Protein AF-0000000073463430 (afdb_homodimer)

Foldseek 3Di:
DPDDPVNCVCVVDDFAADDAQWKKKKKKAWDPVVVQCVVQVADPPDRPLLQVLLVQLVVQLCVVPQLFWFKKFDADRMMMTIGARLDCVVPRGFVVVNVVSQVSSQVSSQVCVCVSVVPGDRDDRIHMHMGMDIGNDDVVVLVVLLVVQVVLQVVLLLRVLLVCCCPVVVDDSVRSCVVCPPDDSVVSCCSCCVVPVDRPVPPQLCSNGNKMKGWFAPPCVVPPVPPPPVPVDDPPPDDDPDPPPPPPPPPPCPDPVVVVVVVVVVVVVVVVVSVVVSVVSVVSSVRIDMAMASEDSSDCQLQAAPDDPDPPPPPVPPDDPDPDDCPPPPPPPPDDCPPPPPPCPDDPPPPDDPSRPPSRYDRGPRNNCSNPD/DPQDPVNCVVVVDDFAADDAQWKKKKKKAWDPVVVQCVVQVADPPDRPLLQVLLVQLVVQLCVVPQLFWFKKFDADRMMMTIGARLDCVVPRGQVVVNVVSQVSSQVSSQVCVCVSVVPRDRDDRIHMHMGMDIGNDDVVVLVVLLVVQVVLQVVLLLRVLLVCCCPVVVDDSVVSCVVCPPDDSVRSCCCCCVVPVDRPVPPQLCSNGNKMKGWFAPPCVVVPVPPPPVDPDDDPDDPPPDPPPPPPPPPPPPDPVVVVVVVVVVVVVVVVVSVVVSVVSVVSSVRIDMAMASEDSSDCQLQAAPDDPDPPPPPVPPDDDDDPDPPPPPPPPPDDCPPPPPPCPDDPPPPDDPSRPPSRYDRGPRNNCSNPD

Sequence (746 aa):
MAGTKFAYVRNFELPDSVIPSTYLVVRIDGKGFHKFSAAHTFAKPNDALALELMNEAARYVMYSLKGHIALAFGESDEYSFLLRRSTTLYNRRNSKITTHIVSLFTSAYVFSWSKFFPRNPLLHPPSFDGRMVVYPNEKVVRDYFSWRQADTHINNLYNTVFWALVLQAGLTEQEATKRLEGTVSADKHEILHSQFGINYDRLEAMFRKGTTLVWTCADSSQEIPSHSTAATGSQMEAEKAVTSDTVEETQVLTNLKDEKLRIKNESRRVAAKQAKKQEKKDKKSMLSVLRTLHCDIISNDFWNPPPPSPAATTTSTAASSSSQQSRSIVVDSSGADNTRAAAPYGNGTTTLQPWSDPARLQGAGLGISVFLEMAGTKFAYVRNFELPDSVIPSTYLVVRIDGKGFHKFSAAHTFAKPNDALALELMNEAARYVMYSLKGHIALAFGESDEYSFLLRRSTTLYNRRNSKITTHIVSLFTSAYVFSWSKFFPRNPLLHPPSFDGRMVVYPNEKVVRDYFSWRQADTHINNLYNTVFWALVLQAGLTEQEATKRLEGTVSADKHEILHSQFGINYDRLEAMFRKGTTLVWTCADSSQEIPSHSTAATGSQMEAEKAVTSDTVEETQVLTNLKDEKLRIKNESRRVAAKQAKKQEKKDKKSMLSVLRTLHCDIISNDFWNPPPPSPAATTTSTAASSSSQQSRSIVVDSSGADNTRAAAPYGNGTTTLQPWSDPARLQGAGLGISVFLE

InterPro domains:
  IPR007537 tRNAHis guanylyltransferase Thg1 [PIRSF028980] (1-304)
  IPR007537 tRNAHis guanylyltransferase Thg1 [PTHR12729] (1-305)
  IPR024956 tRNAHis guanylyltransferase catalytic domain [PF04446] (7-136)
  IPR025845 Thg1 C-terminal domain [PF14413] (140-298)
  IPR038469 tRNAHis guanylyltransferase Thg1 superfamily [G3DSA:3.30.70.3000] (1-308)

Secondary structure (DSSP, 8-state):
----TTGGGGGG----BPPSS-EEEEEEEESSHHHHHHHTT--SS--HHHHHHHHHHHHHHHHHTTTTEEEEEEETTEEEEEE-TT--GGGGBHHHHHHHHHHHHHHHHHHTHHHH-TTS---S---EEEEEEEE-SHHHHHHHHHHHHHHHHHHHHHHHHHHIIIIIT---HHHHHHHHTT--HHHHHHIIIIIH---GGGS-HHHHH-EEEEEEE--TTS--------------------------------SHHHHHHHHHHHHHHHHHHHHHHHHHHHHHHTTEEEEEE-S--SSHHHHSPPP---------------------------------------SSS----GGG-GGGT--TTGGGGGG--/----TTGGGGGGPPP-BPPSS-EEEEEEEESSHHHHHHHTT--SS--HHHHHHHHHHHHHHHHHTTTTEEEEEEETTEEEEEE-TT--GGGGBHHHHHHHHHHHHHHHHHHTHHHH-TTS---S---EEEEEEEE-SHHHHHHHHHHHHHHHHHHHHHHHHHHHHHHTT---HHHHHHHHTT--HHHHHHIIIIIH---GGGS-HHHHH-EEEEEEE--TTS---------------------------------HHHHHHHHHHHHHHHHHHHHHHHHHHHHHHTTEEEEEE-S--SSHHHHSPPP---------------------------------------SSS----GGG-GGGT--TTTTGGGG--

pLDDT: mean 77.07, std 29.85, range [17.06, 98.94]

Organism: Mycosarcoma maydis (NCBI:txid5270)

Radius of gyration: 33.78 Å; Cα contacts (8 Å, |Δi|>4): 940; chains: 2; bounding box: 110×112×97 Å

Structure (mmCIF, N/CA/C/O backbone):
data_AF-0000000073463430-model_v1
#
loop_
_entity.id
_entity.type
_entity.pdbx_description
1 polymer 'tRNA(His) guanylyltransferase'
#
loop_
_atom_site.group_PDB
_atom_site.id
_atom_site.type_symbol
_atom_site.label_atom_id
_atom_site.label_alt_id
_atom_site.label_comp_id
_atom_site.label_asym_id
_atom_site.label_entity_id
_atom_site.label_seq_id
_atom_site.pdbx_PDB_ins_code
_atom_site.Cartn_x
_atom_site.Cartn_y
_atom_site.Cartn_z
_atom_site.occupancy
_atom_site.B_iso_or_equiv
_atom_site.auth_seq_id
_atom_site.auth_comp_id
_atom_site.auth_asym_id
_atom_site.auth_atom_id
_atom_site.pdbx_PDB_model_num
ATOM 1 N N . MET A 1 1 ? -17.453 24.672 5.863 1 39.25 1 MET A N 1
ATOM 2 C CA . MET A 1 1 ? -16 24.531 5.973 1 39.25 1 MET A CA 1
ATOM 3 C C . MET A 1 1 ? -15.289 25.781 5.449 1 39.25 1 MET A C 1
ATOM 5 O O . MET A 1 1 ? -15.539 26.219 4.324 1 39.25 1 MET A O 1
ATOM 9 N N . ALA A 1 2 ? -15.086 26.75 6.273 1 49.94 2 ALA A N 1
ATOM 10 C CA . ALA A 1 2 ? -14.484 28.016 5.883 1 49.94 2 ALA A CA 1
ATOM 11 C C . ALA A 1 2 ? -13.367 27.812 4.855 1 49.94 2 ALA A C 1
ATOM 13 O O . ALA A 1 2 ? -12.391 27.109 5.129 1 49.94 2 ALA A O 1
ATOM 14 N N . GLY A 1 3 ? -13.789 27.797 3.699 1 62.09 3 GLY A N 1
ATOM 15 C CA . GLY A 1 3 ? -12.961 27.469 2.547 1 62.09 3 GLY A CA 1
ATOM 16 C C . GLY A 1 3 ? -11.781 28.406 2.373 1 62.09 3 GLY A C 1
ATOM 17 O O . GLY A 1 3 ? -11.914 29.625 2.578 1 62.09 3 GLY A O 1
ATOM 18 N N . THR A 1 4 ? -10.5 27.938 2.719 1 77.12 4 THR A N 1
ATOM 19 C CA . THR A 1 4 ? -9.289 28.703 2.459 1 77.12 4 THR A CA 1
ATOM 20 C C . THR A 1 4 ? -9.234 29.156 1.001 1 77.12 4 THR A C 1
ATOM 22 O O . THR A 1 4 ? -9.898 28.578 0.143 1 77.12 4 THR A O 1
ATOM 25 N N . LYS A 1 5 ? -8.664 30.281 0.712 1 88.94 5 LYS A N 1
ATOM 26 C CA . LYS A 1 5 ? -8.453 30.781 -0.645 1 88.94 5 LYS A CA 1
ATOM 27 C C . LYS A 1 5 ? -7.727 29.766 -1.505 1 88.94 5 LYS A C 1
ATOM 29 O O . LYS A 1 5 ? -7.711 29.859 -2.732 1 88.94 5 LYS A O 1
ATOM 34 N N . PHE A 1 6 ? -7.156 28.734 -0.88 1 92.62 6 PHE A N 1
ATOM 35 C CA . PHE A 1 6 ? -6.359 27.75 -1.587 1 92.62 6 PHE A CA 1
ATOM 36 C C . PHE A 1 6 ? -7.219 26.562 -2.021 1 92.62 6 PHE A C 1
ATOM 38 O O . PHE A 1 6 ? -6.762 25.703 -2.768 1 92.62 6 PHE A O 1
ATOM 45 N N . ALA A 1 7 ? -8.484 26.531 -1.712 1 90.38 7 ALA A N 1
ATOM 46 C CA . ALA A 1 7 ? -9.336 25.344 -1.856 1 90.38 7 ALA A CA 1
ATOM 47 C C . ALA A 1 7 ? -9.531 24.984 -3.326 1 90.38 7 ALA A C 1
ATOM 49 O O . ALA A 1 7 ? -9.922 23.859 -3.652 1 90.38 7 ALA A O 1
ATOM 50 N N . TYR A 1 8 ? -9.25 25.969 -4.25 1 93.12 8 TYR A N 1
ATOM 51 C CA . TYR A 1 8 ? -9.43 25.719 -5.676 1 93.12 8 TYR A CA 1
ATOM 52 C C . TYR A 1 8 ? -8.539 24.578 -6.152 1 93.12 8 TYR A C 1
ATOM 54 O O . TYR A 1 8 ? -8.82 23.953 -7.176 1 93.12 8 TYR A O 1
ATOM 62 N N . VAL A 1 9 ? -7.445 24.219 -5.449 1 93.94 9 VAL A N 1
ATOM 63 C CA . VAL A 1 9 ? -6.496 23.188 -5.848 1 93.94 9 VAL A CA 1
ATOM 64 C C . VAL A 1 9 ? -7.195 21.828 -5.887 1 93.94 9 VAL A C 1
ATOM 66 O O . VAL A 1 9 ? -6.723 20.906 -6.539 1 93.94 9 VAL A O 1
ATOM 69 N N . ARG A 1 10 ? -8.305 21.688 -5.188 1 93.62 10 ARG A N 1
ATOM 70 C CA . ARG A 1 10 ? -9.07 20.438 -5.176 1 93.62 10 ARG A CA 1
ATOM 71 C C . ARG A 1 10 ? -9.695 20.172 -6.543 1 93.62 10 ARG A C 1
ATOM 73 O O . ARG A 1 10 ? -10 19.031 -6.875 1 93.62 10 ARG A O 1
ATOM 80 N N . ASN A 1 11 ? -9.828 21.234 -7.305 1 94.12 11 ASN A N 1
ATOM 81 C CA . ASN A 1 11 ? -10.477 21.125 -8.609 1 94.12 11 ASN A CA 1
ATOM 82 C C . ASN A 1 11 ? -9.594 20.375 -9.609 1 94.12 11 ASN A C 1
ATOM 84 O O . ASN A 1 11 ? -10.062 19.984 -10.68 1 94.12 11 ASN A O 1
ATOM 88 N N . PHE A 1 12 ? -8.391 20.156 -9.266 1 95.69 12 PHE A N 1
ATOM 89 C CA . PHE A 1 12 ? -7.477 19.453 -10.164 1 95.69 12 PHE A CA 1
ATOM 90 C C . PHE A 1 12 ? -7.652 17.938 -10.039 1 95.69 12 PHE A C 1
ATOM 92 O O . PHE A 1 12 ? -7.148 17.188 -10.867 1 95.69 12 PHE A O 1
ATOM 99 N N . GLU A 1 13 ? -8.344 17.5 -9.016 1 94.44 13 GLU A N 1
ATOM 100 C CA . GLU A 1 13 ? -8.641 16.078 -8.875 1 94.44 13 GLU A CA 1
ATOM 101 C C . GLU A 1 13 ? -9.633 15.609 -9.945 1 94.44 13 GLU A C 1
ATOM 103 O O . GLU A 1 13 ? -10.703 16.188 -10.094 1 94.44 13 GLU A O 1
ATOM 108 N N . LEU A 1 14 ? -9.289 14.57 -10.656 1 92.25 14 LEU A N 1
ATOM 109 C CA . LEU A 1 14 ? -10.148 14.047 -11.711 1 92.25 14 LEU A CA 1
ATOM 110 C C . LEU A 1 14 ? -10.844 12.766 -11.25 1 92.25 14 LEU A C 1
ATOM 112 O O . LEU A 1 14 ? -10.25 11.953 -10.539 1 92.25 14 LEU A O 1
ATOM 116 N N . PRO A 1 15 ? -12.102 12.609 -11.672 1 92.5 15 PRO A N 1
ATOM 117 C CA . PRO A 1 15 ? -12.781 11.352 -11.375 1 92.5 15 PRO A CA 1
ATOM 118 C C . PRO A 1 15 ? -12.133 10.148 -12.062 1 92.5 15 PRO A C 1
ATOM 120 O O . PRO A 1 15 ? -11.641 10.273 -13.188 1 92.5 15 PRO A O 1
ATOM 123 N N . ASP A 1 16 ? -12.156 8.977 -11.445 1 95.31 16 ASP A N 1
ATOM 124 C CA . ASP A 1 16 ? -11.523 7.805 -12.055 1 95.31 16 ASP A CA 1
ATOM 125 C C . ASP A 1 16 ? -12.359 6.547 -11.828 1 95.31 16 ASP A C 1
ATOM 127 O O . ASP A 1 16 ? -11.812 5.453 -11.688 1 95.31 16 ASP A O 1
ATOM 131 N N . SER A 1 17 ? -13.656 6.699 -11.656 1 96.88 17 SER A N 1
ATOM 132 C CA . SER A 1 17 ? -14.547 5.559 -11.484 1 96.88 17 SER A CA 1
ATOM 133 C C . SER A 1 17 ? -14.562 4.676 -12.734 1 96.88 17 SER A C 1
ATOM 135 O O . SER A 1 17 ? -14.656 5.18 -13.852 1 96.88 17 SER A O 1
ATOM 137 N N . VAL A 1 18 ? -14.484 3.41 -12.523 1 97.25 18 VAL A N 1
ATOM 138 C CA . VAL A 1 18 ? -14.516 2.439 -13.609 1 97.25 18 VAL A CA 1
ATOM 139 C C . VAL A 1 18 ? -15.969 2.137 -13.984 1 97.25 18 VAL A C 1
ATOM 141 O O . VAL A 1 18 ? -16.859 2.18 -13.133 1 97.25 18 VAL A O 1
ATOM 144 N N . ILE A 1 19 ? -16.219 1.776 -15.195 1 96.81 19 ILE A N 1
ATOM 145 C CA . ILE A 1 19 ? -17.562 1.584 -15.742 1 96.81 19 ILE A CA 1
ATOM 146 C C . ILE A 1 19 ? -18.25 0.419 -15.023 1 96.81 19 ILE A C 1
ATOM 148 O O . ILE A 1 19 ? -17.594 -0.571 -14.68 1 96.81 19 ILE A O 1
ATOM 152 N N . PRO A 1 20 ? -19.516 0.53 -14.773 1 96 20 PRO A N 1
ATOM 153 C CA . PRO A 1 20 ? -20.281 -0.537 -14.117 1 96 20 PRO A CA 1
ATOM 154 C C . PRO A 1 20 ? -20.375 -1.8 -14.969 1 96 20 PRO A C 1
ATOM 156 O O . PRO A 1 20 ? -20.062 -1.771 -16.156 1 96 20 PRO A O 1
ATOM 159 N N . SER A 1 21 ? -20.75 -2.896 -14.336 1 96.19 21 SER A N 1
ATOM 160 C CA . SER A 1 21 ? -21.078 -4.168 -14.977 1 96.19 21 SER A CA 1
ATOM 161 C C . SER A 1 21 ? -19.859 -4.754 -15.68 1 96.19 21 SER A C 1
ATOM 163 O O . SER A 1 21 ? -19.969 -5.332 -16.766 1 96.19 21 SER A O 1
ATOM 165 N N . THR A 1 22 ? -18.719 -4.434 -15.18 1 98.12 22 THR A N 1
ATOM 166 C CA . THR A 1 22 ? -17.469 -5.055 -15.625 1 98.12 22 THR A CA 1
ATOM 167 C C . THR A 1 22 ? -16.734 -5.68 -14.445 1 98.12 22 THR A C 1
ATOM 169 O O . THR A 1 22 ? -17 -5.34 -13.289 1 98.12 22 THR A O 1
ATOM 172 N N . TYR A 1 23 ? -15.914 -6.656 -14.789 1 98.38 23 TYR A N 1
ATOM 173 C CA . TYR A 1 23 ? -15.047 -7.262 -13.789 1 98.38 23 TYR A CA 1
ATOM 174 C C . TYR A 1 23 ? -13.758 -6.469 -13.633 1 98.38 23 TYR A C 1
ATOM 176 O O . TYR A 1 23 ? -13.227 -5.938 -14.609 1 98.38 23 TYR A O 1
ATOM 184 N N . LEU A 1 24 ? -13.336 -6.332 -12.445 1 98.75 24 LEU A N 1
ATOM 185 C CA . LEU A 1 24 ? -12.07 -5.668 -12.164 1 98.75 24 LEU A CA 1
ATOM 186 C C . LEU A 1 24 ? -11.055 -6.656 -11.602 1 98.75 24 LEU A C 1
ATOM 188 O O . LEU A 1 24 ? -11.375 -7.453 -10.719 1 98.75 24 LEU A O 1
ATOM 192 N N . VAL A 1 25 ? -9.867 -6.684 -12.133 1 98.88 25 VAL A N 1
ATOM 193 C CA . VAL A 1 25 ? -8.773 -7.461 -11.555 1 98.88 25 VAL A CA 1
ATOM 194 C C . VAL A 1 25 ? -7.66 -6.523 -11.094 1 98.88 25 VAL A C 1
ATOM 196 O O . VAL A 1 25 ? -7.133 -5.742 -11.891 1 98.88 25 VAL A O 1
ATOM 199 N N . VAL A 1 26 ? -7.367 -6.516 -9.828 1 98.94 26 VAL A N 1
ATOM 200 C CA . VAL A 1 26 ? -6.203 -5.824 -9.289 1 98.94 26 VAL A CA 1
ATOM 201 C C . VAL A 1 26 ? -5.047 -6.805 -9.125 1 98.94 26 VAL A C 1
ATOM 203 O O . VAL A 1 26 ? -5.152 -7.777 -8.367 1 98.94 26 VAL A O 1
ATOM 206 N N . ARG A 1 27 ? -3.977 -6.582 -9.805 1 98.81 27 ARG A N 1
ATOM 207 C CA . ARG A 1 27 ? -2.793 -7.43 -9.695 1 98.81 27 ARG A CA 1
ATOM 208 C C . ARG A 1 27 ? -1.672 -6.715 -8.945 1 98.81 27 ARG A C 1
ATOM 210 O O . ARG A 1 27 ? -1.284 -5.605 -9.312 1 98.81 27 ARG A O 1
ATOM 217 N N . ILE A 1 28 ? -1.195 -7.277 -7.914 1 98.75 28 ILE A N 1
ATOM 218 C CA . ILE A 1 28 ? -0.075 -6.754 -7.141 1 98.75 28 ILE A CA 1
ATOM 219 C C . ILE A 1 28 ? 1.199 -7.52 -7.496 1 98.75 28 ILE A C 1
ATOM 221 O O . ILE A 1 28 ? 1.143 -8.695 -7.871 1 98.75 28 ILE A O 1
ATOM 225 N N . ASP A 1 29 ? 2.33 -6.871 -7.398 1 98.38 29 ASP A N 1
ATOM 226 C CA . ASP A 1 29 ? 3.635 -7.441 -7.727 1 98.38 29 ASP A CA 1
ATOM 227 C C . ASP A 1 29 ? 4.719 -6.895 -6.801 1 98.38 29 ASP A C 1
ATOM 229 O O . ASP A 1 29 ? 4.898 -5.68 -6.695 1 98.38 29 ASP A O 1
ATOM 233 N N . GLY A 1 30 ? 5.449 -7.766 -6.215 1 98.62 30 GLY A N 1
ATOM 234 C CA . GLY A 1 30 ? 6.52 -7.352 -5.32 1 98.62 30 GLY A CA 1
ATOM 235 C C . GLY A 1 30 ? 7.598 -6.543 -6.016 1 98.62 30 GLY A C 1
ATOM 236 O O . GLY A 1 30 ? 7.973 -6.84 -7.152 1 98.62 30 GLY A O 1
ATOM 237 N N . LYS A 1 31 ? 8.094 -5.535 -5.34 1 98.06 31 LYS A N 1
ATOM 238 C CA . LYS A 1 31 ? 9.188 -4.723 -5.871 1 98.06 31 LYS A CA 1
ATOM 239 C C . LYS A 1 31 ? 10.531 -5.16 -5.289 1 98.06 31 LYS A C 1
ATOM 241 O O . LYS A 1 31 ? 10.75 -5.078 -4.078 1 98.06 31 LYS A O 1
ATOM 246 N N . GLY A 1 32 ? 11.445 -5.543 -6.148 1 96.5 32 GLY A N 1
ATOM 247 C CA . GLY A 1 32 ? 12.773 -5.934 -5.703 1 96.5 32 GLY A CA 1
ATOM 248 C C . GLY A 1 32 ? 12.781 -7.215 -4.895 1 96.5 32 GLY A C 1
ATOM 249 O O . GLY A 1 32 ? 13.578 -7.359 -3.961 1 96.5 32 GLY A O 1
ATOM 250 N N . PHE A 1 33 ? 11.961 -8.172 -5.207 1 97.38 33 PHE A N 1
ATOM 251 C CA . PHE A 1 33 ? 11.797 -9.352 -4.367 1 97.38 33 PHE A CA 1
ATOM 252 C C . PHE A 1 33 ? 12.914 -10.359 -4.625 1 97.38 33 PHE A C 1
ATOM 254 O O . PHE A 1 33 ? 13.125 -11.273 -3.828 1 97.38 33 PHE A O 1
ATOM 261 N N . HIS A 1 34 ? 13.586 -10.258 -5.789 1 94.81 34 HIS A N 1
ATOM 262 C CA . HIS A 1 34 ? 14.781 -11.078 -5.961 1 94.81 34 HIS A CA 1
ATOM 263 C C . HIS A 1 34 ? 15.812 -10.781 -4.871 1 94.81 34 HIS A C 1
ATOM 265 O O . HIS A 1 34 ? 16.312 -11.703 -4.215 1 94.81 34 HIS A O 1
ATOM 271 N N . LYS A 1 35 ? 16.094 -9.516 -4.621 1 96.75 35 LYS A N 1
ATOM 272 C CA . LYS A 1 35 ? 17.016 -9.094 -3.574 1 96.75 35 LYS A CA 1
ATOM 273 C C . LYS A 1 35 ? 16.438 -9.375 -2.189 1 96.75 35 LYS A C 1
ATOM 275 O O . LYS A 1 35 ? 17.156 -9.781 -1.28 1 96.75 35 LYS A O 1
ATOM 280 N N . PHE A 1 36 ? 15.203 -9.133 -2.072 1 98.25 36 PHE A N 1
ATOM 281 C CA . PHE A 1 36 ? 14.523 -9.352 -0.804 1 98.25 36 PHE A CA 1
ATOM 282 C C . PHE A 1 36 ? 14.617 -10.812 -0.379 1 98.25 36 PHE A C 1
ATOM 284 O O . PHE A 1 36 ? 14.938 -11.109 0.774 1 98.25 36 PHE A O 1
ATOM 291 N N . SER A 1 37 ? 14.297 -11.75 -1.329 1 97.56 37 SER A N 1
ATOM 292 C CA . SER A 1 37 ? 14.359 -13.18 -1.065 1 97.56 37 SER A CA 1
ATOM 293 C C . SER A 1 37 ? 15.781 -13.617 -0.72 1 97.56 37 SER A C 1
ATOM 295 O O . SER A 1 37 ? 15.984 -14.438 0.176 1 97.56 37 SER A O 1
ATOM 297 N N . ALA A 1 38 ? 16.75 -13.078 -1.38 1 96.81 38 ALA A N 1
ATOM 298 C CA . ALA A 1 38 ? 18.156 -13.398 -1.112 1 96.81 38 ALA A CA 1
ATOM 299 C C . ALA A 1 38 ? 18.562 -12.914 0.274 1 96.81 38 ALA A C 1
ATOM 301 O O . ALA A 1 38 ? 19.203 -13.656 1.03 1 96.81 38 ALA A O 1
ATOM 302 N N . ALA A 1 39 ? 18.172 -11.703 0.601 1 97.81 39 ALA A N 1
ATOM 303 C CA . ALA A 1 39 ? 18.531 -11.109 1.884 1 97.81 39 ALA A CA 1
ATOM 304 C C . ALA A 1 39 ? 17.984 -11.93 3.045 1 97.81 39 ALA A C 1
ATOM 306 O O . ALA A 1 39 ? 18.609 -12.023 4.102 1 97.81 39 ALA A O 1
ATOM 307 N N . HIS A 1 40 ? 16.859 -12.516 2.812 1 98.44 40 HIS A N 1
ATOM 308 C CA . HIS A 1 40 ? 16.219 -13.258 3.889 1 98.44 40 HIS A CA 1
ATOM 309 C C . HIS A 1 40 ? 16.438 -14.758 3.73 1 98.44 40 HIS A C 1
ATOM 311 O O . HIS A 1 40 ? 15.789 -15.562 4.414 1 98.44 40 HIS A O 1
ATOM 317 N N . THR A 1 41 ? 17.219 -15.195 2.764 1 97.44 41 THR A N 1
ATOM 318 C CA . THR A 1 41 ? 17.656 -16.562 2.557 1 97.44 41 THR A CA 1
ATOM 319 C C . THR A 1 41 ? 16.469 -17.5 2.305 1 97.44 41 THR A C 1
ATOM 321 O O . THR A 1 41 ? 16.391 -18.578 2.896 1 97.44 41 THR A O 1
ATOM 324 N N . PHE A 1 42 ? 15.594 -17 1.507 1 97.75 42 PHE A N 1
ATOM 325 C CA . PHE A 1 42 ? 14.508 -17.891 1.107 1 97.75 42 PHE A CA 1
ATOM 326 C C . PHE A 1 42 ? 15.047 -19.094 0.348 1 97.75 42 PHE A C 1
ATOM 328 O O . PHE A 1 42 ? 15.977 -18.969 -0.453 1 97.75 42 PHE A O 1
ATOM 335 N N . ALA A 1 43 ? 14.367 -20.203 0.541 1 96.94 43 ALA A N 1
ATOM 336 C CA . ALA A 1 43 ? 14.742 -21.406 -0.201 1 96.94 43 ALA A CA 1
ATOM 337 C C . ALA A 1 43 ? 14.508 -21.219 -1.696 1 96.94 43 ALA A C 1
ATOM 339 O O . ALA A 1 43 ? 13.602 -20.484 -2.102 1 96.94 43 ALA A O 1
ATOM 340 N N . LYS A 1 44 ? 15.32 -21.844 -2.51 1 95.75 44 LYS A N 1
ATOM 341 C CA . LYS A 1 44 ? 15.18 -21.844 -3.963 1 95.75 44 LYS A CA 1
ATOM 342 C C . LYS A 1 44 ? 14.875 -23.234 -4.488 1 95.75 44 LYS A C 1
ATOM 344 O O . LYS A 1 44 ? 15.367 -24.234 -3.947 1 95.75 44 LYS A O 1
ATOM 349 N N . PRO A 1 45 ? 14.086 -23.406 -5.496 1 96.44 45 PRO A N 1
ATOM 350 C CA . PRO A 1 45 ? 13.422 -22.391 -6.312 1 96.44 45 PRO A CA 1
ATOM 351 C C . PRO A 1 45 ? 12.18 -21.812 -5.641 1 96.44 45 PRO A C 1
ATOM 353 O O . PRO A 1 45 ? 11.703 -20.734 -6.016 1 96.44 45 PRO A O 1
ATOM 356 N N . ASN A 1 46 ? 11.617 -22.594 -4.727 1 96.81 46 ASN A N 1
ATOM 357 C CA . ASN A 1 46 ? 10.422 -22.156 -4.012 1 96.81 46 ASN A CA 1
ATOM 358 C C . ASN A 1 46 ? 10.609 -22.25 -2.5 1 96.81 46 ASN A C 1
ATOM 360 O O . ASN A 1 46 ? 11.18 -23.219 -2.002 1 96.81 46 ASN A O 1
ATOM 364 N N . ASP A 1 47 ? 10.219 -21.266 -1.781 1 97.5 47 ASP A N 1
ATOM 365 C CA . ASP A 1 47 ? 10.125 -21.312 -0.325 1 97.5 47 ASP A CA 1
ATOM 366 C C . ASP A 1 47 ? 8.672 -21.406 0.13 1 97.5 47 ASP A C 1
ATOM 368 O O . ASP A 1 47 ? 7.914 -20.438 0.019 1 97.5 47 ASP A O 1
ATOM 372 N N . ALA A 1 48 ? 8.344 -22.562 0.623 1 97.62 48 ALA A N 1
ATOM 373 C CA . ALA A 1 48 ? 6.953 -22.859 0.95 1 97.62 48 ALA A CA 1
ATOM 374 C C . ALA A 1 48 ? 6.422 -21.891 2.008 1 97.62 48 ALA A C 1
ATOM 376 O O . ALA A 1 48 ? 5.27 -21.469 1.937 1 97.62 48 ALA A O 1
ATOM 377 N N . LEU A 1 49 ? 7.188 -21.578 3.002 1 97.75 49 LEU A N 1
ATOM 378 C CA . LEU A 1 49 ? 6.762 -20.656 4.051 1 97.75 49 LEU A CA 1
ATOM 379 C C . LEU A 1 49 ? 6.57 -19.25 3.498 1 97.75 49 LEU A C 1
ATOM 381 O O . LEU A 1 49 ? 5.617 -18.562 3.865 1 97.75 49 LEU A O 1
ATOM 385 N N . ALA A 1 50 ? 7.477 -18.844 2.625 1 98.38 50 ALA A N 1
ATOM 386 C CA . ALA A 1 50 ? 7.355 -17.531 1.997 1 98.38 50 ALA A CA 1
ATOM 387 C C . ALA A 1 50 ? 6.082 -17.422 1.162 1 98.38 50 ALA A C 1
ATOM 389 O O . ALA A 1 50 ? 5.398 -16.406 1.179 1 98.38 50 ALA A O 1
ATOM 390 N N . LEU A 1 51 ? 5.82 -18.469 0.455 1 98.5 51 LEU A N 1
ATOM 391 C CA . LEU A 1 51 ? 4.609 -18.5 -0.359 1 98.5 51 LEU A CA 1
ATOM 392 C C . LEU A 1 51 ? 3.361 -18.469 0.519 1 98.5 51 LEU A C 1
ATOM 394 O O . LEU A 1 51 ? 2.375 -17.812 0.188 1 98.5 51 LEU A O 1
ATOM 398 N N . GLU A 1 52 ? 3.41 -19.203 1.603 1 98.31 52 GLU A N 1
ATOM 399 C CA . GLU A 1 52 ? 2.268 -19.219 2.51 1 98.31 52 GLU A CA 1
ATOM 400 C C . GLU A 1 52 ? 2.076 -17.844 3.168 1 98.31 52 GLU A C 1
ATOM 402 O O . GLU A 1 52 ? 0.951 -17.453 3.479 1 98.31 52 GLU A O 1
ATOM 407 N N . LEU A 1 53 ? 3.152 -17.141 3.418 1 98.69 53 LEU A N 1
ATOM 408 C CA . LEU A 1 53 ? 3.047 -15.773 3.908 1 98.69 53 LEU A CA 1
ATOM 409 C C . LEU A 1 53 ? 2.311 -14.898 2.904 1 98.69 53 LEU A C 1
ATOM 411 O O . LEU A 1 53 ? 1.462 -14.086 3.287 1 98.69 53 LEU A O 1
ATOM 415 N N . MET A 1 54 ? 2.656 -15.039 1.619 1 98.81 54 MET A N 1
ATOM 416 C CA . MET A 1 54 ? 1.911 -14.352 0.57 1 98.81 54 MET A CA 1
ATOM 417 C C . MET A 1 54 ? 0.426 -14.688 0.646 1 98.81 54 MET A C 1
ATOM 419 O O . MET A 1 54 ? -0.424 -13.805 0.542 1 98.81 54 MET A O 1
ATOM 423 N N . ASN A 1 55 ? 0.175 -15.969 0.825 1 98.81 55 ASN A N 1
ATOM 424 C CA . ASN A 1 55 ? -1.208 -16.422 0.908 1 98.81 55 ASN A CA 1
ATOM 425 C C . ASN A 1 55 ? -1.926 -15.828 2.115 1 98.81 55 ASN A C 1
ATOM 427 O O . ASN A 1 55 ? -3.109 -15.492 2.035 1 98.81 55 ASN A O 1
ATOM 431 N N . GLU A 1 56 ? -1.233 -15.75 3.225 1 98.75 56 GLU A N 1
ATOM 432 C CA . GLU A 1 56 ? -1.797 -15.148 4.426 1 98.75 56 GLU A CA 1
ATOM 433 C C . GLU A 1 56 ? -2.205 -13.695 4.176 1 98.75 56 GLU A C 1
ATOM 435 O O . GLU A 1 56 ? -3.287 -13.273 4.582 1 98.75 56 GLU A O 1
ATOM 440 N N . ALA A 1 57 ? -1.366 -12.961 3.568 1 98.94 57 ALA A N 1
ATOM 441 C CA . ALA A 1 57 ? -1.669 -11.578 3.227 1 98.94 57 ALA A CA 1
ATOM 442 C C . ALA A 1 57 ? -2.883 -11.492 2.305 1 98.94 57 ALA A C 1
ATOM 444 O O . ALA A 1 57 ? -3.752 -10.633 2.49 1 98.94 57 ALA A O 1
ATOM 445 N N . ALA A 1 58 ? -2.938 -12.375 1.329 1 98.94 58 ALA A N 1
ATOM 446 C CA . ALA A 1 58 ? -4.051 -12.383 0.385 1 98.94 58 ALA A CA 1
ATOM 447 C C . ALA A 1 58 ? -5.359 -12.758 1.083 1 98.94 58 ALA A C 1
ATOM 449 O O . ALA A 1 58 ? -6.41 -12.188 0.787 1 98.94 58 ALA A O 1
ATOM 450 N N . ARG A 1 59 ? -5.301 -13.742 1.969 1 98.88 59 ARG A N 1
ATOM 451 C CA . ARG A 1 59 ? -6.492 -14.094 2.73 1 98.88 59 ARG A CA 1
ATOM 452 C C . ARG A 1 59 ? -7.004 -12.906 3.535 1 98.88 59 ARG A C 1
ATOM 454 O O . ARG A 1 59 ? -8.211 -12.688 3.633 1 98.88 59 ARG A O 1
ATOM 461 N N . TYR A 1 60 ? -6.098 -12.141 4.086 1 98.88 60 TYR A N 1
ATOM 462 C CA . TYR A 1 60 ? -6.496 -10.945 4.82 1 98.88 60 TYR A CA 1
ATOM 463 C C . TYR A 1 60 ? -7.25 -9.977 3.918 1 98.88 60 TYR A C 1
ATOM 465 O O . TYR A 1 60 ? -8.266 -9.398 4.32 1 98.88 60 TYR A O 1
ATOM 473 N N . VAL A 1 61 ? -6.766 -9.75 2.678 1 98.94 61 VAL A N 1
ATOM 474 C CA . VAL A 1 61 ? -7.43 -8.875 1.714 1 98.94 61 VAL A CA 1
ATOM 475 C C . VAL A 1 61 ? -8.828 -9.414 1.405 1 98.94 61 VAL A C 1
ATOM 477 O O . VAL A 1 61 ? -9.797 -8.656 1.399 1 98.94 61 VAL A O 1
ATOM 480 N N . MET A 1 62 ? -8.914 -10.742 1.182 1 98.81 62 MET A N 1
ATOM 481 C CA . MET A 1 62 ? -10.188 -11.383 0.876 1 98.81 62 MET A CA 1
ATOM 482 C C . MET A 1 62 ? -11.195 -11.156 2.002 1 98.81 62 MET A C 1
ATOM 484 O O . MET A 1 62 ? -12.344 -10.797 1.75 1 98.81 62 MET A O 1
ATOM 488 N N . TYR A 1 63 ? -10.758 -11.305 3.213 1 98.56 63 TYR A N 1
ATOM 489 C CA . TYR A 1 63 ? -11.633 -11.117 4.363 1 98.56 63 TYR A CA 1
ATOM 490 C C . TYR A 1 63 ? -12.008 -9.648 4.527 1 98.56 63 TYR A C 1
ATOM 492 O O . TYR A 1 63 ? -13.156 -9.328 4.828 1 98.56 63 TYR A O 1
ATOM 500 N N . SER A 1 64 ? -11.062 -8.758 4.363 1 98.5 64 SER A N 1
ATOM 501 C CA . SER A 1 64 ? -11.281 -7.328 4.562 1 98.5 64 SER A CA 1
ATOM 502 C C . SER A 1 64 ? -12.289 -6.777 3.561 1 98.5 64 SER A C 1
ATOM 504 O O . SER A 1 64 ? -13 -5.816 3.855 1 98.5 64 SER A O 1
ATOM 506 N N . LEU A 1 65 ? -12.312 -7.352 2.404 1 98.38 65 LEU A N 1
ATOM 507 C CA . LEU A 1 65 ? -13.195 -6.871 1.349 1 98.38 65 LEU A CA 1
ATOM 508 C C . LEU A 1 65 ? -14.195 -7.945 0.941 1 98.38 65 LEU A C 1
ATOM 510 O O . LEU A 1 65 ? -14.523 -8.078 -0.24 1 98.38 65 LEU A O 1
ATOM 514 N N . LYS A 1 66 ? -14.531 -8.719 1.953 1 96.56 66 LYS A N 1
ATOM 515 C CA . LYS A 1 66 ? -15.539 -9.75 1.738 1 96.56 66 LYS A CA 1
ATOM 516 C C . LYS A 1 66 ? -16.781 -9.172 1.072 1 96.56 66 LYS A C 1
ATOM 518 O O . LYS A 1 66 ? -17.25 -8.086 1.437 1 96.56 66 LYS A O 1
ATOM 523 N N . GLY A 1 67 ? -17.375 -9.859 0.092 1 95.06 67 GLY A N 1
ATOM 524 C CA . GLY A 1 67 ? -18.531 -9.391 -0.658 1 95.06 67 GLY A CA 1
ATOM 525 C C . GLY A 1 67 ? -18.156 -8.695 -1.952 1 95.06 67 GLY A C 1
ATOM 526 O O . GLY A 1 67 ? -18.969 -8.602 -2.869 1 95.06 67 GLY A O 1
ATOM 527 N N . HIS A 1 68 ? -16.969 -8.172 -2.012 1 97.94 68 HIS A N 1
ATOM 528 C CA . HIS A 1 68 ? -16.531 -7.438 -3.195 1 97.94 68 HIS A CA 1
ATOM 529 C C . HIS A 1 68 ? -15.562 -8.266 -4.039 1 97.94 68 HIS A C 1
ATOM 531 O O . HIS A 1 68 ? -15.586 -8.195 -5.27 1 97.94 68 HIS A O 1
ATOM 537 N N . ILE A 1 69 ? -14.672 -9.055 -3.432 1 98.56 69 ILE A N 1
ATOM 538 C CA . ILE A 1 69 ? -13.688 -9.875 -4.133 1 98.56 69 ILE A CA 1
ATOM 539 C C . ILE A 1 69 ? -14.172 -11.32 -4.195 1 98.56 69 ILE A C 1
ATOM 541 O O . ILE A 1 69 ? -14.492 -11.914 -3.166 1 98.56 69 ILE A O 1
ATOM 545 N N . ALA A 1 70 ? -14.156 -11.891 -5.336 1 97.5 70 ALA A N 1
ATOM 546 C CA . ALA A 1 70 ? -14.727 -13.227 -5.543 1 97.5 70 ALA A CA 1
ATOM 547 C C . ALA A 1 70 ? -13.641 -14.289 -5.543 1 97.5 70 ALA A C 1
ATOM 549 O O . ALA A 1 70 ? -13.875 -15.43 -5.121 1 97.5 70 ALA A O 1
ATOM 550 N N . LEU A 1 71 ? -12.539 -13.977 -6.055 1 98.38 71 LEU A N 1
ATOM 551 C CA . LEU A 1 71 ? -11.453 -14.922 -6.293 1 98.38 71 LEU A CA 1
ATOM 552 C C . LEU A 1 71 ? -10.109 -14.211 -6.27 1 98.38 71 LEU A C 1
ATOM 554 O O . LEU A 1 71 ? -10.008 -13.031 -6.633 1 98.38 71 LEU A O 1
ATOM 558 N N . ALA A 1 72 ? -9.117 -14.844 -5.801 1 98.94 72 ALA A N 1
ATOM 559 C CA . ALA A 1 72 ? -7.746 -14.359 -5.902 1 98.94 72 ALA A CA 1
ATOM 560 C C . ALA A 1 72 ? -6.797 -15.469 -6.336 1 98.94 72 ALA A C 1
ATOM 562 O O . ALA A 1 72 ? -7.066 -16.656 -6.098 1 98.94 72 ALA A O 1
ATOM 563 N N . PHE A 1 73 ? -5.746 -15.141 -7.031 1 98.94 73 PHE A N 1
ATOM 564 C CA . PHE A 1 73 ? -4.766 -16.109 -7.512 1 98.94 73 PHE A CA 1
ATOM 565 C C . PHE A 1 73 ? -3.346 -15.617 -7.246 1 98.94 73 PHE A C 1
ATOM 567 O O . PHE A 1 73 ? -2.996 -14.484 -7.602 1 98.94 73 PHE A O 1
ATOM 574 N N . GLY A 1 74 ? -2.562 -16.438 -6.578 1 98.81 74 GLY A N 1
ATOM 575 C CA . GLY A 1 74 ? -1.194 -16.094 -6.23 1 98.81 74 GLY A CA 1
ATOM 576 C C . GLY A 1 74 ? -0.163 -16.922 -6.977 1 98.81 74 GLY A C 1
ATOM 577 O O . GLY A 1 74 ? -0.335 -18.125 -7.156 1 98.81 74 GLY A O 1
ATOM 578 N N . GLU A 1 75 ? 0.889 -16.25 -7.449 1 96.75 75 GLU A N 1
ATOM 579 C CA . GLU A 1 75 ? 2.072 -16.859 -8.055 1 96.75 75 GLU A CA 1
ATOM 580 C C . GLU A 1 75 ? 3.328 -16.047 -7.73 1 96.75 75 GLU A C 1
ATOM 582 O O . GLU A 1 75 ? 3.365 -14.836 -7.953 1 96.75 75 GLU A O 1
ATOM 587 N N . SER A 1 76 ? 4.34 -16.719 -7.219 1 95.81 76 SER A N 1
ATOM 588 C CA . SER A 1 76 ? 5.586 -16.047 -6.867 1 95.81 76 SER A CA 1
ATOM 589 C C . SER A 1 76 ? 5.328 -14.859 -5.938 1 95.81 76 SER A C 1
ATOM 591 O O . SER A 1 76 ? 4.734 -15.023 -4.867 1 95.81 76 SER A O 1
ATOM 593 N N . ASP A 1 77 ? 5.762 -13.672 -6.348 1 97.62 77 ASP A N 1
ATOM 594 C CA . ASP A 1 77 ? 5.539 -12.477 -5.551 1 97.62 77 ASP A CA 1
ATOM 595 C C . ASP A 1 77 ? 4.379 -11.656 -6.102 1 97.62 77 ASP A C 1
ATOM 597 O O . ASP A 1 77 ? 4.297 -10.445 -5.867 1 97.62 77 ASP A O 1
ATOM 601 N N . GLU A 1 78 ? 3.438 -12.297 -6.836 1 98.5 78 GLU A N 1
ATOM 602 C CA . GLU A 1 78 ? 2.285 -11.633 -7.441 1 98.5 78 GLU A CA 1
ATOM 603 C C . GLU A 1 78 ? 0.976 -12.211 -6.914 1 98.5 78 GLU A C 1
ATOM 605 O O . GLU A 1 78 ? 0.908 -13.398 -6.57 1 98.5 78 GLU A O 1
ATOM 610 N N . TYR A 1 79 ? 0.005 -11.398 -6.82 1 98.88 79 TYR A N 1
ATOM 611 C CA . TYR A 1 79 ? -1.36 -11.828 -6.535 1 98.88 79 TYR A CA 1
ATOM 612 C C . TYR A 1 79 ? -2.365 -11.016 -7.348 1 98.88 79 TYR A C 1
ATOM 614 O O . TYR A 1 79 ? -2.217 -9.805 -7.5 1 98.88 79 TYR A O 1
ATOM 622 N N . SER A 1 80 ? -3.336 -11.703 -7.902 1 98.94 80 SER A N 1
ATOM 623 C CA . SER A 1 80 ? -4.449 -11.094 -8.617 1 98.94 80 SER A CA 1
ATOM 624 C C . SER A 1 80 ? -5.754 -11.227 -7.836 1 98.94 80 SER A C 1
ATOM 626 O O . SER A 1 80 ? -6.105 -12.328 -7.398 1 98.94 80 SER A O 1
ATOM 628 N N . PHE A 1 81 ? -6.484 -10.141 -7.641 1 98.94 81 PHE A N 1
ATOM 629 C CA . PHE A 1 81 ? -7.77 -10.125 -6.953 1 98.94 81 PHE A CA 1
ATOM 630 C C . PHE A 1 81 ? -8.898 -9.781 -7.922 1 98.94 81 PHE A C 1
ATOM 632 O O . PHE A 1 81 ? -8.883 -8.719 -8.547 1 98.94 81 PHE A O 1
ATOM 639 N N . LEU A 1 82 ? -9.852 -10.625 -8.039 1 98.88 82 LEU A N 1
ATOM 640 C CA . LEU A 1 82 ? -11 -10.43 -8.922 1 98.88 82 LEU A CA 1
ATOM 641 C C . LEU A 1 82 ? -12.172 -9.812 -8.164 1 98.88 82 LEU A C 1
ATOM 643 O O . LEU A 1 82 ? -12.75 -10.453 -7.285 1 98.88 82 LEU A O 1
ATOM 647 N N . LEU A 1 83 ? -12.477 -8.617 -8.523 1 98.75 83 LEU A N 1
ATOM 648 C CA . LEU A 1 83 ? -13.672 -8 -7.965 1 98.75 83 LEU A CA 1
ATOM 649 C C . LEU A 1 83 ? -14.898 -8.344 -8.797 1 98.75 83 LEU A C 1
ATOM 651 O O . LEU A 1 83 ? -14.828 -8.391 -10.031 1 98.75 83 LEU A O 1
ATOM 655 N N . ARG A 1 84 ? -15.945 -8.5 -8.109 1 97.56 84 ARG A N 1
ATOM 656 C CA . ARG A 1 84 ? -17.219 -8.875 -8.734 1 97.56 84 ARG A CA 1
ATOM 657 C C . ARG A 1 84 ? -17.688 -7.801 -9.711 1 97.56 84 ARG A C 1
ATOM 659 O O . ARG A 1 84 ? -17.453 -6.609 -9.484 1 97.56 84 ARG A O 1
ATOM 666 N N . ARG A 1 85 ? -18.391 -8.258 -10.648 1 96.88 85 ARG A N 1
ATOM 667 C CA . ARG A 1 85 ? -18.953 -7.371 -11.664 1 96.88 85 ARG A CA 1
ATOM 668 C C . ARG A 1 85 ? -19.891 -6.348 -11.039 1 96.88 85 ARG A C 1
ATOM 670 O O . ARG A 1 85 ? -19.953 -5.203 -11.492 1 96.88 85 ARG A O 1
ATOM 677 N N . SER A 1 86 ? -20.594 -6.641 -10.031 1 95.94 86 SER A N 1
ATOM 678 C CA . SER A 1 86 ? -21.609 -5.816 -9.406 1 95.94 86 SER A CA 1
ATOM 679 C C . SER A 1 86 ? -21.031 -4.953 -8.289 1 95.94 86 SER A C 1
ATOM 681 O O . SER A 1 86 ? -21.75 -4.199 -7.637 1 95.94 86 SER A O 1
ATOM 683 N N . THR A 1 87 ? -19.734 -5.082 -8.016 1 97.12 87 THR A N 1
ATOM 684 C CA . THR A 1 87 ? -19.156 -4.387 -6.871 1 97.12 87 THR A CA 1
ATOM 685 C C . THR A 1 87 ? -19.391 -2.883 -6.977 1 97.12 87 THR A C 1
ATOM 687 O O . THR A 1 87 ? -19.312 -2.311 -8.062 1 97.12 87 THR A O 1
ATOM 690 N N . THR A 1 88 ? -19.719 -2.227 -5.875 1 97.25 88 THR A N 1
ATOM 691 C CA . THR A 1 88 ? -19.844 -0.779 -5.762 1 97.25 88 THR A CA 1
ATOM 692 C C . THR A 1 88 ? -18.828 -0.213 -4.777 1 97.25 88 THR A C 1
ATOM 694 O O . THR A 1 88 ? -19.016 0.885 -4.246 1 97.25 88 THR A O 1
ATOM 697 N N . LEU A 1 89 ? -17.844 -1.027 -4.543 1 97.62 89 LEU A N 1
ATOM 698 C CA . LEU A 1 89 ? -16.797 -0.633 -3.598 1 97.62 89 LEU A CA 1
ATOM 699 C C . LEU A 1 89 ? -16.219 0.73 -3.961 1 97.62 89 LEU A C 1
ATOM 701 O O . LEU A 1 89 ? -15.781 0.938 -5.09 1 97.62 89 LEU A O 1
ATOM 705 N N . TYR A 1 90 ? -16.297 1.713 -2.988 1 97.94 90 TYR A N 1
ATOM 706 C CA . TYR A 1 90 ? -15.742 3.059 -3.123 1 97.94 90 TYR A CA 1
ATOM 707 C C . TYR A 1 90 ? -16.234 3.723 -4.402 1 97.94 90 TYR A C 1
ATOM 709 O O . TYR A 1 90 ? -15.484 4.434 -5.07 1 97.94 90 TYR A O 1
ATOM 717 N N . ASN A 1 91 ? -17.469 3.42 -4.75 1 97.62 91 ASN A N 1
ATOM 718 C CA . ASN A 1 91 ? -18.078 3.957 -5.965 1 97.62 91 ASN A CA 1
ATOM 719 C C . ASN A 1 91 ? -17.25 3.613 -7.199 1 97.62 91 ASN A C 1
ATOM 721 O O . ASN A 1 91 ? -17.125 4.43 -8.117 1 97.62 91 ASN A O 1
ATOM 725 N N . ARG A 1 92 ? -16.438 2.498 -7.164 1 98.12 92 ARG A N 1
ATOM 726 C CA . ARG A 1 92 ? -15.664 1.9 -8.242 1 98.12 92 ARG A CA 1
ATOM 727 C C . ARG A 1 92 ? -14.523 2.818 -8.672 1 98.12 92 ARG A C 1
ATOM 729 O O . ARG A 1 92 ? -14.148 2.842 -9.844 1 98.12 92 ARG A O 1
ATOM 736 N N . ARG A 1 93 ? -14.039 3.635 -7.773 1 98.12 93 ARG A N 1
ATOM 737 C CA . ARG A 1 93 ? -12.875 4.465 -8.062 1 98.12 93 ARG A CA 1
ATOM 738 C C . ARG A 1 93 ? -11.609 3.617 -8.18 1 98.12 93 ARG A C 1
ATOM 740 O O . ARG A 1 93 ? -11.211 2.953 -7.227 1 98.12 93 ARG A O 1
ATOM 747 N N . ASN A 1 94 ? -10.953 3.68 -9.352 1 98.25 94 ASN A N 1
ATOM 748 C CA . ASN A 1 94 ? -9.789 2.855 -9.664 1 98.25 94 ASN A CA 1
ATOM 749 C C . ASN A 1 94 ? -8.664 3.084 -8.664 1 98.25 94 ASN A C 1
ATOM 751 O O . ASN A 1 94 ? -8.164 2.135 -8.055 1 98.25 94 ASN A O 1
ATOM 755 N N . SER A 1 95 ? -8.258 4.297 -8.414 1 97.94 95 SER A N 1
ATOM 756 C CA . SER A 1 95 ? -7.133 4.625 -7.547 1 97.94 95 SER A CA 1
ATOM 757 C C . SER A 1 95 ? -7.371 4.148 -6.117 1 97.94 95 SER A C 1
ATOM 759 O O . SER A 1 95 ? -6.496 3.535 -5.508 1 97.94 95 SER A O 1
ATOM 761 N N . LYS A 1 96 ? -8.555 4.418 -5.598 1 98.5 96 LYS A N 1
ATOM 762 C CA . LYS A 1 96 ? -8.852 4.074 -4.211 1 98.5 96 LYS A CA 1
ATOM 763 C C . LYS A 1 96 ? -8.875 2.562 -4.008 1 98.5 96 LYS A C 1
ATOM 765 O O . LYS A 1 96 ? -8.281 2.051 -3.055 1 98.5 96 LYS A O 1
ATOM 770 N N . ILE A 1 97 ? -9.516 1.824 -4.938 1 98.81 97 ILE A N 1
ATOM 771 C CA . ILE A 1 97 ? -9.602 0.371 -4.836 1 98.81 97 ILE A CA 1
ATOM 772 C C . ILE A 1 97 ? -8.195 -0.234 -4.926 1 98.81 97 ILE A C 1
ATOM 774 O O . ILE A 1 97 ? -7.797 -1.021 -4.066 1 98.81 97 ILE A O 1
ATOM 778 N N . THR A 1 98 ? -7.473 0.136 -5.914 1 98.88 98 THR A N 1
ATOM 779 C CA . THR A 1 98 ? -6.172 -0.463 -6.18 1 98.88 98 THR A CA 1
ATOM 780 C C . THR A 1 98 ? -5.199 -0.172 -5.039 1 98.88 98 THR A C 1
ATOM 782 O O . THR A 1 98 ? -4.539 -1.081 -4.531 1 98.88 98 THR A O 1
ATOM 785 N N . THR A 1 99 ? -5.145 1.063 -4.598 1 98.88 99 THR A N 1
ATOM 786 C CA . THR A 1 99 ? -4.203 1.439 -3.549 1 98.88 99 THR A CA 1
ATOM 787 C C . THR A 1 99 ? -4.59 0.795 -2.219 1 98.88 99 THR A C 1
ATOM 789 O O . THR A 1 99 ? -3.719 0.367 -1.457 1 98.88 99 THR A O 1
ATOM 792 N N . HIS A 1 100 ? -5.859 0.748 -1.948 1 98.88 100 HIS A N 1
ATOM 793 C CA . HIS A 1 100 ? -6.281 0.141 -0.69 1 98.88 100 HIS A CA 1
ATOM 794 C C . HIS A 1 100 ? -5.953 -1.348 -0.66 1 98.88 100 HIS A C 1
ATOM 796 O O . HIS A 1 100 ? -5.457 -1.857 0.349 1 98.88 100 HIS A O 1
ATOM 802 N N . ILE A 1 101 ? -6.195 -2.066 -1.747 1 98.94 101 ILE A N 1
ATOM 803 C CA . ILE A 1 101 ? -5.879 -3.488 -1.818 1 98.94 101 ILE A CA 1
ATOM 804 C C . ILE A 1 101 ? -4.375 -3.691 -1.638 1 98.94 101 ILE A C 1
ATOM 806 O O . ILE A 1 101 ? -3.947 -4.559 -0.872 1 98.94 101 ILE A O 1
ATOM 810 N N . VAL A 1 102 ? -3.574 -2.896 -2.299 1 98.94 102 VAL A N 1
ATOM 811 C CA . VAL A 1 102 ? -2.123 -2.984 -2.17 1 98.94 102 VAL A CA 1
ATOM 812 C C . VAL A 1 102 ? -1.717 -2.725 -0.722 1 98.94 102 VAL A C 1
ATOM 814 O O . VAL A 1 102 ? -0.863 -3.426 -0.175 1 98.94 102 VAL A O 1
ATOM 817 N N . SER A 1 103 ? -2.34 -1.733 -0.12 1 98.94 103 SER A N 1
ATOM 818 C CA . SER A 1 103 ? -2.029 -1.376 1.26 1 98.94 103 SER A CA 1
ATOM 819 C C . SER A 1 103 ? -2.422 -2.492 2.223 1 98.94 103 SER A C 1
ATOM 821 O O . SER A 1 103 ? -1.651 -2.848 3.117 1 98.94 103 SER A O 1
ATOM 823 N N . LEU A 1 104 ? -3.607 -3.041 2.039 1 98.94 104 LEU A N 1
ATOM 824 C CA . LEU A 1 104 ? -4.059 -4.156 2.865 1 98.94 104 LEU A CA 1
ATOM 825 C C . LEU A 1 104 ? -3.088 -5.328 2.771 1 98.94 104 LEU A C 1
ATOM 827 O O . LEU A 1 104 ? -2.693 -5.898 3.791 1 98.94 104 LEU A O 1
ATOM 831 N N . PHE A 1 105 ? -2.736 -5.68 1.536 1 98.94 105 PHE A N 1
ATOM 832 C CA . PHE A 1 105 ? -1.828 -6.797 1.291 1 98.94 105 PHE A CA 1
ATOM 833 C C . PHE A 1 105 ? -0.477 -6.551 1.951 1 98.94 105 PHE A C 1
ATOM 835 O O . PHE A 1 105 ? 0.021 -7.398 2.695 1 98.94 105 PHE A O 1
ATOM 842 N N . THR A 1 106 ? 0.124 -5.375 1.732 1 98.94 106 THR A N 1
ATOM 843 C CA . THR A 1 106 ? 1.426 -5.004 2.277 1 98.94 106 THR A CA 1
ATOM 844 C C . THR A 1 106 ? 1.401 -5.031 3.803 1 98.94 106 THR A C 1
ATOM 846 O O . THR A 1 106 ? 2.309 -5.582 4.434 1 98.94 106 THR A O 1
ATOM 849 N N . SER A 1 107 ? 0.372 -4.422 4.355 1 98.94 107 SER A N 1
ATOM 850 C CA . SER A 1 107 ? 0.225 -4.352 5.805 1 98.94 107 SER A CA 1
ATOM 851 C C . SER A 1 107 ? 0.172 -5.742 6.426 1 98.94 107 SER A C 1
ATOM 853 O O . SER A 1 107 ? 0.872 -6.02 7.402 1 98.94 107 SER A O 1
ATOM 855 N N . ALA A 1 108 ? -0.593 -6.605 5.848 1 98.94 108 ALA A N 1
ATOM 856 C CA . ALA A 1 108 ? -0.753 -7.965 6.355 1 98.94 108 ALA A CA 1
ATOM 857 C C . ALA A 1 108 ? 0.539 -8.766 6.199 1 98.94 108 ALA A C 1
ATOM 859 O O . ALA A 1 108 ? 0.884 -9.57 7.066 1 98.94 108 ALA A O 1
ATOM 860 N N . TYR A 1 109 ? 1.251 -8.57 5.066 1 98.94 109 TYR A N 1
ATOM 861 C CA . TYR A 1 109 ? 2.512 -9.266 4.824 1 98.94 109 TYR A CA 1
ATOM 862 C C . TYR A 1 109 ? 3.518 -8.969 5.93 1 98.94 109 TYR A C 1
ATOM 864 O O . TYR A 1 109 ? 4.098 -9.891 6.512 1 98.94 109 TYR A O 1
ATOM 872 N N . VAL A 1 110 ? 3.658 -7.672 6.258 1 98.94 110 VAL A N 1
ATOM 873 C CA . VAL A 1 110 ? 4.621 -7.27 7.277 1 98.94 110 VAL A CA 1
ATOM 874 C C . VAL A 1 110 ? 4.129 -7.715 8.656 1 98.94 110 VAL A C 1
ATOM 876 O O . VAL A 1 110 ? 4.898 -8.25 9.453 1 98.94 110 VAL A O 1
ATOM 879 N N . PHE A 1 111 ? 2.867 -7.52 8.898 1 98.88 111 PHE A N 1
ATOM 880 C CA . PHE A 1 111 ? 2.258 -7.844 10.18 1 98.88 111 PHE A CA 1
ATOM 881 C C . PHE A 1 111 ? 2.43 -9.32 10.5 1 98.88 111 PHE A C 1
ATOM 883 O O . PHE A 1 111 ? 2.643 -9.695 11.656 1 98.88 111 PHE A O 1
ATOM 890 N N . SER A 1 112 ? 2.418 -10.195 9.445 1 98.69 112 SER A N 1
ATOM 891 C CA . SER A 1 112 ? 2.371 -11.641 9.656 1 98.69 112 SER A CA 1
ATOM 892 C C . SER A 1 112 ? 3.762 -12.258 9.555 1 98.69 112 SER A C 1
ATOM 894 O O . SER A 1 112 ? 3.92 -13.469 9.711 1 98.69 112 SER A O 1
ATOM 896 N N . TRP A 1 113 ? 4.781 -11.516 9.328 1 98.69 113 TRP A N 1
ATOM 897 C CA . TRP A 1 113 ? 6.117 -12.031 9.047 1 98.69 113 TRP A CA 1
ATOM 898 C C . TRP A 1 113 ? 6.578 -12.984 10.148 1 98.69 113 TRP A C 1
ATOM 900 O O . TRP A 1 113 ? 6.98 -14.117 9.867 1 98.69 113 TRP A O 1
ATOM 910 N N . SER A 1 114 ? 6.43 -12.586 11.406 1 97.5 114 SER A N 1
ATOM 911 C CA . SER A 1 114 ? 7 -13.336 12.523 1 97.5 114 SER A CA 1
ATOM 912 C C . SER A 1 114 ? 6.266 -14.656 12.727 1 97.5 114 SER A C 1
ATOM 914 O O . SER A 1 114 ? 6.812 -15.586 13.32 1 97.5 114 SER A O 1
ATOM 916 N N . LYS A 1 115 ? 5.031 -14.68 12.289 1 97.31 115 LYS A N 1
ATOM 917 C CA . LYS A 1 115 ? 4.27 -15.93 12.352 1 97.31 115 LYS A CA 1
ATOM 918 C C . LYS A 1 115 ? 4.91 -17.016 11.5 1 97.31 115 LYS A C 1
ATOM 920 O O . LYS A 1 115 ? 4.906 -18.188 11.867 1 97.31 115 LYS A O 1
ATOM 925 N N . PHE A 1 116 ? 5.492 -16.672 10.414 1 97.62 116 PHE A N 1
ATOM 926 C CA . PHE A 1 116 ? 6.027 -17.641 9.453 1 97.62 116 PHE A CA 1
ATOM 927 C C . PHE A 1 116 ? 7.543 -17.734 9.586 1 97.62 116 PHE A C 1
ATOM 929 O O . PHE A 1 116 ? 8.125 -18.781 9.289 1 97.62 116 PHE A O 1
ATOM 936 N N . PHE A 1 117 ? 8.117 -16.641 10.07 1 97.75 117 PHE A N 1
ATOM 937 C CA . PHE A 1 117 ? 9.57 -16.594 10.227 1 97.75 117 PHE A CA 1
ATOM 938 C C . PHE A 1 117 ? 9.945 -16.094 11.625 1 97.75 117 PHE A C 1
ATOM 940 O O . PHE A 1 117 ? 10.562 -15.039 11.766 1 97.75 117 PHE A O 1
ATOM 947 N N . PRO A 1 118 ? 9.742 -16.844 12.617 1 95.81 118 PRO A N 1
ATOM 948 C CA . PRO A 1 118 ? 9.992 -16.422 14 1 95.81 118 PRO A CA 1
ATOM 949 C C . PRO A 1 118 ? 11.477 -16.234 14.297 1 95.81 118 PRO A C 1
ATOM 951 O O . PRO A 1 118 ? 11.844 -15.438 15.172 1 95.81 118 PRO A O 1
ATOM 954 N N . ARG A 1 119 ? 12.312 -16.953 13.594 1 96.56 119 ARG A N 1
ATOM 955 C CA . ARG A 1 119 ? 13.742 -16.906 13.883 1 96.56 119 ARG A CA 1
ATOM 956 C C . ARG A 1 119 ? 14.492 -16.125 12.812 1 96.56 119 ARG A C 1
ATOM 958 O O . ARG A 1 119 ? 15.727 -16.062 12.82 1 96.56 119 ARG A O 1
ATOM 965 N N . ASN A 1 120 ? 13.828 -15.641 11.852 1 97.06 120 ASN A N 1
ATOM 966 C CA . ASN A 1 120 ? 14.391 -14.828 10.781 1 97.06 120 ASN A CA 1
ATOM 967 C C . ASN A 1 120 ? 13.727 -13.453 10.703 1 97.06 120 ASN A C 1
ATOM 969 O O . ASN A 1 120 ? 12.773 -13.258 9.953 1 97.06 120 ASN A O 1
ATOM 973 N N . PRO A 1 121 ? 14.266 -12.539 11.43 1 97.19 121 PRO A N 1
ATOM 974 C CA . PRO A 1 121 ? 13.617 -11.227 11.508 1 97.19 121 PRO A CA 1
ATOM 975 C C . PRO A 1 121 ? 13.531 -10.523 10.156 1 97.19 121 PRO A C 1
ATOM 977 O O . PRO A 1 121 ? 14.43 -10.68 9.32 1 97.19 121 PRO A O 1
ATOM 980 N N . LEU A 1 122 ? 12.461 -9.828 9.953 1 98.62 122 LEU A N 1
ATOM 981 C CA . LEU A 1 122 ? 12.32 -8.984 8.766 1 98.62 122 LEU A CA 1
ATOM 982 C C . LEU A 1 122 ? 13.391 -7.895 8.758 1 98.62 122 LEU A C 1
ATOM 984 O O . LEU A 1 122 ? 13.492 -7.109 9.695 1 98.62 122 LEU A O 1
ATOM 988 N N . LEU A 1 123 ? 14.141 -7.766 7.715 1 98.25 123 LEU A N 1
ATOM 989 C CA . LEU A 1 123 ? 15.336 -6.926 7.691 1 98.25 123 LEU A CA 1
ATOM 990 C C . LEU A 1 123 ? 15.008 -5.527 7.188 1 98.25 123 LEU A C 1
ATOM 992 O O . LEU A 1 123 ? 15.656 -4.555 7.566 1 98.25 123 LEU A O 1
ATOM 996 N N . HIS A 1 124 ? 14.094 -5.344 6.301 1 97.5 124 HIS A N 1
ATOM 997 C CA . HIS A 1 124 ? 13.633 -4.07 5.75 1 97.5 124 HIS A CA 1
ATOM 998 C C . HIS A 1 124 ? 12.211 -4.184 5.215 1 97.5 124 HIS A C 1
ATOM 1000 O O . HIS A 1 124 ? 11.734 -5.285 4.934 1 97.5 124 HIS A O 1
ATOM 1006 N N . PRO A 1 125 ? 11.516 -3.098 5.074 1 98.56 125 PRO A N 1
ATOM 1007 C CA . PRO A 1 125 ? 10.117 -3.127 4.633 1 98.56 125 PRO A CA 1
ATOM 1008 C C . PRO A 1 125 ? 9.969 -3.609 3.191 1 98.56 125 PRO A C 1
ATOM 1010 O O . PRO A 1 125 ? 10.5 -2.984 2.268 1 98.56 125 PRO A O 1
ATOM 1013 N N . PRO A 1 126 ? 9.211 -4.719 2.986 1 98.75 126 PRO A N 1
ATOM 1014 C CA . PRO A 1 126 ? 8.875 -5.094 1.609 1 98.75 126 PRO A CA 1
ATOM 1015 C C . PRO A 1 126 ? 7.855 -4.16 0.972 1 98.75 126 PRO A C 1
ATOM 1017 O O . PRO A 1 126 ? 7.117 -3.471 1.681 1 98.75 126 PRO A O 1
ATOM 1020 N N . SER A 1 127 ? 7.828 -4.082 -0.263 1 98.5 127 SER A N 1
ATOM 1021 C CA . SER A 1 127 ? 6.848 -3.229 -0.923 1 98.5 127 SER A CA 1
ATOM 1022 C C . SER A 1 127 ? 6.32 -3.879 -2.197 1 98.5 127 SER A C 1
ATOM 1024 O O . SER A 1 127 ? 6.953 -4.777 -2.752 1 98.5 127 SER A O 1
ATOM 1026 N N . PHE A 1 128 ? 5.16 -3.465 -2.625 1 98.81 128 PHE A N 1
ATOM 1027 C CA . PHE A 1 128 ? 4.434 -3.975 -3.783 1 98.81 128 PHE A CA 1
ATOM 1028 C C . PHE A 1 128 ? 3.9 -2.828 -4.633 1 98.81 128 PHE A C 1
ATOM 1030 O O . PHE A 1 128 ? 3.666 -1.729 -4.129 1 98.81 128 PHE A O 1
ATOM 1037 N N . ASP A 1 129 ? 3.783 -3.066 -5.852 1 98.31 129 ASP A N 1
ATOM 1038 C CA . ASP A 1 129 ? 2.982 -2.197 -6.707 1 98.31 129 ASP A CA 1
ATOM 1039 C C . ASP A 1 129 ? 1.75 -2.928 -7.234 1 98.31 129 ASP A C 1
ATOM 1041 O O . ASP A 1 129 ? 1.609 -4.137 -7.043 1 98.31 129 ASP A O 1
ATOM 1045 N N . GLY A 1 130 ? 0.805 -2.168 -7.723 1 98.44 130 GLY A N 1
ATOM 1046 C CA . GLY A 1 130 ? -0.432 -2.764 -8.203 1 98.44 130 GLY A CA 1
ATOM 1047 C C . GLY A 1 130 ? -1 -2.059 -9.422 1 98.44 130 GLY A C 1
ATOM 1048 O O . GLY A 1 130 ? -0.654 -0.907 -9.695 1 98.44 130 GLY A O 1
ATOM 1049 N N . ARG A 1 131 ? -1.808 -2.746 -10.156 1 98.12 131 ARG A N 1
ATOM 1050 C CA . ARG A 1 131 ? -2.553 -2.203 -11.289 1 98.12 131 ARG A CA 1
ATOM 1051 C C . ARG A 1 131 ? -3.92 -2.867 -11.406 1 98.12 131 ARG A C 1
ATOM 1053 O O . ARG A 1 131 ? -4.102 -4.012 -10.992 1 98.12 131 ARG A O 1
ATOM 1060 N N . MET A 1 132 ? -4.812 -2.104 -11.93 1 98.62 132 MET A N 1
ATOM 1061 C CA . MET A 1 132 ? -6.152 -2.627 -12.188 1 98.62 132 MET A CA 1
ATOM 1062 C C . MET A 1 132 ? -6.383 -2.812 -13.68 1 98.62 132 MET A C 1
ATOM 1064 O O . MET A 1 132 ? -5.992 -1.965 -14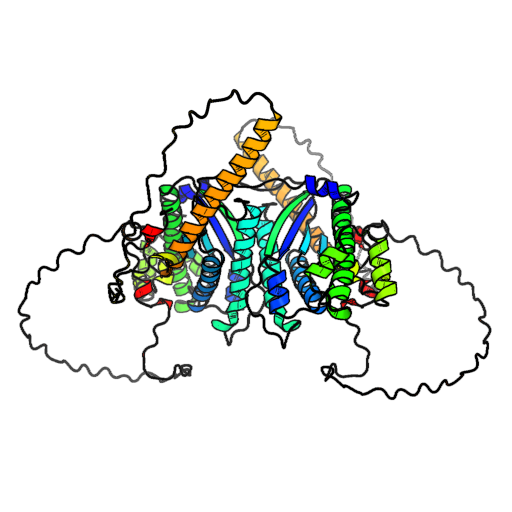.484 1 98.62 132 MET A O 1
ATOM 1068 N N . VAL A 1 133 ? -6.961 -3.895 -14.094 1 98.62 133 VAL A N 1
ATOM 1069 C CA . VAL A 1 133 ? -7.414 -4.141 -15.461 1 98.62 133 VAL A CA 1
ATOM 1070 C C . VAL A 1 133 ? -8.914 -4.434 -15.461 1 98.62 133 VAL A C 1
ATOM 1072 O O . VAL A 1 133 ? -9.406 -5.156 -14.594 1 98.62 133 VAL A O 1
ATOM 1075 N N . VAL A 1 134 ? -9.633 -3.895 -16.391 1 98.56 134 VAL A N 1
ATOM 1076 C CA . VAL A 1 134 ? -11.078 -4.039 -16.5 1 98.56 134 VAL A CA 1
ATOM 1077 C C . VAL A 1 134 ? -11.414 -5.07 -17.578 1 98.56 134 VAL A C 1
ATOM 1079 O O . VAL A 1 134 ? -10.922 -4.98 -18.703 1 98.56 134 VAL A O 1
ATOM 1082 N N . TYR A 1 135 ? -12.156 -6.039 -17.25 1 98.44 135 TYR A N 1
ATOM 1083 C CA . TYR A 1 135 ? -12.531 -7.098 -18.172 1 98.44 135 TYR A CA 1
ATOM 1084 C C . TYR A 1 135 ? -14.039 -7.113 -18.406 1 98.44 135 TYR A C 1
ATOM 1086 O O . TYR A 1 135 ? -14.82 -6.926 -17.469 1 98.44 135 TYR A O 1
ATOM 1094 N N . PRO A 1 136 ? -14.5 -7.426 -19.562 1 97.31 136 PRO A N 1
ATOM 1095 C CA . PRO A 1 136 ? -15.898 -7.203 -19.938 1 97.31 136 PRO A CA 1
ATOM 1096 C C . PRO A 1 136 ? -16.797 -8.383 -19.578 1 97.31 136 PRO A C 1
ATOM 1098 O O . PRO A 1 136 ? -18.016 -8.211 -19.406 1 97.31 136 PRO A O 1
ATOM 1101 N N . ASN A 1 137 ? -16.219 -9.648 -19.547 1 96.75 137 ASN A N 1
ATOM 1102 C CA . ASN A 1 137 ? -17.125 -10.797 -19.391 1 96.75 137 ASN A CA 1
ATOM 1103 C C . ASN A 1 137 ? -16.406 -11.977 -18.734 1 96.75 137 ASN A C 1
ATOM 1105 O O . ASN A 1 137 ? -15.195 -11.938 -18.516 1 96.75 137 ASN A O 1
ATOM 1109 N N . GLU A 1 138 ? -17.203 -12.977 -18.438 1 96.62 138 GLU A N 1
ATOM 1110 C CA . GLU A 1 138 ? -16.734 -14.148 -17.688 1 96.62 138 GLU A CA 1
ATOM 1111 C C . GLU A 1 138 ? -15.664 -14.906 -18.469 1 96.62 138 GLU A C 1
ATOM 1113 O O . GLU A 1 138 ? -14.68 -15.359 -17.875 1 96.62 138 GLU A O 1
ATOM 1118 N N . LYS A 1 139 ? -15.82 -15.055 -19.703 1 96.56 139 LYS A N 1
ATOM 1119 C CA . LYS A 1 139 ? -14.875 -15.812 -20.531 1 96.56 139 LYS A CA 1
ATOM 1120 C C . LYS A 1 139 ? -13.477 -15.203 -20.453 1 96.56 139 LYS A C 1
ATOM 1122 O O . LYS A 1 139 ? -12.492 -15.93 -20.281 1 96.56 139 LYS A O 1
ATOM 1127 N N . VAL A 1 140 ? -13.383 -13.898 -20.594 1 97.94 140 VAL A N 1
ATOM 1128 C CA . VAL A 1 140 ? -12.094 -13.219 -20.562 1 97.94 140 VAL A CA 1
ATOM 1129 C C . VAL A 1 140 ? -11.469 -13.344 -19.172 1 97.94 140 VAL A C 1
ATOM 1131 O O . VAL A 1 140 ? -10.258 -13.516 -19.047 1 97.94 140 VAL A O 1
ATOM 1134 N N . VAL A 1 141 ? -12.297 -13.242 -18.172 1 98.19 141 VAL A N 1
ATOM 1135 C CA . VAL A 1 141 ? -11.812 -13.383 -16.797 1 98.19 141 VAL A CA 1
ATOM 1136 C C . VAL A 1 141 ? -11.242 -14.781 -16.594 1 98.19 141 VAL A C 1
ATOM 1138 O O . VAL A 1 141 ? -10.156 -14.938 -16.016 1 98.19 141 VAL A O 1
ATOM 1141 N N . ARG A 1 142 ? -11.953 -15.82 -17.016 1 97.69 142 ARG A N 1
ATOM 1142 C CA . ARG A 1 142 ? -11.461 -17.188 -16.906 1 97.69 142 ARG A CA 1
ATOM 1143 C C . ARG A 1 142 ? -10.141 -17.359 -17.656 1 97.69 142 ARG A C 1
ATOM 1145 O O . ARG A 1 142 ? -9.219 -18 -17.156 1 97.69 142 ARG A O 1
ATOM 1152 N N . ASP A 1 143 ? -10.102 -16.781 -18.828 1 98.19 143 ASP A N 1
ATOM 1153 C CA . ASP A 1 143 ? -8.867 -16.844 -19.609 1 98.19 143 ASP A CA 1
ATOM 1154 C C . ASP A 1 143 ? -7.719 -16.141 -18.891 1 98.19 143 ASP A C 1
ATOM 1156 O O . ASP A 1 143 ? -6.566 -16.578 -18.984 1 98.19 143 ASP A O 1
ATOM 1160 N N . TYR A 1 144 ? -8.016 -15.062 -18.25 1 98.44 144 TYR A N 1
ATOM 1161 C CA . TYR A 1 144 ? -6.992 -14.359 -17.484 1 98.44 144 TYR A CA 1
ATOM 1162 C C . TYR A 1 144 ? -6.383 -15.281 -16.422 1 98.44 144 TYR A C 1
ATOM 1164 O O . TYR A 1 144 ? -5.156 -15.391 -16.328 1 98.44 144 TYR A O 1
ATOM 1172 N N . PHE A 1 145 ? -7.188 -15.914 -15.648 1 98.5 145 PHE A N 1
ATOM 1173 C CA . PHE A 1 145 ? -6.676 -16.75 -14.578 1 98.5 145 PHE A CA 1
ATOM 1174 C C . PHE A 1 145 ? -6.027 -18.016 -15.141 1 98.5 145 PHE A C 1
ATOM 1176 O O . PHE A 1 145 ? -5.082 -18.547 -14.547 1 98.5 145 PHE A O 1
ATOM 1183 N N . SER A 1 146 ? -6.52 -18.516 -16.281 1 98.31 146 SER A N 1
ATOM 1184 C CA . SER A 1 146 ? -5.828 -19.594 -16.969 1 98.31 146 SER A CA 1
ATOM 1185 C C . SER A 1 146 ? -4.43 -19.172 -17.406 1 98.31 146 SER A C 1
ATOM 1187 O O . SER A 1 146 ? -3.477 -19.938 -17.281 1 98.31 146 SER A O 1
ATOM 1189 N N . TRP A 1 147 ? -4.406 -17.984 -17.906 1 98.06 147 TRP A N 1
ATOM 1190 C CA . TRP A 1 147 ? -3.117 -17.422 -18.297 1 98.06 147 TRP A CA 1
ATOM 1191 C C . TRP A 1 147 ? -2.164 -17.359 -17.109 1 98.06 147 TRP A C 1
ATOM 1193 O O . TRP A 1 147 ? -0.994 -17.734 -17.234 1 98.06 147 TRP A O 1
ATOM 1203 N N . ARG A 1 148 ? -2.615 -16.844 -16.016 1 97.94 148 ARG A N 1
ATOM 1204 C CA . ARG A 1 148 ? -1.778 -16.719 -14.828 1 97.94 148 ARG A CA 1
ATOM 1205 C C . ARG A 1 148 ? -1.283 -18.094 -14.367 1 97.94 148 ARG A C 1
ATOM 1207 O O . ARG A 1 148 ? -0.115 -18.25 -14 1 97.94 148 ARG A O 1
ATOM 1214 N N . GLN A 1 149 ? -2.152 -19.109 -14.32 1 98.19 149 GLN A N 1
ATOM 1215 C CA . GLN A 1 149 ? -1.735 -20.422 -13.859 1 98.19 149 GLN A CA 1
ATOM 1216 C C . GLN A 1 149 ? -0.767 -21.062 -14.844 1 98.19 149 GLN A C 1
ATOM 1218 O O . GLN A 1 149 ? 0.2 -21.719 -14.438 1 98.19 149 GLN A O 1
ATOM 1223 N N . ALA A 1 150 ? -1.066 -20.953 -16.109 1 97.19 150 ALA A N 1
ATOM 1224 C CA . ALA A 1 150 ? -0.13 -21.453 -17.109 1 97.19 150 ALA A CA 1
ATOM 1225 C C . ALA A 1 150 ? 1.252 -20.828 -16.938 1 97.19 150 ALA A C 1
ATOM 1227 O O . ALA A 1 150 ? 2.268 -21.531 -17.016 1 97.19 150 ALA A O 1
ATOM 1228 N N . ASP A 1 151 ? 1.22 -19.516 -16.703 1 96.19 151 ASP A N 1
ATOM 1229 C CA . ASP A 1 151 ? 2.471 -18.812 -16.469 1 96.19 151 ASP A CA 1
ATOM 1230 C C . ASP A 1 151 ? 3.188 -19.344 -15.227 1 96.19 151 ASP A C 1
ATOM 1232 O O . ASP A 1 151 ? 4.418 -19.422 -15.203 1 96.19 151 ASP A O 1
ATOM 1236 N N . THR A 1 152 ? 2.445 -19.641 -14.203 1 97.62 152 THR A N 1
ATOM 1237 C CA . THR A 1 152 ? 3.008 -20.234 -12.992 1 97.62 152 THR A CA 1
ATOM 1238 C C . THR A 1 152 ? 3.752 -21.516 -13.312 1 97.62 152 THR A C 1
ATOM 1240 O O . THR A 1 152 ? 4.883 -21.719 -12.859 1 97.62 152 THR A O 1
ATOM 1243 N N . HIS A 1 153 ? 3.139 -22.422 -14.055 1 96.19 153 HIS A N 1
ATOM 1244 C CA . HIS A 1 153 ? 3.721 -23.703 -14.438 1 96.19 153 HIS A CA 1
ATOM 1245 C C . HIS A 1 153 ? 4.992 -23.516 -15.258 1 96.19 153 HIS A C 1
ATOM 1247 O O . HIS A 1 153 ? 6.02 -24.141 -14.969 1 96.19 153 HIS A O 1
ATOM 1253 N N . ILE A 1 154 ? 4.938 -22.641 -16.203 1 95.69 154 ILE A N 1
ATOM 1254 C CA . ILE A 1 154 ? 6.059 -22.391 -17.094 1 95.69 154 ILE A CA 1
ATOM 1255 C C . ILE A 1 154 ? 7.246 -21.844 -16.312 1 95.69 154 ILE A C 1
ATOM 1257 O O . ILE A 1 154 ? 8.359 -22.359 -16.406 1 95.69 154 ILE A O 1
ATOM 1261 N N . ASN A 1 155 ? 6.984 -20.844 -15.531 1 96.25 155 ASN A N 1
ATOM 1262 C CA . ASN A 1 155 ? 8.047 -20.203 -14.758 1 96.25 155 ASN A CA 1
ATOM 1263 C C . ASN A 1 155 ? 8.617 -21.156 -13.703 1 96.25 155 ASN A C 1
ATOM 1265 O O . ASN A 1 155 ? 9.828 -21.188 -13.477 1 96.25 155 ASN A O 1
ATOM 1269 N N . ASN A 1 156 ? 7.742 -21.875 -13.062 1 97.69 156 ASN A N 1
ATOM 1270 C CA . ASN A 1 156 ? 8.227 -22.781 -12.023 1 97.69 156 ASN A CA 1
ATOM 1271 C C . ASN A 1 156 ? 9.055 -23.906 -12.609 1 97.69 156 ASN A C 1
ATOM 1273 O O . ASN A 1 156 ? 10.047 -24.344 -12.016 1 97.69 156 ASN A O 1
ATOM 1277 N N . LEU A 1 157 ? 8.625 -24.516 -13.727 1 97.81 157 LEU A N 1
ATOM 1278 C CA . LEU A 1 157 ? 9.414 -25.547 -14.391 1 97.81 157 LEU A CA 1
ATOM 1279 C C . LEU A 1 157 ? 10.812 -25.031 -14.719 1 97.81 157 LEU A C 1
ATOM 1281 O O . LEU A 1 157 ? 11.805 -25.703 -14.422 1 97.81 157 LEU A O 1
ATOM 1285 N N . TYR A 1 158 ? 10.867 -23.859 -15.305 1 97.31 158 TYR A N 1
ATOM 1286 C CA . TYR A 1 158 ? 12.156 -23.25 -15.617 1 97.31 158 TYR A CA 1
ATOM 1287 C C . TYR A 1 158 ? 12.992 -23.062 -14.359 1 97.31 158 TYR A C 1
ATOM 1289 O O . TYR A 1 158 ? 14.156 -23.484 -14.32 1 97.31 158 TYR A O 1
ATOM 1297 N N . ASN A 1 159 ? 12.438 -22.438 -13.375 1 97.5 159 ASN A N 1
ATOM 1298 C CA . ASN A 1 159 ? 13.164 -22.156 -12.141 1 97.5 159 ASN A CA 1
ATOM 1299 C C . ASN A 1 159 ? 13.625 -23.438 -11.453 1 97.5 159 ASN A C 1
ATOM 1301 O O . ASN A 1 159 ? 14.695 -23.469 -10.844 1 97.5 159 ASN A O 1
ATOM 1305 N N . THR A 1 160 ? 12.781 -24.469 -11.5 1 98.25 160 THR A N 1
ATOM 1306 C CA . THR A 1 160 ? 13.141 -25.75 -10.883 1 98.25 160 THR A CA 1
ATOM 1307 C C . THR A 1 160 ? 14.383 -26.328 -11.539 1 98.25 160 THR A C 1
ATOM 1309 O O . THR A 1 160 ? 15.32 -26.75 -10.852 1 98.25 160 THR A O 1
ATOM 1312 N N . VAL A 1 161 ? 14.422 -26.391 -12.828 1 98.38 161 VAL A N 1
ATOM 1313 C CA . VAL A 1 161 ? 15.586 -26.922 -13.531 1 98.38 161 VAL A CA 1
ATOM 1314 C C . VAL A 1 161 ? 16.781 -26 -13.32 1 98.38 161 VAL A C 1
ATOM 1316 O O . VAL A 1 161 ? 17.891 -26.469 -13.078 1 98.38 161 VAL A O 1
ATOM 1319 N N . PHE A 1 162 ? 16.625 -24.719 -13.422 1 98.38 162 PHE A N 1
ATOM 1320 C CA . PHE A 1 162 ? 17.672 -23.719 -13.242 1 98.38 162 PHE A CA 1
ATOM 1321 C C . PHE A 1 162 ? 18.391 -23.922 -11.914 1 98.38 162 PHE A C 1
ATOM 1323 O O . PHE A 1 162 ? 19.609 -24.031 -11.875 1 98.38 162 PHE A O 1
ATOM 1330 N N . TRP A 1 163 ? 17.609 -23.984 -10.906 1 97.94 163 TRP A N 1
ATOM 1331 C CA . TRP A 1 163 ? 18.203 -24.047 -9.578 1 97.94 163 TRP A CA 1
ATOM 1332 C C . TRP A 1 163 ? 18.75 -25.438 -9.297 1 97.94 163 TRP A C 1
ATOM 1334 O O . TRP A 1 163 ? 19.672 -25.609 -8.492 1 97.94 163 TRP A O 1
ATOM 1344 N N . ALA A 1 164 ? 18.156 -26.531 -9.906 1 98.19 164 ALA A N 1
ATOM 1345 C CA . ALA A 1 164 ? 18.797 -27.844 -9.836 1 98.19 164 ALA A CA 1
ATOM 1346 C C . ALA A 1 164 ? 20.203 -27.812 -10.438 1 98.19 164 ALA A C 1
ATOM 1348 O O . ALA A 1 164 ? 21.141 -28.375 -9.867 1 98.19 164 ALA A O 1
ATOM 1349 N N . LEU A 1 165 ? 20.297 -27.109 -11.523 1 98.38 165 LEU A N 1
ATOM 1350 C CA . LEU A 1 165 ? 21.594 -26.984 -12.188 1 98.38 165 LEU A CA 1
ATOM 1351 C C . LEU A 1 165 ? 22.562 -26.203 -11.32 1 98.38 165 LEU A C 1
ATOM 1353 O O . LEU A 1 165 ? 23.75 -26.562 -11.227 1 98.38 165 LEU A O 1
ATOM 1357 N N . VAL A 1 166 ? 22.125 -25.156 -10.672 1 97.94 166 VAL A N 1
ATOM 1358 C CA . VAL A 1 166 ? 22.984 -24.281 -9.875 1 97.94 166 VAL A CA 1
ATOM 1359 C C . VAL A 1 166 ? 23.344 -24.969 -8.562 1 97.94 166 VAL A C 1
ATOM 1361 O O . VAL A 1 166 ? 24.516 -25.078 -8.211 1 97.94 166 VAL A O 1
ATOM 1364 N N . LEU A 1 167 ? 22.359 -25.453 -7.891 1 97.12 167 LEU A N 1
ATOM 1365 C CA . LEU A 1 167 ? 22.547 -25.906 -6.52 1 97.12 167 LEU A CA 1
ATOM 1366 C C . LEU A 1 167 ? 23.078 -27.344 -6.484 1 97.12 167 LEU A C 1
ATOM 1368 O O . LEU A 1 167 ? 23.828 -27.719 -5.578 1 97.12 167 LEU A O 1
ATOM 1372 N N . GLN A 1 168 ? 22.656 -28.188 -7.383 1 96.94 168 GLN A N 1
ATOM 1373 C CA . GLN A 1 168 ? 23.016 -29.609 -7.324 1 96.94 168 GLN A CA 1
ATOM 1374 C C . GLN A 1 168 ? 24.156 -29.922 -8.297 1 96.94 168 GLN A C 1
ATOM 1376 O O . GLN A 1 168 ? 25 -30.766 -8.008 1 96.94 168 GLN A O 1
ATOM 1381 N N . ALA A 1 169 ? 24.141 -29.297 -9.398 1 97.44 169 ALA A N 1
ATOM 1382 C CA . ALA A 1 169 ? 25.172 -29.594 -10.391 1 97.44 169 ALA A CA 1
ATOM 1383 C C . ALA A 1 169 ? 26.344 -28.625 -10.266 1 97.44 169 ALA A C 1
ATOM 1385 O O . ALA A 1 169 ? 27.375 -28.781 -10.945 1 97.44 169 ALA A O 1
ATOM 1386 N N . GLY A 1 170 ? 26.156 -27.469 -9.516 1 97.19 170 GLY A N 1
ATOM 1387 C CA . GLY A 1 170 ? 27.266 -26.562 -9.219 1 97.19 170 GLY A CA 1
ATOM 1388 C C . GLY A 1 170 ? 27.516 -25.547 -10.312 1 97.19 170 GLY A C 1
ATOM 1389 O O . GLY A 1 170 ? 28.562 -24.906 -10.344 1 97.19 170 GLY A O 1
ATOM 1390 N N . LEU A 1 171 ? 26.594 -25.391 -11.234 1 97.94 171 LEU A N 1
ATOM 1391 C CA . LEU A 1 171 ? 26.75 -24.375 -12.266 1 97.94 171 LEU A CA 1
ATOM 1392 C C . LEU A 1 171 ? 26.547 -22.984 -11.688 1 97.94 171 LEU A C 1
ATOM 1394 O O . LEU A 1 171 ? 25.812 -22.812 -10.711 1 97.94 171 LEU A O 1
ATOM 1398 N N . THR A 1 172 ? 27.234 -22.031 -12.312 1 97.81 172 THR A N 1
ATOM 1399 C CA . THR A 1 172 ? 26.906 -20.641 -11.992 1 97.81 172 THR A CA 1
ATOM 1400 C C . THR A 1 172 ? 25.547 -20.266 -12.57 1 97.81 172 THR A C 1
ATOM 1402 O O . THR A 1 172 ? 25.031 -20.969 -13.438 1 97.81 172 THR A O 1
ATOM 1405 N N . GLU A 1 173 ? 25 -19.234 -12.102 1 96.06 173 GLU A N 1
ATOM 1406 C CA . GLU A 1 173 ? 23.719 -18.766 -12.633 1 96.06 173 GLU A CA 1
ATOM 1407 C C . GLU A 1 173 ? 23.812 -18.469 -14.125 1 96.06 173 GLU A C 1
ATOM 1409 O O . GLU A 1 173 ? 22.891 -18.766 -14.883 1 96.06 173 GLU A O 1
ATOM 1414 N N . GLN A 1 174 ? 24.891 -17.938 -14.508 1 97.31 174 GLN A N 1
ATOM 1415 C CA . GLN A 1 174 ? 25.109 -17.625 -15.914 1 97.31 174 GLN A CA 1
ATOM 1416 C C . GLN A 1 174 ? 25.172 -18.891 -16.75 1 97.31 174 GLN A C 1
ATOM 1418 O O . GLN A 1 174 ? 24.594 -18.953 -17.844 1 97.31 174 GLN A O 1
ATOM 1423 N N . GLU A 1 175 ? 25.891 -19.859 -16.297 1 97.69 175 GLU A N 1
ATOM 1424 C CA . GLU A 1 175 ? 26.016 -21.125 -17 1 97.69 175 GLU A CA 1
ATOM 1425 C C . GLU A 1 175 ? 24.672 -21.828 -17.109 1 97.69 175 GLU A C 1
ATOM 1427 O O . GLU A 1 175 ? 24.359 -22.422 -18.156 1 97.69 175 GLU A O 1
ATOM 1432 N N . ALA A 1 176 ? 23.953 -21.812 -16.016 1 97.94 176 ALA A N 1
ATOM 1433 C CA . ALA A 1 176 ? 22.641 -22.438 -16.016 1 97.94 176 ALA A CA 1
ATOM 1434 C C . ALA A 1 176 ? 21.719 -21.781 -17.047 1 97.94 176 ALA A C 1
ATOM 1436 O O . ALA A 1 176 ? 20.984 -22.469 -17.75 1 97.94 176 ALA A O 1
ATOM 1437 N N . THR A 1 177 ? 21.75 -20.469 -17.094 1 97.12 177 THR A N 1
ATOM 1438 C CA . THR A 1 177 ? 20.938 -19.719 -18.047 1 97.12 177 THR A CA 1
ATOM 1439 C C . THR A 1 177 ? 21.297 -20.125 -19.484 1 97.12 177 THR A C 1
ATOM 1441 O O . THR A 1 177 ? 20.406 -20.344 -20.312 1 97.12 177 THR A O 1
ATOM 1444 N N . LYS A 1 178 ? 22.531 -20.188 -19.766 1 97.25 178 LYS A N 1
ATOM 1445 C CA . LYS A 1 178 ? 23 -20.562 -21.094 1 97.25 178 LYS A CA 1
ATOM 1446 C C . LYS A 1 178 ? 22.562 -21.969 -21.469 1 97.25 178 LYS A C 1
ATOM 1448 O O . LYS A 1 178 ? 22.141 -22.219 -22.594 1 97.25 178 LYS A O 1
ATOM 1453 N N . ARG A 1 179 ? 22.688 -22.844 -20.562 1 96.81 179 ARG A N 1
ATOM 1454 C CA . ARG A 1 179 ? 22.312 -24.234 -20.766 1 96.81 179 ARG A CA 1
ATOM 1455 C C . ARG A 1 179 ? 20.828 -24.359 -21.094 1 96.81 179 ARG A C 1
ATOM 1457 O O . ARG A 1 179 ? 20.422 -25.234 -21.875 1 96.81 179 ARG A O 1
ATOM 1464 N N . LEU A 1 180 ? 20.047 -23.516 -20.531 1 97.44 180 LEU A N 1
ATOM 1465 C CA . LEU A 1 180 ? 18.594 -23.625 -20.672 1 97.44 180 LEU A CA 1
ATOM 1466 C C . LEU A 1 180 ? 18.109 -22.812 -21.859 1 97.44 180 LEU A C 1
ATOM 1468 O O . LEU A 1 180 ? 16.938 -22.906 -22.25 1 97.44 180 LEU A O 1
ATOM 1472 N N . GLU A 1 181 ? 18.984 -22.062 -22.375 1 96 181 GLU A N 1
ATOM 1473 C CA . GLU A 1 181 ? 18.609 -21.25 -23.531 1 96 181 GLU A CA 1
ATOM 1474 C C . GLU A 1 181 ? 18.125 -22.141 -24.672 1 96 181 GLU A C 1
ATOM 1476 O O . GLU A 1 181 ? 18.797 -23.109 -25.047 1 96 181 GLU A O 1
ATOM 1481 N N . GLY A 1 182 ? 17 -21.828 -25.219 1 94.06 182 GLY A N 1
ATOM 1482 C CA . GLY A 1 182 ? 16.453 -22.531 -26.375 1 94.06 182 GLY A CA 1
ATOM 1483 C C . GLY A 1 182 ? 15.75 -23.812 -26.016 1 94.06 182 GLY A C 1
ATOM 1484 O O . GLY A 1 182 ? 15.219 -24.5 -26.891 1 94.06 182 GLY A O 1
ATOM 1485 N N . THR A 1 183 ? 15.734 -24.25 -24.797 1 95.5 183 THR A N 1
ATOM 1486 C CA . THR A 1 183 ? 15.062 -25.469 -24.375 1 95.5 183 THR A CA 1
ATOM 1487 C C . THR A 1 183 ? 13.547 -25.281 -24.359 1 95.5 183 THR A C 1
ATOM 1489 O O . THR A 1 183 ? 13.062 -24.172 -24.141 1 95.5 183 THR A O 1
ATOM 1492 N N . VAL A 1 184 ? 12.859 -26.312 -24.625 1 94.88 184 VAL A N 1
ATOM 1493 C CA . VAL A 1 184 ? 11.406 -26.328 -24.5 1 94.88 184 VAL A CA 1
ATOM 1494 C C . VAL A 1 184 ? 11 -27.156 -23.281 1 94.88 184 VAL A C 1
ATOM 1496 O O . VAL A 1 184 ? 11.852 -27.688 -22.578 1 94.88 184 VAL A O 1
ATOM 1499 N N . SER A 1 185 ? 9.766 -27.297 -23.016 1 95.31 185 SER A N 1
ATOM 1500 C CA . SER A 1 185 ? 9.242 -27.938 -21.828 1 95.31 185 SER A CA 1
ATOM 1501 C C . SER A 1 185 ? 9.758 -29.375 -21.703 1 95.31 185 SER A C 1
ATOM 1503 O O . SER A 1 185 ? 10.203 -29.781 -20.625 1 95.31 185 SER A O 1
ATOM 1505 N N . ALA A 1 186 ? 9.719 -30.094 -22.781 1 96.31 186 ALA A N 1
ATOM 1506 C CA . ALA A 1 186 ? 10.125 -31.5 -22.766 1 96.31 186 ALA A CA 1
ATOM 1507 C C . ALA A 1 186 ? 11.586 -31.656 -22.359 1 96.31 186 ALA A C 1
ATOM 1509 O O . ALA A 1 186 ? 11.945 -32.594 -21.641 1 96.31 186 ALA A O 1
ATOM 1510 N N . ASP A 1 187 ? 12.43 -30.781 -22.844 1 97.25 187 ASP A N 1
ATOM 1511 C CA . ASP A 1 187 ? 13.844 -30.797 -22.5 1 97.25 187 ASP A CA 1
ATOM 1512 C C . ASP A 1 187 ? 14.047 -30.594 -21 1 97.25 187 ASP A C 1
ATOM 1514 O O . ASP A 1 187 ? 14.875 -31.266 -20.375 1 97.25 187 ASP A O 1
ATOM 1518 N N . LYS A 1 188 ? 13.32 -29.703 -20.469 1 97.88 188 LYS A N 1
ATOM 1519 C CA . LYS A 1 188 ? 13.453 -29.375 -19.047 1 97.88 188 LYS A CA 1
ATOM 1520 C C . LYS A 1 188 ? 13.016 -30.531 -18.172 1 97.88 188 LYS A C 1
ATOM 1522 O O . 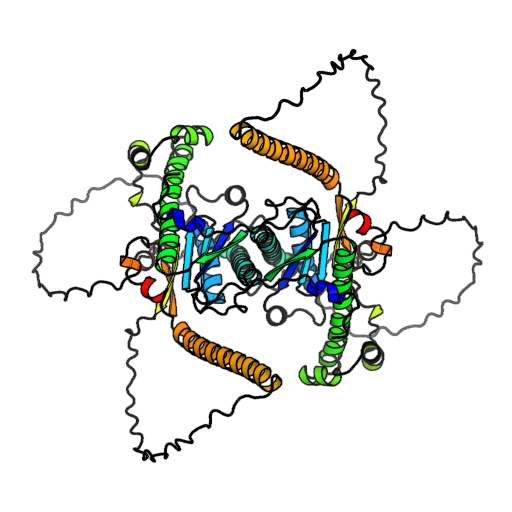LYS A 1 188 ? 13.672 -30.859 -17.172 1 97.88 188 LYS A O 1
ATOM 1527 N N . HIS A 1 189 ? 11.93 -31.188 -18.547 1 97.31 189 HIS A N 1
ATOM 1528 C CA . HIS A 1 189 ? 11.508 -32.406 -17.844 1 97.31 189 HIS A CA 1
ATOM 1529 C C . HIS A 1 189 ? 12.586 -33.469 -17.891 1 97.31 189 HIS A C 1
ATOM 1531 O O . HIS A 1 189 ? 12.844 -34.156 -16.891 1 97.31 189 HIS A O 1
ATOM 1537 N N . GLU A 1 190 ? 13.18 -33.594 -19.031 1 97.75 190 GLU A N 1
ATOM 1538 C CA . GLU A 1 190 ? 14.211 -34.594 -19.219 1 97.75 190 GLU A CA 1
ATOM 1539 C C . GLU A 1 190 ? 15.438 -34.312 -18.359 1 97.75 190 GLU A C 1
ATOM 1541 O O . GLU A 1 190 ? 15.984 -35.25 -17.734 1 97.75 190 GLU A O 1
ATOM 1546 N N . ILE A 1 191 ? 15.844 -33.062 -18.375 1 97.81 191 ILE A N 1
ATOM 1547 C CA . ILE A 1 191 ? 16.984 -32.688 -17.562 1 97.81 191 ILE A CA 1
ATOM 1548 C C . ILE A 1 191 ? 16.703 -33.031 -16.094 1 97.81 191 ILE A C 1
ATOM 1550 O O . ILE A 1 191 ? 17.516 -33.625 -15.414 1 97.81 191 ILE A O 1
ATOM 1554 N N . LEU A 1 192 ? 15.547 -32.625 -15.586 1 98.31 192 LEU A N 1
ATOM 1555 C CA . LEU A 1 192 ? 15.172 -32.875 -14.195 1 98.31 192 LEU A CA 1
ATOM 1556 C C . LEU A 1 192 ? 15.172 -34.375 -13.883 1 98.31 192 LEU A C 1
ATOM 1558 O O . LEU A 1 192 ? 15.703 -34.781 -12.852 1 98.31 192 LEU A O 1
ATOM 1562 N N . HIS A 1 193 ? 14.602 -35.125 -14.734 1 97.31 193 HIS A N 1
ATOM 1563 C CA . HIS A 1 193 ? 14.461 -36.562 -14.508 1 97.31 193 HIS A CA 1
ATOM 1564 C C . HIS A 1 193 ? 15.805 -37.281 -14.633 1 97.31 193 HIS A C 1
ATOM 1566 O O . HIS A 1 193 ? 16.219 -38 -13.711 1 97.31 193 HIS A O 1
ATOM 1572 N N . SER A 1 194 ? 16.5 -37.062 -15.703 1 97.69 194 SER A N 1
ATOM 1573 C CA . SER A 1 194 ? 17.703 -37.844 -16.031 1 97.69 194 SER A CA 1
ATOM 1574 C C . SER A 1 194 ? 18.875 -37.406 -15.172 1 97.69 194 SER A C 1
ATOM 1576 O O . SER A 1 194 ? 19.672 -38.219 -14.719 1 97.69 194 SER A O 1
ATOM 1578 N N . GLN A 1 195 ? 18.984 -36.125 -14.977 1 97.31 195 GLN A N 1
ATOM 1579 C CA . GLN A 1 195 ? 20.188 -35.625 -14.312 1 97.31 195 GLN A CA 1
ATOM 1580 C C . GLN A 1 195 ? 19.969 -35.531 -12.805 1 97.31 195 GLN A C 1
ATOM 1582 O O . GLN A 1 195 ? 20.922 -35.656 -12.031 1 97.31 195 GLN A O 1
ATOM 1587 N N . PHE A 1 196 ? 18.75 -35.281 -12.398 1 97.88 196 PHE A N 1
ATOM 1588 C CA . PHE A 1 196 ? 18.594 -34.969 -10.984 1 97.88 196 PHE A CA 1
ATOM 1589 C C . PHE A 1 196 ? 17.594 -35.906 -10.328 1 97.88 196 PHE A C 1
ATOM 1591 O O . PHE A 1 196 ? 17.375 -35.844 -9.117 1 97.88 196 PHE A O 1
ATOM 1598 N N . GLY A 1 197 ? 16.922 -36.812 -11.078 1 97.56 197 GLY A N 1
ATOM 1599 C CA . GLY A 1 197 ? 15.953 -37.719 -10.531 1 97.56 197 GLY A CA 1
ATOM 1600 C C . GLY A 1 197 ? 14.703 -37.062 -10.008 1 97.56 197 GLY A C 1
ATOM 1601 O O . GLY A 1 197 ? 14.055 -37.562 -9.086 1 97.56 197 GLY A O 1
ATOM 1602 N N . ILE A 1 198 ? 14.453 -35.906 -10.5 1 97.38 198 ILE A N 1
ATOM 1603 C CA . ILE A 1 198 ? 13.305 -35.125 -10.039 1 97.38 198 ILE A CA 1
ATOM 1604 C C . ILE A 1 198 ? 12.148 -35.281 -11.023 1 97.38 198 ILE A C 1
ATOM 1606 O O . ILE A 1 198 ? 12.305 -35.062 -12.227 1 97.38 198 ILE A O 1
ATOM 1610 N N . ASN A 1 199 ? 11.039 -35.844 -10.57 1 97.62 199 ASN A N 1
ATOM 1611 C CA . ASN A 1 199 ? 9.789 -35.812 -11.32 1 97.62 199 ASN A CA 1
ATOM 1612 C C . ASN A 1 199 ? 8.992 -34.562 -11.023 1 97.62 199 ASN A C 1
ATOM 1614 O O . ASN A 1 199 ? 8.383 -34.438 -9.961 1 97.62 199 ASN A O 1
ATOM 1618 N N . TYR A 1 200 ? 9 -33.656 -11.953 1 97.44 200 TYR A N 1
ATOM 1619 C CA . TYR A 1 200 ? 8.383 -32.344 -11.773 1 97.44 200 TYR A CA 1
ATOM 1620 C C . TYR A 1 200 ? 6.926 -32.5 -11.352 1 97.44 200 TYR A C 1
ATOM 1622 O O . TYR A 1 200 ? 6.43 -31.703 -10.531 1 97.44 200 TYR A O 1
ATOM 1630 N N . ASP A 1 201 ? 6.195 -33.469 -11.836 1 95.5 201 ASP A N 1
ATOM 1631 C CA . ASP A 1 201 ? 4.762 -33.656 -11.617 1 95.5 201 ASP A CA 1
ATOM 1632 C C . ASP A 1 201 ? 4.473 -34.062 -10.172 1 95.5 201 ASP A C 1
ATOM 1634 O O . ASP A 1 201 ? 3.326 -34 -9.727 1 95.5 201 ASP A O 1
ATOM 1638 N N . ARG A 1 202 ? 5.492 -34.406 -9.438 1 95.31 202 ARG A N 1
ATOM 1639 C CA . ARG A 1 202 ? 5.324 -34.875 -8.055 1 95.31 202 ARG A CA 1
ATOM 1640 C C . ARG A 1 202 ? 5.672 -33.75 -7.07 1 95.31 202 ARG A C 1
ATOM 1642 O O . ARG A 1 202 ? 5.492 -33.906 -5.863 1 95.31 202 ARG A O 1
ATOM 1649 N N . LEU A 1 203 ? 6.16 -32.688 -7.617 1 96.44 203 LEU A N 1
ATOM 1650 C CA . LEU A 1 203 ? 6.418 -31.531 -6.746 1 96.44 203 LEU A CA 1
ATOM 1651 C C . LEU A 1 203 ? 5.121 -31 -6.152 1 96.44 203 LEU A C 1
ATOM 1653 O O . LEU A 1 203 ? 4.035 -31.297 -6.648 1 96.44 203 LEU A O 1
ATOM 1657 N N . GLU A 1 204 ? 5.266 -30.203 -5.059 1 96.5 204 GLU A N 1
ATOM 1658 C CA . GLU A 1 204 ? 4.094 -29.641 -4.398 1 96.5 204 GLU A CA 1
ATOM 1659 C C . GLU A 1 204 ? 3.215 -28.875 -5.387 1 96.5 204 GLU A C 1
ATOM 1661 O O . GLU A 1 204 ? 3.717 -28.109 -6.211 1 96.5 204 GLU A O 1
ATOM 1666 N N . ALA A 1 205 ? 1.897 -29.094 -5.324 1 97.81 205 ALA A N 1
ATOM 1667 C CA . ALA A 1 205 ? 0.943 -28.453 -6.223 1 97.81 205 ALA A CA 1
ATOM 1668 C C . ALA A 1 205 ? 1.011 -26.938 -6.102 1 97.81 205 ALA A C 1
ATOM 1670 O O . ALA A 1 205 ? 0.824 -26.219 -7.086 1 97.81 205 ALA A O 1
ATOM 1671 N N . MET A 1 206 ? 1.244 -26.469 -4.914 1 98.06 206 MET A N 1
ATOM 1672 C CA . MET A 1 206 ? 1.347 -25.031 -4.699 1 98.06 206 MET A CA 1
ATOM 1673 C C . MET A 1 206 ? 2.4 -24.406 -5.613 1 98.06 206 MET A C 1
ATOM 1675 O O . MET A 1 206 ? 2.217 -23.312 -6.125 1 98.06 206 MET A O 1
ATOM 1679 N N . PHE A 1 207 ? 3.545 -25.156 -5.82 1 98.19 207 PHE A N 1
ATOM 1680 C CA . PHE A 1 207 ? 4.633 -24.656 -6.656 1 98.19 207 PHE A CA 1
ATOM 1681 C C . PHE A 1 207 ? 4.246 -24.703 -8.133 1 98.19 207 PHE A C 1
ATOM 1683 O O . PHE A 1 207 ? 4.527 -23.766 -8.883 1 98.19 207 PHE A O 1
ATOM 1690 N N . ARG A 1 208 ? 3.539 -25.734 -8.531 1 97.94 208 ARG A N 1
ATOM 1691 C CA . ARG A 1 208 ? 3.275 -26 -9.938 1 97.94 208 ARG A CA 1
ATOM 1692 C C . ARG A 1 208 ? 2.045 -25.25 -10.422 1 97.94 208 ARG A C 1
ATOM 1694 O O . ARG A 1 208 ? 1.96 -24.875 -11.602 1 97.94 208 ARG A O 1
ATOM 1701 N N . LYS A 1 209 ? 1.136 -25.047 -9.492 1 98.19 209 LYS A N 1
ATOM 1702 C CA . LYS A 1 209 ? -0.175 -24.562 -9.922 1 98.19 209 LYS A CA 1
ATOM 1703 C C . LYS A 1 209 ? -0.516 -23.234 -9.273 1 98.19 209 LYS A C 1
ATOM 1705 O O . LYS A 1 209 ? -1.553 -22.625 -9.578 1 98.19 209 LYS A O 1
ATOM 1710 N N . GLY A 1 210 ? 0.302 -22.719 -8.383 1 98.56 210 GLY A N 1
ATOM 1711 C CA . GLY A 1 210 ? -0.021 -21.5 -7.656 1 98.56 210 GLY A CA 1
ATOM 1712 C C . GLY A 1 210 ? -1.089 -21.703 -6.598 1 98.56 210 GLY A C 1
ATOM 1713 O O . GLY A 1 210 ? -1.288 -22.812 -6.117 1 98.56 210 GLY A O 1
ATOM 1714 N N . THR A 1 211 ? -1.615 -20.625 -6.125 1 98.88 211 THR A N 1
ATOM 1715 C CA . THR A 1 211 ? -2.635 -20.672 -5.082 1 98.88 211 THR A CA 1
ATOM 1716 C C . THR A 1 211 ? -3.895 -19.938 -5.52 1 98.88 211 THR A C 1
ATOM 1718 O O . THR A 1 211 ? -3.816 -18.797 -6.004 1 98.88 211 THR A O 1
ATOM 1721 N N . THR A 1 212 ? -5.02 -20.562 -5.383 1 98.88 212 THR A N 1
ATOM 1722 C CA . THR A 1 212 ? -6.32 -19.953 -5.633 1 98.88 212 THR A CA 1
ATOM 1723 C C . THR A 1 212 ? -7.102 -19.781 -4.336 1 98.88 212 THR A C 1
ATOM 1725 O O . THR A 1 212 ? -7.238 -20.734 -3.562 1 98.88 212 THR A O 1
ATOM 1728 N N . LEU A 1 213 ? -7.504 -18.594 -4.055 1 98.81 213 LEU A N 1
ATOM 1729 C CA . LEU A 1 213 ? -8.438 -18.328 -2.963 1 98.81 213 LEU A CA 1
ATOM 1730 C C . LEU A 1 213 ? -9.844 -18.078 -3.496 1 98.81 213 LEU A C 1
ATOM 1732 O O . LEU A 1 213 ? -10.031 -17.281 -4.414 1 98.81 213 LEU A O 1
ATOM 1736 N N . VAL A 1 214 ? -10.852 -18.75 -2.945 1 98.12 214 VAL A N 1
ATOM 1737 C CA . VAL A 1 214 ? -12.203 -18.609 -3.475 1 98.12 214 VAL A CA 1
ATOM 1738 C C . VAL A 1 214 ? -13.219 -18.766 -2.346 1 98.12 214 VAL A C 1
ATOM 1740 O O . VAL A 1 214 ? -13.016 -19.562 -1.427 1 98.12 214 VAL A O 1
ATOM 1743 N N . TRP A 1 215 ? -14.266 -17.938 -2.381 1 96.12 215 TRP A N 1
ATOM 1744 C CA . TRP A 1 215 ? -15.383 -18.078 -1.453 1 96.12 215 TRP A CA 1
ATOM 1745 C C . TRP A 1 215 ? -16.312 -19.203 -1.89 1 96.12 215 TRP A C 1
ATOM 1747 O O . TRP A 1 215 ? -16.734 -19.266 -3.049 1 96.12 215 TRP A O 1
ATOM 1757 N N . THR A 1 216 ? -16.625 -20.172 -0.978 1 91.12 216 THR A N 1
ATOM 1758 C CA . THR A 1 216 ? -17.531 -21.266 -1.295 1 91.12 216 THR A CA 1
ATOM 1759 C C . THR A 1 216 ? -18.703 -21.312 -0.314 1 91.12 216 THR A C 1
ATOM 1761 O O . THR A 1 216 ? -18.594 -20.797 0.803 1 91.12 216 THR A O 1
ATOM 1764 N N . CYS A 1 217 ? -19.938 -21.719 -0.797 1 77.81 217 CYS A N 1
ATOM 1765 C CA . CYS A 1 217 ? -21.109 -21.859 0.057 1 77.81 217 CYS A CA 1
ATOM 1766 C C . CYS A 1 217 ? -20.969 -23.047 0.996 1 77.81 217 CYS A C 1
ATOM 1768 O O . CYS A 1 217 ? -20.391 -24.062 0.622 1 77.81 217 CYS A O 1
ATOM 1770 N N . ALA A 1 218 ? -21.031 -22.797 2.256 1 62.78 218 ALA A N 1
ATOM 1771 C CA . ALA A 1 218 ? -20.969 -23.891 3.229 1 62.78 218 ALA A CA 1
ATOM 1772 C C . ALA A 1 218 ? -21.922 -25.016 2.85 1 62.78 218 ALA A C 1
ATOM 1774 O O . ALA A 1 218 ? -23.016 -24.766 2.311 1 62.78 218 ALA A O 1
ATOM 1775 N N . ASP A 1 219 ? -21.391 -26.047 2.471 1 52.19 219 ASP A N 1
ATOM 1776 C CA . ASP A 1 219 ? -22.266 -27.203 2.277 1 52.19 219 ASP A CA 1
ATOM 1777 C C . ASP A 1 219 ? -23.328 -27.266 3.373 1 52.19 219 ASP A C 1
ATOM 1779 O O . ASP A 1 219 ? -23 -27.266 4.562 1 52.19 219 ASP A O 1
ATOM 1783 N N . SER A 1 220 ? -24.422 -26.656 3.217 1 42.09 220 SER A N 1
ATOM 1784 C CA . SER A 1 220 ? -25.562 -26.969 4.086 1 42.09 220 SER A CA 1
ATOM 1785 C C . SER A 1 220 ? -25.609 -28.453 4.41 1 42.09 220 SER A C 1
ATOM 1787 O O . SER A 1 220 ? -26.562 -28.922 5.027 1 42.09 220 SER A O 1
ATOM 1789 N N . SER A 1 221 ? -24.797 -29.203 3.766 1 38.91 221 SER A N 1
ATOM 1790 C CA . SER A 1 221 ? -25.172 -30.578 4.102 1 38.91 221 SER A CA 1
ATOM 1791 C C . SER A 1 221 ? -24.969 -30.859 5.582 1 38.91 221 SER A C 1
ATOM 1793 O O . SER A 1 221 ? -25.172 -31.984 6.035 1 38.91 221 SER A O 1
ATOM 1795 N N . GLN A 1 222 ? -24.016 -30.219 6.242 1 35.53 222 GLN A N 1
ATOM 1796 C CA . GLN A 1 222 ? -24.109 -30.656 7.629 1 35.53 222 GLN A CA 1
ATOM 1797 C C . GLN A 1 222 ? -25.406 -30.188 8.266 1 35.53 222 GLN A C 1
ATOM 1799 O O . GLN A 1 222 ? -25.609 -28.984 8.477 1 35.53 222 GLN A O 1
ATOM 1804 N N . GLU A 1 223 ? -26.453 -30.734 7.867 1 32.16 223 GLU A N 1
ATOM 1805 C CA . GLU A 1 223 ? -27.797 -30.719 8.414 1 32.16 223 GLU A CA 1
ATOM 1806 C C . GLU A 1 223 ? -27.781 -30.562 9.938 1 32.16 223 GLU A C 1
ATOM 1808 O O . GLU A 1 223 ? -27.219 -31.406 10.641 1 32.16 223 GLU A O 1
ATOM 1813 N N . ILE A 1 224 ? -27.422 -29.469 10.445 1 32.41 224 ILE A N 1
ATOM 1814 C CA . ILE A 1 224 ? -27.875 -29.453 11.828 1 32.41 224 ILE A CA 1
ATOM 1815 C C . ILE A 1 224 ? -29.281 -30.031 11.922 1 32.41 224 ILE A C 1
ATOM 1817 O O . ILE A 1 224 ? -30.172 -29.641 11.156 1 32.41 224 ILE A O 1
ATOM 1821 N N . PRO A 1 225 ? -29.312 -31.25 12.562 1 29.33 225 PRO A N 1
ATOM 1822 C CA . PRO A 1 225 ? -30.672 -31.75 12.781 1 29.33 225 PRO A CA 1
ATOM 1823 C C . PRO A 1 225 ? -31.641 -30.672 13.266 1 29.33 225 PRO A C 1
ATOM 1825 O O . PRO A 1 225 ? -31.391 -30.031 14.297 1 29.33 225 PRO A O 1
ATOM 1828 N N . SER A 1 226 ? -31.906 -29.828 12.336 1 28.83 226 SER A N 1
ATOM 1829 C CA . SER A 1 226 ? -32.969 -28.906 12.734 1 28.83 226 SER A CA 1
ATOM 1830 C C . SER A 1 226 ? -34.062 -29.625 13.531 1 28.83 226 SER A C 1
ATOM 1832 O O . SER A 1 226 ? -34.656 -30.609 13.055 1 28.83 226 SER A O 1
ATOM 1834 N N . HIS A 1 227 ? -33.719 -29.828 14.781 1 24.56 227 HIS A N 1
ATOM 1835 C CA . HIS A 1 227 ? -34.875 -30.203 15.578 1 24.56 227 HIS A CA 1
ATOM 1836 C C . HIS A 1 227 ? -36.062 -29.328 15.25 1 24.56 227 HIS A C 1
ATOM 1838 O O . HIS A 1 227 ? -35.969 -28.094 15.273 1 24.56 227 HIS A O 1
ATOM 1844 N N . SER A 1 228 ? -36.781 -29.797 14.32 1 25.3 228 SER A N 1
ATOM 1845 C CA . SER A 1 228 ? -38.094 -29.344 13.891 1 25.3 228 SER A CA 1
ATOM 1846 C C . SER A 1 228 ? -38.969 -28.938 15.078 1 25.3 228 SER A C 1
ATOM 1848 O O . SER A 1 228 ? -39.5 -29.797 15.781 1 25.3 228 SER A O 1
ATOM 1850 N N . THR A 1 229 ? -38.406 -28.203 16.047 1 20.33 229 THR A N 1
ATOM 1851 C CA . THR A 1 229 ? -39.531 -27.969 16.953 1 20.33 229 THR A CA 1
ATOM 1852 C C . THR A 1 229 ? -40.656 -27.234 16.25 1 20.33 229 THR A C 1
ATOM 1854 O O . THR A 1 229 ? -40.438 -26.281 15.516 1 20.33 229 THR A O 1
ATOM 1857 N N . ALA A 1 230 ? -41.719 -27.969 15.969 1 20.86 230 ALA A N 1
ATOM 1858 C CA . ALA A 1 230 ? -43.031 -27.672 15.438 1 20.86 230 ALA A CA 1
ATOM 1859 C C . ALA A 1 230 ? -43.625 -26.422 16.109 1 20.86 230 ALA A C 1
ATOM 1861 O O . ALA A 1 230 ? -44.062 -26.484 17.266 1 20.86 230 ALA A O 1
ATOM 1862 N N . ALA A 1 231 ? -42.875 -25.266 16.281 1 20 231 ALA A N 1
ATOM 1863 C CA . ALA A 1 231 ? -43.812 -24.344 16.906 1 20 231 ALA A CA 1
ATOM 1864 C C . ALA A 1 231 ? -45.062 -24.141 16.047 1 20 231 ALA A C 1
ATOM 1866 O O . ALA A 1 231 ? -44.969 -24.016 14.828 1 20 231 ALA A O 1
ATOM 1867 N N . THR A 1 232 ? -46.25 -24.422 16.453 1 20.3 232 THR A N 1
ATOM 1868 C CA . THR A 1 232 ? -47.656 -24.406 16.062 1 20.3 232 THR A CA 1
ATOM 1869 C C . THR A 1 232 ? -48.094 -22.984 15.734 1 20.3 232 THR A C 1
ATOM 1871 O O . THR A 1 232 ? -49.281 -22.75 15.469 1 20.3 232 THR A O 1
ATOM 1874 N N . GLY A 1 233 ? -47.156 -22.031 15.539 1 19.22 233 GLY A N 1
ATOM 1875 C CA . GLY A 1 233 ? -47.875 -20.781 15.672 1 19.22 233 GLY A CA 1
ATOM 1876 C C . GLY A 1 233 ? -48.938 -20.578 14.617 1 19.22 233 GLY A C 1
ATOM 1877 O O . GLY A 1 233 ? -48.938 -21.234 13.57 1 19.22 233 GLY A O 1
ATOM 1878 N N . SER A 1 234 ? -50.094 -19.984 15.148 1 19.61 234 SER A N 1
ATOM 1879 C CA . SER A 1 234 ? -51.469 -19.594 14.75 1 19.61 234 SER A CA 1
ATOM 1880 C C . SER A 1 234 ? -51.406 -18.594 13.594 1 19.61 234 SER A C 1
ATOM 1882 O O . SER A 1 234 ? -50.531 -17.734 13.539 1 19.61 234 SER A O 1
ATOM 1884 N N . GLN A 1 235 ? -52 -19.016 12.461 1 19.52 235 GLN A N 1
ATOM 1885 C CA . GLN A 1 235 ? -52.188 -18.562 11.086 1 19.52 235 GLN A CA 1
ATOM 1886 C C . GLN A 1 235 ? -52.969 -17.25 11.023 1 19.52 235 GLN A C 1
ATOM 1888 O O . GLN A 1 235 ? -53.438 -16.844 9.961 1 19.52 235 GLN A O 1
ATOM 1893 N N . MET A 1 236 ? -52.781 -16.297 12.102 1 18.58 236 MET A N 1
ATOM 1894 C CA . MET A 1 236 ? -53.906 -15.375 11.906 1 18.58 236 MET A CA 1
ATOM 1895 C C . MET A 1 236 ? -53.844 -14.742 10.523 1 18.58 236 MET A C 1
ATOM 1897 O O . MET A 1 236 ? -52.75 -14.445 10.016 1 18.58 236 MET A O 1
ATOM 1901 N N . GLU A 1 237 ? -55 -14.766 9.797 1 18.72 237 GLU A N 1
ATOM 1902 C CA . GLU A 1 237 ? -55.625 -14.5 8.492 1 18.72 237 GLU A CA 1
ATOM 1903 C C . GLU A 1 237 ? -55.531 -13.023 8.141 1 18.72 237 GLU A C 1
ATOM 1905 O O . GLU A 1 237 ? -56.281 -12.211 8.672 1 18.72 237 GLU A O 1
ATOM 1910 N N . ALA A 1 238 ? -54.375 -12.336 8.391 1 18.09 238 ALA A N 1
ATOM 1911 C CA . ALA A 1 238 ? -54.562 -10.906 8.164 1 18.09 238 ALA A CA 1
ATOM 1912 C C . ALA A 1 238 ? -55.156 -10.633 6.781 1 18.09 238 ALA A C 1
ATOM 1914 O O . ALA A 1 238 ? -54.906 -11.391 5.836 1 18.09 238 ALA A O 1
ATOM 1915 N N . GLU A 1 239 ? -56.031 -9.664 6.73 1 17.06 239 GLU A N 1
ATOM 1916 C CA . GLU A 1 239 ? -57.031 -9.039 5.867 1 17.06 239 GLU A CA 1
ATOM 1917 C C . GLU A 1 239 ? -56.375 -8.477 4.598 1 17.06 239 GLU A C 1
ATOM 1919 O O . GLU A 1 239 ? -55.188 -8.219 4.566 1 17.06 239 GLU A O 1
ATOM 1924 N N . LYS A 1 240 ? -57.25 -8.109 3.65 1 19.17 240 LYS A N 1
ATOM 1925 C CA . LYS A 1 240 ? -57.594 -7.871 2.25 1 19.17 240 LYS A CA 1
ATOM 1926 C C . LYS A 1 240 ? -56.938 -6.59 1.738 1 19.17 240 LYS A C 1
ATOM 1928 O O . LYS A 1 240 ? -57.406 -5.488 2.029 1 19.17 240 LYS A O 1
ATOM 1933 N N . ALA A 1 241 ? -55.688 -6.297 2.088 1 20.12 241 ALA A N 1
ATOM 1934 C CA . ALA A 1 241 ? -55.375 -4.926 1.688 1 20.12 241 ALA A CA 1
ATOM 1935 C C . ALA A 1 241 ? -55.719 -4.695 0.217 1 20.12 241 ALA A C 1
ATOM 1937 O O . ALA A 1 241 ? -55.469 -5.555 -0.628 1 20.12 241 ALA A O 1
ATOM 1938 N N . VAL A 1 242 ? -56.625 -3.729 -0.066 1 20.75 242 VAL A N 1
ATOM 1939 C CA . VAL A 1 242 ? -57.25 -3.078 -1.206 1 20.75 242 VAL A CA 1
ATOM 1940 C C . VAL A 1 242 ? -56.188 -2.539 -2.156 1 20.75 242 VAL A C 1
ATOM 1942 O O . VAL A 1 242 ? -55.25 -1.85 -1.73 1 20.75 242 VAL A O 1
ATOM 1945 N N . THR A 1 243 ? -55.875 -3.291 -3.219 1 20.42 243 THR A N 1
ATOM 1946 C CA . THR A 1 243 ? -54.969 -3.055 -4.324 1 20.42 243 THR A CA 1
ATOM 1947 C C . THR A 1 243 ? -55.344 -1.784 -5.082 1 20.42 243 THR A C 1
ATOM 1949 O O . THR A 1 243 ? -55.875 -1.851 -6.191 1 20.42 243 THR A O 1
ATOM 1952 N N . SER A 1 244 ? -55.75 -0.639 -4.332 1 20.27 244 SER A N 1
ATOM 1953 C CA . SER A 1 244 ? -56.219 0.426 -5.211 1 20.27 244 SER A CA 1
ATOM 1954 C C . SER A 1 244 ? -55.156 0.779 -6.262 1 20.27 244 SER A C 1
ATOM 1956 O O . SER A 1 244 ? -53.969 0.844 -5.957 1 20.27 244 SER A O 1
ATOM 1958 N N . ASP A 1 245 ? -55.469 0.448 -7.496 1 22.14 245 ASP A N 1
ATOM 1959 C CA . ASP A 1 245 ? -54.875 0.608 -8.812 1 22.14 245 ASP A CA 1
ATOM 1960 C C . ASP A 1 245 ? -54.531 2.074 -9.102 1 22.14 245 ASP A C 1
ATOM 1962 O O . ASP A 1 245 ? -55.406 2.814 -9.594 1 22.14 245 ASP A O 1
ATOM 1966 N N . THR A 1 246 ? -54.156 2.926 -8.094 1 22.23 246 THR A N 1
ATOM 1967 C CA . THR A 1 246 ? -54.062 4.324 -8.508 1 22.23 246 THR A CA 1
ATOM 1968 C C . THR A 1 246 ? -53.188 4.48 -9.734 1 22.23 246 THR A C 1
ATOM 1970 O O . THR A 1 246 ? -52.062 3.953 -9.773 1 22.23 246 THR A O 1
ATOM 1973 N N . VAL A 1 247 ? -53.812 4.742 -10.914 1 22.91 247 VAL A N 1
ATOM 1974 C CA . VAL A 1 247 ? -53.406 5.168 -12.25 1 22.91 247 VAL A CA 1
ATOM 1975 C C . VAL A 1 247 ? -52.406 6.316 -12.148 1 22.91 247 VAL A C 1
ATOM 1977 O O . VAL A 1 247 ? -52.719 7.387 -11.625 1 22.91 247 VAL A O 1
ATOM 1980 N N . GLU A 1 248 ? -51.188 5.969 -11.695 1 25.28 248 GLU A N 1
ATOM 1981 C CA . GLU A 1 248 ? -50.188 7.039 -11.664 1 25.28 248 GLU A CA 1
ATOM 1982 C C . GLU A 1 248 ? -50.094 7.75 -13.008 1 25.28 248 GLU A C 1
ATOM 1984 O O . GLU A 1 248 ? -49.875 7.117 -14.039 1 25.28 248 GLU A O 1
ATOM 1989 N N . GLU A 1 249 ? -51 8.727 -13.234 1 25.14 249 GLU A N 1
ATOM 1990 C CA . GLU A 1 249 ? -50.969 9.68 -14.336 1 25.14 249 GLU A CA 1
ATOM 1991 C C . GLU A 1 249 ? -49.562 10.172 -14.586 1 25.14 249 GLU A C 1
ATOM 1993 O O . GLU A 1 249 ? -48.844 10.547 -13.648 1 25.14 249 GLU A O 1
ATOM 1998 N N . THR A 1 250 ? -49.031 9.719 -15.719 1 28.09 250 THR A N 1
ATOM 1999 C CA . THR A 1 250 ? -47.75 10.047 -16.359 1 28.09 250 THR A CA 1
ATOM 2000 C C . THR A 1 250 ? -47.562 11.555 -16.422 1 28.09 250 THR A C 1
ATOM 2002 O O . THR A 1 250 ? -48.156 12.242 -17.25 1 28.09 250 THR A O 1
ATOM 2005 N N . GLN A 1 251 ? -47.906 12.312 -15.281 1 27.48 251 GLN A N 1
ATOM 2006 C CA . GLN A 1 251 ? -47.719 13.758 -15.43 1 27.48 251 GLN A CA 1
ATOM 2007 C C . GLN A 1 251 ? -46.375 14.094 -16.031 1 27.48 251 GLN A C 1
ATOM 2009 O O . GLN A 1 251 ? -45.375 13.453 -15.719 1 27.48 251 GLN A O 1
ATOM 2014 N N . VAL A 1 252 ? -46.469 14.766 -17.172 1 30.88 252 VAL A N 1
ATOM 2015 C CA . VAL A 1 252 ? -45.5 15.461 -18.016 1 30.88 252 VAL A CA 1
ATOM 2016 C C . VAL A 1 252 ? -44.562 16.266 -17.125 1 30.88 252 VAL A C 1
ATOM 2018 O O . VAL A 1 252 ? -44.969 17.141 -16.375 1 30.88 252 VAL A O 1
ATOM 2021 N N . LEU A 1 253 ? -43.594 15.539 -16.641 1 33.12 253 LEU A N 1
ATOM 2022 C CA . LEU A 1 253 ? -42.562 16.094 -15.773 1 33.12 253 LEU A CA 1
ATOM 2023 C C . LEU A 1 253 ? -42 17.391 -16.359 1 33.12 253 LEU A C 1
ATOM 2025 O O . LEU A 1 253 ? -41.312 17.359 -17.391 1 33.12 253 LEU A O 1
ATOM 2029 N N . THR A 1 254 ? -42.969 18.391 -16.281 1 32.91 254 THR A N 1
ATOM 2030 C CA . THR A 1 254 ? -42.594 19.703 -16.844 1 32.91 254 THR A CA 1
ATOM 2031 C C . THR A 1 254 ? -41.219 20.125 -16.391 1 32.91 254 THR A C 1
ATOM 2033 O O . THR A 1 254 ? -40.406 20.641 -17.188 1 32.91 254 THR A O 1
ATOM 2036 N N . ASN A 1 255 ? -41.219 20.734 -15.125 1 31.8 255 ASN A N 1
ATOM 2037 C CA . ASN A 1 255 ? -40.188 21.703 -14.82 1 31.8 255 ASN A CA 1
ATOM 2038 C C . ASN A 1 255 ? -38.875 21.031 -14.5 1 31.8 255 ASN A C 1
ATOM 2040 O O . ASN A 1 255 ? -38.844 19.891 -14.016 1 31.8 255 ASN A O 1
ATOM 2044 N N . LEU A 1 256 ? -37.688 21.562 -15.039 1 36.62 256 LEU A N 1
ATOM 2045 C CA . LEU A 1 256 ? -36.281 21.188 -14.977 1 36.62 256 LEU A CA 1
ATOM 2046 C C . LEU A 1 256 ? -35.875 20.875 -13.539 1 36.62 256 LEU A C 1
ATOM 2048 O O . LEU A 1 256 ? -34.969 20.062 -13.312 1 36.62 256 LEU A O 1
ATOM 2052 N N . LYS A 1 257 ? -36.344 21.609 -12.539 1 38.16 257 LYS A N 1
ATOM 2053 C CA . LYS A 1 257 ? -36 21.391 -11.141 1 38.16 257 LYS A CA 1
ATOM 2054 C C . LYS A 1 257 ? -36.5 20.031 -10.641 1 38.16 257 LYS A C 1
ATOM 2056 O O . LYS A 1 257 ? -35.844 19.391 -9.812 1 38.16 257 LYS A O 1
ATOM 2061 N N . ASP A 1 258 ? -37.656 19.609 -11.078 1 41.22 258 ASP A N 1
ATOM 2062 C CA . ASP A 1 258 ? -38.25 18.344 -10.664 1 41.22 258 ASP A CA 1
ATOM 2063 C C . ASP A 1 258 ? -37.469 17.156 -11.234 1 41.22 258 ASP A C 1
ATOM 2065 O O . ASP A 1 258 ? -37.531 16.047 -10.695 1 41.22 258 ASP A O 1
ATOM 2069 N N . GLU A 1 259 ? -36.844 17.406 -12.391 1 44.09 259 GLU A N 1
ATOM 2070 C CA . GLU A 1 259 ? -36.031 16.344 -12.961 1 44.09 259 GLU A CA 1
ATOM 2071 C C . GLU A 1 259 ? -34.781 16.109 -12.141 1 44.09 259 GLU A C 1
ATOM 2073 O O . GLU A 1 259 ? -34.312 14.969 -11.984 1 44.09 259 GLU A O 1
ATOM 2078 N N . LYS A 1 260 ? -34.094 17.172 -11.555 1 43.78 260 LYS A N 1
ATOM 2079 C CA . LYS A 1 260 ? -32.906 17.016 -10.727 1 43.78 260 LYS A CA 1
ATOM 2080 C C . LYS A 1 260 ? -33.219 16.297 -9.414 1 43.78 260 LYS A C 1
ATOM 2082 O O . LYS A 1 260 ? -32.438 15.461 -8.945 1 43.78 260 LYS A O 1
ATOM 2087 N N . LEU A 1 261 ? -34.438 16.609 -8.844 1 50.34 261 LEU A N 1
ATOM 2088 C CA . LEU A 1 261 ? -34.875 15.93 -7.621 1 50.34 261 LEU A CA 1
ATOM 2089 C C . LEU A 1 261 ? -35.25 14.477 -7.906 1 50.34 261 LEU A C 1
ATOM 2091 O O . LEU A 1 261 ? -34.938 13.594 -7.102 1 50.34 261 LEU A O 1
ATOM 2095 N N . ARG A 1 262 ? -35.781 14.211 -9.023 1 47.88 262 ARG A N 1
ATOM 2096 C CA . ARG A 1 262 ? -36.094 12.828 -9.406 1 47.88 262 ARG A CA 1
ATOM 2097 C C . ARG A 1 262 ? -34.812 12.047 -9.656 1 47.88 262 ARG A C 1
ATOM 2099 O O . ARG A 1 262 ? -34.688 10.898 -9.219 1 47.88 262 ARG A O 1
ATOM 2106 N N . ILE A 1 263 ? -33.875 12.695 -10.352 1 52.19 263 ILE A N 1
ATOM 2107 C CA . ILE A 1 263 ? -32.625 12.016 -10.609 1 52.19 263 ILE A CA 1
ATOM 2108 C C . ILE A 1 263 ? -31.891 11.75 -9.297 1 52.19 263 ILE A C 1
ATOM 2110 O O . ILE A 1 263 ? -31.344 10.664 -9.086 1 52.19 263 ILE A O 1
ATOM 2114 N N . LYS A 1 264 ? -31.875 12.75 -8.398 1 49.91 264 LYS A N 1
ATOM 2115 C CA . LYS A 1 264 ? -31.281 12.547 -7.078 1 49.91 264 LYS A CA 1
ATOM 2116 C C . LYS A 1 264 ? -32.031 11.469 -6.297 1 49.91 264 LYS A C 1
ATOM 2118 O O . LYS A 1 264 ? -31.406 10.625 -5.641 1 49.91 264 LYS A O 1
ATOM 2123 N N . ASN A 1 265 ? -33.25 11.492 -6.316 1 53.59 265 ASN A N 1
ATOM 2124 C CA . ASN A 1 265 ? -34.062 10.492 -5.645 1 53.59 265 ASN A CA 1
ATOM 2125 C C . ASN A 1 265 ? -33.938 9.125 -6.309 1 53.59 265 ASN A C 1
ATOM 2127 O O . ASN A 1 265 ? -33.938 8.102 -5.629 1 53.59 265 ASN A O 1
ATOM 2131 N N . GLU A 1 266 ? -33.969 9.156 -7.613 1 53.19 266 GLU A N 1
ATOM 2132 C CA . GLU A 1 266 ? -33.781 7.895 -8.32 1 53.19 266 GLU A CA 1
ATOM 2133 C C . GLU A 1 266 ? -32.375 7.355 -8.078 1 53.19 266 GLU A C 1
ATOM 2135 O O . GLU A 1 266 ? -32.156 6.145 -7.938 1 53.19 266 GLU A O 1
ATOM 2140 N N . SER A 1 267 ? -31.406 8.242 -7.984 1 52.53 267 SER A N 1
ATOM 2141 C CA . SER A 1 267 ? -30.047 7.824 -7.672 1 52.53 267 SER A CA 1
ATOM 2142 C C . SER A 1 267 ? -29.938 7.285 -6.25 1 52.53 267 SER A C 1
ATOM 2144 O O . SER A 1 267 ? -29.234 6.309 -6 1 52.53 267 SER A O 1
ATOM 2146 N N . ARG A 1 268 ? -30.703 7.953 -5.316 1 53.78 268 ARG A N 1
ATOM 2147 C CA . ARG A 1 268 ? -30.797 7.434 -3.955 1 53.78 268 ARG A CA 1
ATOM 2148 C C . ARG A 1 268 ? -31.562 6.113 -3.928 1 53.78 268 ARG A C 1
ATOM 2150 O O . ARG A 1 268 ? -31.219 5.207 -3.162 1 53.78 268 ARG A O 1
ATOM 2157 N N . ARG A 1 269 ? -32.688 6.086 -4.68 1 52.84 269 ARG A N 1
ATOM 2158 C CA . ARG A 1 269 ? -33.469 4.852 -4.742 1 52.84 269 ARG A CA 1
ATOM 2159 C C . ARG A 1 269 ? -32.656 3.725 -5.375 1 52.84 269 ARG A C 1
ATOM 2161 O O . ARG A 1 269 ? -32.719 2.586 -4.902 1 52.84 269 ARG A O 1
ATOM 2168 N N . VAL A 1 270 ? -31.953 4.031 -6.492 1 53.56 270 VAL A N 1
ATOM 2169 C CA . VAL A 1 270 ? -31.094 3.041 -7.113 1 53.56 270 VAL A CA 1
ATOM 2170 C C . VAL A 1 270 ? -29.953 2.689 -6.16 1 53.56 270 VAL A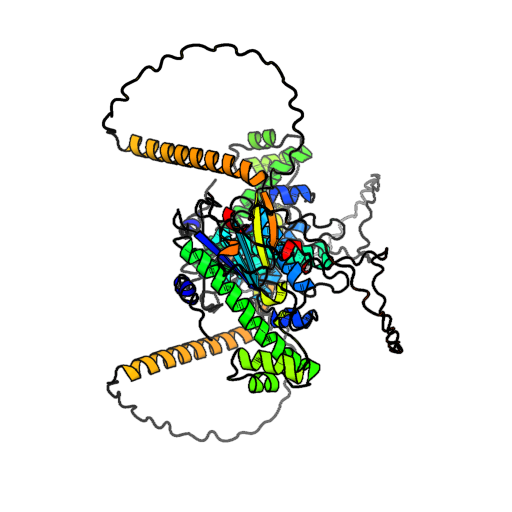 C 1
ATOM 2172 O O . VAL A 1 270 ? -29.594 1.517 -6.004 1 53.56 270 VAL A O 1
ATOM 2175 N N . ALA A 1 271 ? -29.406 3.73 -5.453 1 53.22 271 ALA A N 1
ATOM 2176 C CA . ALA A 1 271 ? -28.391 3.479 -4.438 1 53.22 271 ALA A CA 1
ATOM 2177 C C . ALA A 1 271 ? -28.953 2.662 -3.279 1 53.22 271 ALA A C 1
ATOM 2179 O O . ALA A 1 271 ? -28.297 1.747 -2.777 1 53.22 271 ALA A O 1
ATOM 2180 N N . ALA A 1 272 ? -30.188 2.936 -2.891 1 56.62 272 ALA A N 1
ATOM 2181 C CA . ALA A 1 272 ? -30.844 2.207 -1.812 1 56.62 272 ALA A CA 1
ATOM 2182 C C . ALA A 1 272 ? -31.156 0.772 -2.229 1 56.62 272 ALA A C 1
ATOM 2184 O O . ALA A 1 272 ? -31.031 -0.156 -1.425 1 56.62 272 ALA A O 1
ATOM 2185 N N . LYS A 1 273 ? -31.703 0.638 -3.373 1 50.84 273 LYS A N 1
ATOM 2186 C CA . LYS A 1 273 ? -31.922 -0.701 -3.912 1 50.84 273 LYS A CA 1
ATOM 2187 C C . LYS A 1 273 ? -30.609 -1.455 -4.062 1 50.84 273 LYS A C 1
ATOM 2189 O O . LYS A 1 273 ? -30.531 -2.652 -3.777 1 50.84 273 LYS A O 1
ATOM 2194 N N . GLN A 1 274 ? -29.609 -0.809 -4.57 1 52.44 274 GLN A N 1
ATOM 2195 C CA . GLN A 1 274 ? -28.281 -1.394 -4.68 1 52.44 274 GLN A CA 1
ATOM 2196 C C . GLN A 1 274 ? -27.719 -1.735 -3.303 1 52.44 274 GLN A C 1
ATOM 2198 O O . GLN A 1 274 ? -27.078 -2.779 -3.127 1 52.44 274 GLN A O 1
ATOM 2203 N N . ALA A 1 275 ? -27.953 -0.839 -2.273 1 54.22 275 ALA A N 1
ATOM 2204 C CA . ALA A 1 275 ? -27.562 -1.123 -0.892 1 54.22 275 ALA A CA 1
ATOM 2205 C C . ALA A 1 275 ? -28.312 -2.336 -0.353 1 54.22 275 ALA A C 1
ATOM 2207 O O . ALA A 1 275 ? -27.734 -3.188 0.319 1 54.22 275 ALA A O 1
ATOM 2208 N N . LYS A 1 276 ? -29.625 -2.367 -0.562 1 53.69 276 LYS A N 1
ATOM 2209 C CA . LYS A 1 276 ? -30.422 -3.508 -0.116 1 53.69 276 LYS A CA 1
ATOM 2210 C C . LYS A 1 276 ? -29.953 -4.793 -0.795 1 53.69 276 LYS A C 1
ATOM 2212 O O . LYS A 1 276 ? -29.906 -5.852 -0.161 1 53.69 276 LYS A O 1
ATOM 2217 N N . LYS A 1 277 ? -29.75 -4.758 -2.094 1 51.22 277 LYS A N 1
ATOM 2218 C CA . LYS A 1 277 ? -29.203 -5.914 -2.793 1 51.22 277 LYS A CA 1
ATOM 2219 C C . LYS A 1 277 ? -27.828 -6.281 -2.252 1 51.22 277 LYS A C 1
ATOM 2221 O O . LYS A 1 277 ? -27.5 -7.461 -2.104 1 51.22 277 LYS A O 1
ATOM 2226 N N . GLN A 1 278 ? -27 -5.23 -1.929 1 54.97 278 GLN A N 1
ATOM 2227 C CA . GLN A 1 278 ? -25.703 -5.465 -1.291 1 54.97 278 GLN A CA 1
ATOM 2228 C C . GLN A 1 278 ? -25.891 -6.082 0.093 1 54.97 278 GLN A C 1
ATOM 2230 O O . GLN A 1 278 ? -25.109 -6.949 0.492 1 54.97 278 GLN A O 1
ATOM 2235 N N . GLU A 1 279 ? -26.875 -5.613 0.825 1 53.56 279 GLU A N 1
ATOM 2236 C CA . GLU A 1 279 ? -27.156 -6.168 2.145 1 53.56 279 GLU A CA 1
ATOM 2237 C C . GLU A 1 279 ? -27.562 -7.637 2.053 1 53.56 279 GLU A C 1
ATOM 2239 O O . GLU A 1 279 ? -27.141 -8.453 2.885 1 53.56 279 GLU A O 1
ATOM 2244 N N . LYS A 1 280 ? -28.453 -8.055 1.14 1 51.5 280 LYS A N 1
ATOM 2245 C CA . LYS A 1 280 ? -28.812 -9.461 0.954 1 51.5 280 LYS A CA 1
ATOM 2246 C C . LYS A 1 280 ? -27.594 -10.273 0.539 1 51.5 280 LYS A C 1
ATOM 2248 O O . LYS A 1 280 ? -27.391 -11.398 1.016 1 51.5 280 LYS A O 1
ATOM 2253 N N . LYS A 1 281 ? -26.812 -9.703 -0.399 1 55 281 LYS A N 1
ATOM 2254 C CA . LYS A 1 281 ? -25.547 -10.336 -0.785 1 55 281 LYS A CA 1
ATOM 2255 C C . LYS A 1 281 ? -24.594 -10.438 0.406 1 55 281 LYS A C 1
ATOM 2257 O O . LYS A 1 281 ? -23.891 -11.438 0.558 1 55 281 LYS A O 1
ATOM 2262 N N . ASP A 1 282 ? -24.609 -9.453 1.232 1 55.09 282 ASP A N 1
ATOM 2263 C CA . ASP A 1 282 ? -23.828 -9.477 2.461 1 55.09 282 ASP A CA 1
ATOM 2264 C C . ASP A 1 282 ? -24.281 -10.602 3.387 1 55.09 282 ASP A C 1
ATOM 2266 O O . ASP A 1 282 ? -23.453 -11.234 4.055 1 55.09 282 ASP A O 1
ATOM 2270 N N . LYS A 1 283 ? -25.562 -10.805 3.471 1 51.22 283 LYS A N 1
ATOM 2271 C CA . LYS A 1 283 ? -26.094 -11.883 4.305 1 51.22 283 LYS A CA 1
ATOM 2272 C C . LYS A 1 283 ? -25.672 -13.25 3.768 1 51.22 283 LYS A C 1
ATOM 2274 O O . LYS A 1 283 ? -25.297 -14.133 4.535 1 51.22 283 LYS A O 1
ATOM 2279 N N . LYS A 1 284 ? -25.891 -13.578 2.445 1 52.03 284 LYS A N 1
ATOM 2280 C CA . LYS A 1 284 ? -25.453 -14.844 1.866 1 52.03 284 LYS A CA 1
ATOM 2281 C C . LYS A 1 284 ? -23.938 -14.984 1.931 1 52.03 284 LYS A C 1
ATOM 2283 O O . LYS A 1 284 ? -23.406 -16.078 2.102 1 52.03 284 LYS A O 1
ATOM 2288 N N . SER A 1 285 ? -23.203 -13.883 1.715 1 57.84 285 SER A N 1
ATOM 2289 C CA . SER A 1 285 ? -21.75 -13.844 1.863 1 57.84 285 SER A CA 1
ATOM 2290 C C . SER A 1 285 ? -21.328 -14.195 3.285 1 57.84 285 SER A C 1
ATOM 2292 O O . SER A 1 285 ? -20.25 -14.766 3.494 1 57.84 285 SER A O 1
ATOM 2294 N N . MET A 1 286 ? -22.219 -13.961 4.176 1 58.62 286 MET A N 1
ATOM 2295 C CA . MET A 1 286 ? -21.875 -14.242 5.566 1 58.62 286 MET A CA 1
ATOM 2296 C C . MET A 1 286 ? -21.703 -15.742 5.789 1 58.62 286 MET A C 1
ATOM 2298 O O . MET A 1 286 ? -20.922 -16.156 6.645 1 58.62 286 MET A O 1
ATOM 2302 N N . LEU A 1 287 ? -22.25 -16.531 4.898 1 73 287 LEU A N 1
ATOM 2303 C CA . LEU A 1 287 ? -22.188 -17.969 5.133 1 73 287 LEU A CA 1
ATOM 2304 C C . LEU A 1 287 ? -21.109 -18.609 4.266 1 73 287 LEU A C 1
ATOM 2306 O O . LEU A 1 287 ? -20.859 -19.812 4.371 1 73 287 LEU A O 1
ATOM 2310 N N . SER A 1 288 ? -20.391 -17.781 3.598 1 88.12 288 SER A N 1
ATOM 2311 C CA . SER A 1 288 ? -19.375 -18.344 2.699 1 88.12 288 SER A CA 1
ATOM 2312 C C . SER A 1 288 ? -18.062 -18.609 3.434 1 88.12 288 SER A C 1
ATOM 2314 O O . SER A 1 288 ? -17.766 -17.938 4.418 1 88.12 288 SER A O 1
ATOM 2316 N N . VAL A 1 289 ? -17.453 -19.703 3.037 1 93.94 289 VAL A N 1
ATOM 2317 C CA . VAL A 1 289 ? -16.156 -20.094 3.6 1 93.94 289 VAL A CA 1
ATOM 2318 C C . VAL A 1 289 ? -15.047 -19.828 2.584 1 93.94 289 VAL A C 1
ATOM 2320 O O . VAL A 1 289 ? -15.18 -20.172 1.407 1 93.94 289 VAL A O 1
ATOM 2323 N N . LEU A 1 290 ? -14.023 -19.141 3.023 1 97.62 290 LEU A N 1
ATOM 2324 C CA . LEU A 1 290 ? -12.883 -18.875 2.16 1 97.62 290 LEU A CA 1
ATOM 2325 C C . LEU A 1 290 ? -11.969 -20.109 2.068 1 97.62 290 LEU A C 1
ATOM 2327 O O . LEU A 1 290 ? -11.484 -20.594 3.088 1 97.62 290 LEU A O 1
ATOM 2331 N N . ARG A 1 291 ? -11.703 -20.656 0.858 1 97.56 291 ARG A N 1
ATOM 2332 C CA . ARG A 1 291 ? -10.867 -21.828 0.635 1 97.56 291 ARG A CA 1
ATOM 2333 C C . ARG A 1 291 ? -9.539 -21.438 -0.001 1 97.56 291 ARG A C 1
ATOM 2335 O O . ARG A 1 291 ? -9.492 -20.562 -0.877 1 97.56 291 ARG A O 1
ATOM 2342 N N . THR A 1 292 ? -8.492 -21.984 0.511 1 98.5 292 THR A N 1
ATOM 2343 C CA . THR A 1 292 ? -7.176 -21.922 -0.11 1 98.5 292 THR A CA 1
ATOM 2344 C C . THR A 1 292 ? -6.902 -23.188 -0.919 1 98.5 292 THR A C 1
ATOM 2346 O O . THR A 1 292 ? -6.875 -24.297 -0.37 1 98.5 292 THR A O 1
ATOM 2349 N N . LEU A 1 293 ? -6.617 -23.031 -2.234 1 98.44 293 LEU A N 1
ATOM 2350 C CA . LEU A 1 293 ? -6.531 -24.203 -3.104 1 98.44 293 LEU A CA 1
ATOM 2351 C C . LEU A 1 293 ? -5.25 -24.172 -3.932 1 98.44 293 LEU A C 1
ATOM 2353 O O . LEU A 1 293 ? -4.781 -23.094 -4.312 1 98.44 293 LEU A O 1
ATOM 2357 N N . HIS A 1 294 ? -4.707 -25.281 -4.141 1 98.44 294 HIS A N 1
ATOM 2358 C CA . HIS A 1 294 ? -3.621 -25.516 -5.09 1 98.44 294 HIS A CA 1
ATOM 2359 C C . HIS A 1 294 ? -4.043 -26.5 -6.176 1 98.44 294 HIS A C 1
ATOM 2361 O O . HIS A 1 294 ? -3.504 -27.609 -6.266 1 98.44 294 HIS A O 1
ATOM 2367 N N . CYS A 1 295 ? -4.988 -26.141 -7.016 1 97.44 295 CYS A N 1
ATOM 2368 C CA . CYS A 1 295 ? -5.605 -27.062 -7.965 1 97.44 295 CYS A CA 1
ATOM 2369 C C . CYS A 1 295 ? -5.613 -26.469 -9.367 1 97.44 295 CYS A C 1
ATOM 2371 O O . CYS A 1 295 ? -5.152 -25.344 -9.578 1 97.44 295 CYS A O 1
ATOM 2373 N N . ASP A 1 296 ? -6.008 -27.281 -10.328 1 97.69 296 ASP A N 1
ATOM 2374 C CA . ASP A 1 296 ? -6.109 -26.875 -11.719 1 97.69 296 ASP A CA 1
ATOM 2375 C C . ASP A 1 296 ? -7.328 -25.969 -11.945 1 97.69 296 ASP A C 1
ATOM 2377 O O . ASP A 1 296 ? -8.469 -26.422 -11.797 1 97.69 296 ASP A O 1
ATOM 2381 N N . ILE A 1 297 ? -7.078 -24.703 -12.344 1 97.62 297 ILE A N 1
ATOM 2382 C CA . ILE A 1 297 ? -8.211 -23.828 -12.602 1 97.62 297 ILE A CA 1
ATOM 2383 C C . ILE A 1 297 ? -8.289 -23.5 -14.094 1 97.62 297 ILE A C 1
ATOM 2385 O O . ILE A 1 297 ? -9.047 -22.625 -14.5 1 97.62 297 ILE A O 1
ATOM 2389 N N . ILE A 1 298 ? -7.453 -24.078 -14.906 1 96.94 298 ILE A N 1
ATOM 2390 C CA . ILE A 1 298 ? -7.5 -23.922 -16.359 1 96.94 298 ILE A CA 1
ATOM 2391 C C . ILE A 1 298 ? -8.625 -24.781 -16.922 1 96.94 298 ILE A C 1
ATOM 2393 O O . ILE A 1 298 ? -9.375 -24.328 -17.797 1 96.94 298 ILE A O 1
ATOM 2397 N N . SER A 1 299 ? -8.758 -25.984 -16.406 1 95.12 299 SER A N 1
ATOM 2398 C CA . SER A 1 299 ? -9.781 -26.922 -16.859 1 95.12 299 SER A CA 1
ATOM 2399 C C . SER A 1 299 ? -11.172 -26.469 -16.422 1 95.12 299 SER A C 1
ATOM 2401 O O . SER A 1 299 ? -11.305 -25.719 -15.453 1 95.12 299 SER A O 1
ATOM 2403 N N . ASN A 1 300 ? -12.164 -27 -17 1 95.44 300 ASN A N 1
ATOM 2404 C CA . ASN A 1 300 ? -13.555 -26.672 -16.703 1 95.44 300 ASN A CA 1
ATOM 2405 C C . ASN A 1 300 ? -14.008 -27.281 -15.375 1 95.44 300 ASN A C 1
ATOM 2407 O O . ASN A 1 300 ? -15.008 -26.859 -14.805 1 95.44 300 ASN A O 1
ATOM 2411 N N . ASP A 1 301 ? -13.281 -28.234 -14.898 1 94.5 301 ASP A N 1
ATOM 2412 C CA . ASP A 1 301 ? -13.68 -28.938 -13.688 1 94.5 301 ASP A CA 1
ATOM 2413 C C . ASP A 1 301 ? -13.805 -27.984 -12.5 1 94.5 301 ASP A C 1
ATOM 2415 O O . ASP A 1 301 ? -14.672 -28.172 -11.641 1 94.5 301 ASP A O 1
ATOM 2419 N N . PHE A 1 302 ? -12.961 -27.047 -12.461 1 96.5 302 PHE A N 1
ATOM 2420 C CA . PHE A 1 302 ? -12.992 -26.078 -11.375 1 96.5 302 PHE A CA 1
ATOM 2421 C C . PHE A 1 302 ? -14.227 -25.203 -11.477 1 96.5 302 PHE A C 1
ATOM 2423 O O . PHE A 1 302 ? -14.844 -24.859 -10.461 1 96.5 302 PHE A O 1
ATOM 2430 N N . TRP A 1 303 ? -14.633 -24.812 -12.609 1 95.06 303 TRP A N 1
ATOM 2431 C CA . TRP A 1 303 ? -15.617 -23.766 -12.859 1 95.06 303 TRP A CA 1
ATOM 2432 C C . TRP A 1 303 ? -17.016 -24.344 -12.977 1 95.06 303 TRP A C 1
ATOM 2434 O O . TRP A 1 303 ? -18.016 -23.609 -12.93 1 95.06 303 TRP A O 1
ATOM 2444 N N . ASN A 1 304 ? -17.141 -25.672 -13.18 1 90.62 304 ASN A N 1
ATOM 2445 C CA . ASN A 1 304 ? -18.422 -26.328 -13.398 1 90.62 304 ASN A CA 1
ATOM 2446 C C . ASN A 1 304 ? -18.766 -27.281 -12.266 1 90.62 304 ASN A C 1
ATOM 2448 O O . ASN A 1 304 ? -17.875 -27.781 -11.57 1 90.62 304 ASN A O 1
ATOM 2452 N N . PRO A 1 305 ? -20.047 -27.5 -12 1 84.44 305 PRO A N 1
ATOM 2453 C CA . PRO A 1 305 ? -20.422 -28.484 -10.977 1 84.44 305 PRO A CA 1
ATOM 2454 C C . PRO A 1 305 ? -19.891 -29.875 -11.289 1 84.44 305 PRO A C 1
ATOM 2456 O O . PRO A 1 305 ? -19.797 -30.266 -12.453 1 84.44 305 PRO A O 1
ATOM 2459 N N . PRO A 1 306 ? -19.438 -30.562 -10.242 1 75.94 306 PRO A N 1
ATOM 2460 C CA . PRO A 1 306 ? -19 -31.938 -10.492 1 75.94 306 PRO A CA 1
ATOM 2461 C C . PRO A 1 306 ? -20.109 -32.812 -11.062 1 75.94 306 PRO A C 1
ATOM 2463 O O . PRO A 1 306 ? -21.297 -32.562 -10.805 1 75.94 306 PRO A O 1
ATOM 2466 N N . PRO A 1 307 ? -19.656 -33.562 -12.062 1 67.31 307 PRO A N 1
ATOM 2467 C CA . PRO A 1 307 ? -20.688 -34.469 -12.609 1 67.31 307 PRO A CA 1
ATOM 2468 C C . PRO A 1 307 ? -21.391 -35.281 -11.531 1 67.31 307 PRO A C 1
ATOM 2470 O O . PRO A 1 307 ? -20.797 -35.562 -10.484 1 67.31 307 PRO A O 1
ATOM 2473 N N . PRO A 1 308 ? -22.672 -35.219 -11.562 1 60.47 308 PRO A N 1
ATOM 2474 C CA . PRO A 1 308 ? -23.406 -36.031 -10.57 1 60.47 308 PRO A CA 1
ATOM 2475 C C . PRO A 1 308 ? -22.766 -37.375 -10.336 1 60.47 308 PRO A C 1
ATOM 2477 O O . PRO A 1 308 ? -22.188 -37.969 -11.25 1 60.47 308 PRO A O 1
ATOM 2480 N N . SER A 1 309 ? -22.203 -37.531 -9.18 1 55.06 309 SER A N 1
ATOM 2481 C CA . SER A 1 309 ? -21.641 -38.844 -8.805 1 55.06 309 SER A CA 1
ATOM 2482 C C . SER A 1 309 ? -22.438 -39.969 -9.422 1 55.06 309 SER A C 1
ATOM 2484 O O . SER A 1 309 ? -23.672 -40 -9.336 1 55.06 309 SER A O 1
ATOM 2486 N N . PRO A 1 310 ? -21.781 -40.688 -10.305 1 49.56 310 PRO A N 1
ATOM 2487 C CA . PRO A 1 310 ? -22.562 -41.844 -10.727 1 49.56 310 PRO A CA 1
ATOM 2488 C C . PRO A 1 310 ? -23.172 -42.625 -9.547 1 49.56 310 PRO A C 1
ATOM 2490 O O . PRO A 1 310 ? -22.594 -42.625 -8.453 1 49.56 310 PRO A O 1
ATOM 2493 N N . ALA A 1 311 ? -24.391 -42.875 -9.469 1 40.56 311 ALA A N 1
ATOM 2494 C CA . ALA A 1 311 ? -24.969 -43.75 -8.461 1 40.56 311 ALA A CA 1
ATOM 2495 C C . ALA A 1 311 ? -24.078 -45 -8.25 1 40.56 311 ALA A C 1
ATOM 2497 O O . ALA A 1 311 ? -23.703 -45.656 -9.211 1 40.56 311 ALA A O 1
ATOM 2498 N N . ALA A 1 312 ? -23.234 -44.938 -7.207 1 41 312 ALA A N 1
ATOM 2499 C CA . ALA A 1 312 ? -22.469 -46.125 -6.805 1 41 312 ALA A CA 1
ATOM 2500 C C . ALA A 1 312 ? -23.297 -47.375 -6.988 1 41 312 ALA A C 1
ATOM 2502 O O . ALA A 1 312 ? -24.328 -47.562 -6.348 1 41 312 ALA A O 1
ATOM 2503 N N . THR A 1 313 ? -23.234 -47.875 -8.156 1 35.88 313 THR A N 1
ATOM 2504 C CA . THR A 1 313 ? -23.734 -49.25 -8.211 1 35.88 313 THR A CA 1
ATOM 2505 C C . THR A 1 313 ? -22.922 -50.156 -7.273 1 35.88 313 THR A C 1
ATOM 2507 O O . THR A 1 313 ? -21.703 -50.219 -7.375 1 35.88 313 THR A O 1
ATOM 2510 N N . THR A 1 314 ? -23.391 -50.406 -6.078 1 34.47 314 THR A N 1
ATOM 2511 C CA . THR A 1 314 ? -22.875 -51.281 -5.043 1 34.47 314 THR A CA 1
ATOM 2512 C C . THR A 1 314 ? -22.438 -52.625 -5.645 1 34.47 314 THR A C 1
ATOM 2514 O O . THR A 1 314 ? -23.281 -53.5 -5.91 1 34.47 314 THR A O 1
ATOM 2517 N N . THR A 1 315 ? -21.531 -52.625 -6.664 1 29.44 315 THR A N 1
ATOM 2518 C CA . THR A 1 315 ? -21.203 -54 -7.039 1 29.44 315 THR A CA 1
ATOM 2519 C C . THR A 1 315 ? -20.344 -54.656 -5.957 1 29.44 315 THR A C 1
ATOM 2521 O O . THR A 1 315 ? -19.344 -54.094 -5.512 1 29.44 315 THR A O 1
ATOM 2524 N N . SER A 1 316 ? -20.844 -55.594 -5.152 1 28.97 316 SER A N 1
ATOM 2525 C CA . SER A 1 316 ? -20.344 -56.469 -4.105 1 28.97 316 SER A CA 1
ATOM 2526 C C . SER A 1 316 ? -19.172 -57.312 -4.613 1 28.97 316 SER A C 1
ATOM 2528 O O . SER A 1 316 ? -18.875 -58.375 -4.059 1 28.97 316 SER A O 1
ATOM 2530 N N . THR A 1 317 ? -18.094 -56.75 -5.266 1 25.48 317 THR A N 1
ATOM 2531 C CA . THR A 1 317 ? -17.125 -57.688 -5.801 1 25.48 317 THR A CA 1
ATOM 2532 C C . THR A 1 317 ? -16.359 -58.375 -4.668 1 25.48 317 THR A C 1
ATOM 2534 O O . THR A 1 317 ? -15.891 -57.719 -3.738 1 25.48 317 THR A O 1
ATOM 2537 N N . ALA A 1 318 ? -16.453 -59.688 -4.449 1 26.94 318 ALA A N 1
ATOM 2538 C CA . ALA A 1 318 ? -15.867 -60.719 -3.594 1 26.94 318 ALA A CA 1
ATOM 2539 C C . ALA A 1 318 ? -14.352 -60.781 -3.775 1 26.94 318 ALA A C 1
ATOM 2541 O O . ALA A 1 318 ? -13.859 -61.125 -4.855 1 26.94 318 ALA A O 1
ATOM 2542 N N . ALA A 1 319 ? -13.578 -59.875 -3.188 1 25.23 319 ALA A N 1
ATOM 2543 C CA . ALA A 1 319 ? -12.125 -59.781 -3.277 1 25.23 319 ALA A CA 1
ATOM 2544 C C . ALA A 1 319 ? -11.445 -61.031 -2.732 1 25.23 319 ALA A C 1
ATOM 2546 O O . ALA A 1 319 ? -11.773 -61.5 -1.643 1 25.23 319 ALA A O 1
ATOM 2547 N N . SER A 1 320 ? -11.008 -61.875 -3.645 1 23.12 320 SER A N 1
ATOM 2548 C CA . SER A 1 320 ? -10.211 -63.062 -3.381 1 23.12 320 SER A CA 1
ATOM 2549 C C . SER A 1 320 ? -8.875 -62.719 -2.73 1 23.12 320 SER A C 1
ATOM 2551 O O . SER A 1 320 ? -8.273 -61.688 -3.061 1 23.12 320 SER A O 1
ATOM 2553 N N . SER A 1 321 ? -8.547 -63.25 -1.56 1 22.66 321 SER A N 1
ATOM 2554 C CA . SER A 1 321 ? -7.566 -63.156 -0.48 1 22.66 321 SER A CA 1
ATOM 2555 C C . SER A 1 321 ? -6.18 -63.562 -0.954 1 22.66 321 SER A C 1
ATOM 2557 O O . SER A 1 321 ? -5.258 -63.688 -0.147 1 22.66 321 SER A O 1
ATOM 2559 N N . SER A 1 322 ? -5.66 -63.062 -2.16 1 20.67 322 SER A N 1
ATOM 2560 C CA . SER A 1 322 ? -4.395 -63.719 -2.48 1 20.67 322 SER A CA 1
ATOM 2561 C C . SER A 1 322 ? -3.312 -63.344 -1.474 1 20.67 322 SER A C 1
ATOM 2563 O O . SER A 1 322 ? -3.336 -62.25 -0.898 1 20.67 322 SER A O 1
ATOM 2565 N N . SER A 1 323 ? -2.523 -64.312 -1.019 1 23.39 323 SER A N 1
ATOM 2566 C CA . SER A 1 323 ? -1.539 -64.688 0.003 1 23.39 323 SER A CA 1
ATOM 2567 C C . SER A 1 323 ? -0.192 -64 -0.288 1 23.39 323 SER A C 1
ATOM 2569 O O . SER A 1 323 ? 0.801 -64.312 0.382 1 23.39 323 SER A O 1
ATOM 2571 N N . GLN A 1 324 ? -0.125 -62.719 -0.696 1 19.8 324 GLN A N 1
ATOM 2572 C CA . GLN A 1 324 ? 1.185 -62.25 -1.156 1 19.8 324 GLN A CA 1
ATOM 2573 C C . GLN A 1 324 ? 2.219 -62.344 -0.038 1 19.8 324 GLN A C 1
ATOM 2575 O O . GLN A 1 324 ? 1.905 -62.094 1.126 1 19.8 324 GLN A O 1
ATOM 2580 N N . GLN A 1 325 ? 3.32 -63.062 -0.288 1 21 325 GLN A N 1
ATOM 2581 C CA . GLN A 1 325 ? 4.562 -63.5 0.336 1 21 325 GLN A CA 1
ATOM 2582 C C . GLN A 1 325 ? 5.445 -62.312 0.702 1 21 325 GLN A C 1
ATOM 2584 O O . GLN A 1 325 ? 5.625 -61.375 -0.102 1 21 325 GLN A O 1
ATOM 2589 N N . SER A 1 326 ? 5.598 -62.031 1.981 1 20.7 326 SER A N 1
ATOM 2590 C CA . SER A 1 326 ? 6.188 -60.969 2.816 1 20.7 326 SER A CA 1
ATOM 2591 C C . SER A 1 326 ? 7.703 -60.906 2.629 1 20.7 326 SER A C 1
ATOM 2593 O O . SER A 1 326 ? 8.453 -60.875 3.607 1 20.7 326 SER A O 1
ATOM 2595 N N . ARG A 1 327 ? 8.234 -60.812 1.358 1 20.78 327 ARG A N 1
ATOM 2596 C CA . ARG A 1 327 ? 9.695 -60.844 1.332 1 20.78 327 ARG A CA 1
ATOM 2597 C C . ARG A 1 327 ? 10.297 -59.688 2.111 1 20.78 327 ARG A C 1
ATOM 2599 O O . ARG A 1 327 ? 9.875 -58.531 1.951 1 20.78 327 ARG A O 1
ATOM 2606 N N . SER A 1 328 ? 10.781 -59.938 3.285 1 21.11 328 SER A N 1
ATOM 2607 C CA . SER A 1 328 ? 11.406 -59.188 4.367 1 21.11 328 SER A CA 1
ATOM 2608 C C . SER A 1 328 ? 12.688 -58.5 3.896 1 21.11 328 SER A C 1
ATOM 2610 O O . SER A 1 328 ? 13.703 -59.188 3.652 1 21.11 328 SER A O 1
ATOM 2612 N N . ILE A 1 329 ? 12.633 -57.719 2.785 1 20.06 329 ILE A N 1
ATOM 2613 C CA . ILE A 1 329 ? 13.953 -57.219 2.416 1 20.06 329 ILE A CA 1
ATOM 2614 C C . ILE A 1 329 ? 14.492 -56.344 3.527 1 20.06 329 ILE A C 1
ATOM 2616 O O . ILE A 1 329 ? 13.797 -55.438 4.02 1 20.06 329 ILE A O 1
ATOM 2620 N N . VAL A 1 330 ? 15.523 -56.75 4.176 1 21.06 330 VAL A N 1
ATOM 2621 C CA . VAL A 1 330 ? 16.344 -56.281 5.297 1 21.06 330 VAL A CA 1
ATOM 2622 C C . VAL A 1 330 ? 17.109 -55.031 4.891 1 21.06 330 VAL A C 1
ATOM 2624 O O . VAL A 1 330 ? 17.984 -55.094 4.02 1 21.06 330 VAL A O 1
ATOM 2627 N N . VAL A 1 331 ? 16.422 -53.938 4.527 1 20.25 331 VAL A N 1
ATOM 2628 C CA . VAL A 1 331 ? 17.203 -52.781 4.102 1 20.25 331 VAL A CA 1
ATOM 2629 C C . VAL A 1 331 ? 18 -52.25 5.277 1 20.25 331 VAL A C 1
ATOM 2631 O O . VAL A 1 331 ? 17.484 -52.094 6.387 1 20.25 331 VAL A O 1
ATOM 2634 N N . ASP A 1 332 ? 19.266 -52.375 5.223 1 21.47 332 ASP A N 1
ATOM 2635 C CA . ASP A 1 332 ? 20.359 -52 6.113 1 21.47 332 ASP A CA 1
ATOM 2636 C C . ASP A 1 332 ? 20.438 -50.469 6.262 1 21.47 332 ASP A C 1
ATOM 2638 O O . ASP A 1 332 ? 20.562 -49.75 5.27 1 21.47 332 ASP A O 1
ATOM 2642 N N . SER A 1 333 ? 19.672 -49.812 7.215 1 20.77 333 SER A N 1
ATOM 2643 C CA . SER A 1 333 ? 19.375 -48.438 7.574 1 20.77 333 SER A CA 1
ATOM 2644 C C . SER A 1 333 ? 20.625 -47.719 8.102 1 20.77 333 SER A C 1
ATOM 2646 O O . SER A 1 333 ? 20.516 -46.75 8.867 1 20.77 333 SER A O 1
ATOM 2648 N N . SER A 1 334 ? 21.828 -47.938 7.633 1 20.45 334 SER A N 1
ATOM 2649 C CA . SER A 1 334 ? 22.891 -47.406 8.477 1 20.45 334 SER A CA 1
ATOM 2650 C C . SER A 1 334 ? 22.828 -45.875 8.531 1 20.45 334 SER A C 1
ATOM 2652 O O . SER A 1 334 ? 23.594 -45.25 9.273 1 20.45 334 SER A O 1
ATOM 2654 N N . GLY A 1 335 ? 22.203 -45.25 7.578 1 19.09 335 GLY A N 1
ATOM 2655 C CA . GLY A 1 335 ? 22.797 -43.906 7.43 1 19.09 335 GLY A CA 1
ATOM 2656 C C . GLY A 1 335 ? 22.609 -43.031 8.656 1 19.09 335 GLY A C 1
ATOM 2657 O O . GLY A 1 335 ? 21.766 -43.312 9.508 1 19.09 335 GLY A O 1
ATOM 2658 N N . ALA A 1 336 ? 23.578 -41.969 8.797 1 20.41 336 ALA A N 1
ATOM 2659 C CA . ALA A 1 336 ? 24.031 -41 9.781 1 20.41 336 ALA A CA 1
ATOM 2660 C C . ALA A 1 336 ? 22.922 -40.031 10.172 1 20.41 336 ALA A C 1
ATOM 2662 O O . ALA A 1 336 ? 22.078 -39.688 9.344 1 20.41 336 ALA A O 1
ATOM 2663 N N . ASP A 1 337 ? 22.641 -39.938 11.523 1 20.05 337 ASP A N 1
ATOM 2664 C CA . ASP A 1 337 ? 21.656 -39.406 12.445 1 20.05 337 ASP A CA 1
ATOM 2665 C C . ASP A 1 337 ? 21.672 -37.875 12.43 1 20.05 337 ASP A C 1
ATOM 2667 O O . ASP A 1 337 ? 21.359 -37.219 13.43 1 20.05 337 ASP A O 1
ATOM 2671 N N . ASN A 1 338 ? 22.156 -37.188 11.391 1 20.75 338 ASN A N 1
ATOM 2672 C CA . ASN A 1 338 ? 22.234 -35.781 11.68 1 20.75 338 ASN A CA 1
ATOM 2673 C C . ASN A 1 338 ? 20.891 -35.219 12.102 1 20.75 338 ASN A C 1
ATOM 2675 O O . ASN A 1 338 ? 19.984 -35.062 11.273 1 20.75 338 ASN A O 1
ATOM 2679 N N . THR A 1 339 ? 20.531 -35.438 13.344 1 20.7 339 THR A N 1
ATOM 2680 C CA . THR A 1 339 ? 19.266 -35.125 14 1 20.7 339 THR A CA 1
ATOM 2681 C C . THR A 1 339 ? 19.062 -33.594 14.086 1 20.7 339 THR A C 1
ATOM 2683 O O . THR A 1 339 ? 19.688 -32.938 14.914 1 20.7 339 THR A O 1
ATOM 2686 N N . ARG A 1 340 ? 19.219 -32.812 13.078 1 23.2 340 ARG A N 1
ATOM 2687 C CA . ARG A 1 340 ? 18.766 -31.438 13.273 1 23.2 340 ARG A CA 1
ATOM 2688 C C . ARG A 1 340 ? 17.484 -31.406 14.102 1 23.2 340 ARG A C 1
ATOM 2690 O O . ARG A 1 340 ? 16.562 -32.188 13.867 1 23.2 340 ARG A O 1
ATOM 2697 N N . ALA A 1 341 ? 17.578 -30.688 15.242 1 22.64 341 ALA A N 1
ATOM 2698 C CA . ALA A 1 341 ? 16.562 -30.5 16.281 1 22.64 341 ALA A CA 1
ATOM 2699 C C . ALA A 1 341 ? 15.195 -30.234 15.672 1 22.64 341 ALA A C 1
ATOM 2701 O O . ALA A 1 341 ? 15 -29.266 14.945 1 22.64 341 ALA A O 1
ATOM 2702 N N . ALA A 1 342 ? 14.469 -31.156 15.25 1 24.34 342 ALA A N 1
ATOM 2703 C CA . ALA A 1 342 ? 13.07 -31.062 14.859 1 24.34 342 ALA A CA 1
ATOM 2704 C C . ALA A 1 342 ? 12.258 -30.297 15.891 1 24.34 342 ALA A C 1
ATOM 2706 O O . ALA A 1 342 ? 12.305 -30.594 17.078 1 24.34 342 ALA A O 1
ATOM 2707 N N . ALA A 1 343 ? 12.164 -28.953 15.773 1 26.41 343 ALA A N 1
ATOM 2708 C CA . ALA A 1 343 ? 11.359 -28.156 16.688 1 26.41 343 ALA A CA 1
ATOM 2709 C C . ALA A 1 343 ? 10.195 -28.969 17.25 1 26.41 343 ALA A C 1
ATOM 2711 O O . ALA A 1 343 ? 9.602 -29.781 16.531 1 26.41 343 ALA A O 1
ATOM 2712 N N . PRO A 1 344 ? 10.219 -29.125 18.516 1 28.2 344 PRO A N 1
ATOM 2713 C CA . PRO A 1 344 ? 9.328 -30.078 19.188 1 28.2 344 PRO A CA 1
ATOM 2714 C C . PRO A 1 344 ? 7.867 -29.922 18.766 1 28.2 344 PRO A C 1
ATOM 2716 O O . PRO A 1 344 ? 7.199 -28.969 19.172 1 28.2 344 PRO A O 1
ATOM 2719 N N . TYR A 1 345 ? 7.496 -29.844 17.453 1 27.17 345 TYR A N 1
ATOM 2720 C CA . TYR A 1 345 ? 6.078 -30.141 17.297 1 27.17 345 TYR A CA 1
ATOM 2721 C C . TYR A 1 345 ? 5.695 -31.375 18.125 1 27.17 345 TYR A C 1
ATOM 2723 O O . TYR A 1 345 ? 6.367 -32.406 18.062 1 27.17 345 TYR A O 1
ATOM 2731 N N . GLY A 1 346 ? 5.285 -31.219 19.406 1 28.47 346 GLY A N 1
ATOM 2732 C CA . GLY A 1 346 ? 5.043 -32.281 20.359 1 28.47 346 GLY A CA 1
ATOM 2733 C C . GLY A 1 346 ? 4.73 -33.594 19.719 1 28.47 346 GLY A C 1
ATOM 2734 O O . GLY A 1 346 ? 5.629 -34.406 19.484 1 28.47 346 GLY A O 1
ATOM 2735 N N . ASN A 1 347 ? 3.463 -34.25 19.938 1 31.42 347 ASN A N 1
ATOM 2736 C CA . ASN A 1 347 ? 3.133 -35.656 19.797 1 31.42 347 ASN A CA 1
ATOM 2737 C C . ASN A 1 347 ? 3.342 -36.125 18.359 1 31.42 347 ASN A C 1
ATOM 2739 O O . ASN A 1 347 ? 3.377 -35.312 17.422 1 31.42 347 ASN A O 1
ATOM 2743 N N . GLY A 1 348 ? 3.703 -37.344 17.906 1 34.12 348 GLY A N 1
ATOM 2744 C CA . GLY A 1 348 ? 3.908 -38.188 16.75 1 34.12 348 GLY A CA 1
ATOM 2745 C C . GLY A 1 348 ? 2.965 -37.875 15.602 1 34.12 348 GLY A C 1
ATOM 2746 O O . GLY A 1 348 ? 2.773 -38.688 14.703 1 34.12 348 GLY A O 1
ATOM 2747 N N . THR A 1 349 ? 1.8 -37.156 15.805 1 37.25 349 THR A N 1
ATOM 2748 C CA . THR A 1 349 ? 0.874 -36.969 14.688 1 37.25 349 THR A CA 1
ATOM 2749 C C . THR A 1 349 ? 1.54 -36.219 13.539 1 37.25 349 THR A C 1
ATOM 2751 O O . THR A 1 349 ? 2.121 -35.156 13.742 1 37.25 349 THR A O 1
ATOM 2754 N N . THR A 1 350 ? 2.092 -36.656 12.469 1 42.75 350 THR A N 1
ATOM 2755 C CA . THR A 1 350 ? 2.623 -36.219 11.188 1 42.75 350 THR A CA 1
ATOM 2756 C C . THR A 1 350 ? 1.995 -34.875 10.781 1 42.75 350 THR A C 1
ATOM 2758 O O . THR A 1 350 ? 0.835 -34.844 10.375 1 42.75 350 THR A O 1
ATOM 2761 N N . THR A 1 351 ? 1.998 -33.781 11.477 1 53.06 351 THR A N 1
ATOM 2762 C CA . THR A 1 351 ? 1.367 -32.469 11.242 1 53.06 351 THR A CA 1
ATOM 2763 C C . THR A 1 351 ? 1.631 -31.984 9.82 1 53.06 351 THR A C 1
ATOM 2765 O O . THR A 1 351 ? 2.779 -31.75 9.445 1 53.06 351 THR A O 1
ATOM 2768 N N . LEU A 1 352 ? 0.888 -32.344 8.812 1 68.06 352 LEU A N 1
ATOM 2769 C CA . LEU A 1 352 ? 0.893 -31.984 7.395 1 68.06 352 LEU A CA 1
ATOM 2770 C C . LEU A 1 352 ? 1.073 -30.484 7.219 1 68.06 352 LEU A C 1
ATOM 2772 O O . LEU A 1 352 ? 0.484 -29.688 7.961 1 68.06 352 LEU A O 1
ATOM 2776 N N . GLN A 1 353 ? 2.176 -30.109 6.457 1 89.12 353 GLN A N 1
ATOM 2777 C CA . GLN A 1 353 ? 2.33 -28.719 6.051 1 89.12 353 GLN A CA 1
ATOM 2778 C C . GLN A 1 353 ? 1.047 -28.188 5.422 1 89.12 353 GLN A C 1
ATOM 2780 O O . GLN A 1 353 ? 0.349 -28.906 4.711 1 89.12 353 GLN A O 1
ATOM 2785 N N . PRO A 1 354 ? 0.712 -27.016 5.746 1 90.75 354 PRO A N 1
ATOM 2786 C CA . PRO A 1 354 ? -0.567 -26.484 5.266 1 90.75 354 PRO A CA 1
ATOM 2787 C C . PRO A 1 354 ? -0.737 -26.625 3.756 1 90.75 354 PRO A C 1
ATOM 2789 O O . PRO A 1 354 ? -1.842 -26.891 3.279 1 90.75 354 PRO A O 1
ATOM 2792 N N . TRP A 1 355 ? 0.322 -26.562 3.027 1 94.12 355 TRP A N 1
ATOM 2793 C CA . TRP A 1 355 ? 0.208 -26.547 1.573 1 94.12 355 TRP A CA 1
ATOM 2794 C C . TRP A 1 355 ? 0.065 -27.969 1.028 1 94.12 355 TRP A C 1
ATOM 2796 O O . TRP A 1 355 ? -0.215 -28.156 -0.157 1 94.12 355 TRP A O 1
ATOM 2806 N N . SER A 1 356 ? 0.217 -28.969 1.87 1 92.44 356 SER A N 1
ATOM 2807 C CA . SER A 1 356 ? 0.041 -30.344 1.449 1 92.44 356 SER A CA 1
ATOM 2808 C C . SER A 1 356 ? -1.298 -30.906 1.924 1 92.44 356 SER A C 1
ATOM 2810 O O . SER A 1 356 ? -1.587 -32.094 1.734 1 92.44 356 SER A O 1
ATOM 2812 N N . ASP A 1 357 ? -2.07 -30.078 2.576 1 93.62 357 ASP A N 1
ATOM 2813 C CA . ASP A 1 357 ? -3.404 -30.484 3.004 1 93.62 357 ASP A CA 1
ATOM 2814 C C . ASP A 1 357 ? -4.246 -30.938 1.814 1 93.62 357 ASP A C 1
ATOM 2816 O O . ASP A 1 357 ? -4.43 -30.188 0.852 1 93.62 357 ASP A O 1
ATOM 2820 N N . PRO A 1 358 ? -4.766 -32.156 1.885 1 93.62 358 PRO A N 1
ATOM 2821 C CA . PRO A 1 358 ? -5.559 -32.656 0.771 1 93.62 358 PRO A CA 1
ATOM 2822 C C . PRO A 1 358 ? -6.742 -31.766 0.419 1 93.62 358 PRO A C 1
ATOM 2824 O O . PRO A 1 358 ? -7.156 -31.719 -0.741 1 93.62 358 PRO A O 1
ATOM 2827 N N . ALA A 1 359 ? -7.324 -31.062 1.348 1 93.12 359 ALA A N 1
ATOM 2828 C CA . ALA A 1 359 ? -8.453 -30.172 1.111 1 93.12 359 ALA A CA 1
ATOM 2829 C C . ALA A 1 359 ? -8.07 -29.031 0.171 1 93.12 359 ALA A C 1
ATOM 2831 O O . ALA A 1 359 ? -8.93 -28.422 -0.469 1 93.12 359 ALA A O 1
ATOM 2832 N N . ARG A 1 360 ? -6.789 -28.75 0.098 1 96.81 360 ARG A N 1
ATOM 2833 C CA . ARG A 1 360 ? -6.312 -27.656 -0.742 1 96.81 360 ARG A CA 1
ATOM 2834 C C . ARG A 1 360 ? -6.02 -28.141 -2.158 1 96.81 360 ARG A C 1
ATOM 2836 O O . ARG A 1 360 ? -5.727 -27.328 -3.045 1 96.81 360 ARG A O 1
ATOM 2843 N N . LEU A 1 361 ? -6.109 -29.438 -2.387 1 95.88 361 LEU A N 1
ATOM 2844 C CA . LEU A 1 361 ? -5.727 -30 -3.674 1 95.88 361 LEU A CA 1
ATOM 2845 C C . LEU A 1 361 ? -6.957 -30.344 -4.512 1 95.88 361 LEU A C 1
ATOM 2847 O O . LEU A 1 361 ? -6.844 -30.609 -5.707 1 95.88 361 LEU A O 1
ATOM 2851 N N . GLN A 1 362 ? -8.094 -30.359 -3.906 1 92.44 362 GLN A N 1
ATOM 2852 C CA . GLN A 1 362 ? -9.344 -30.672 -4.578 1 92.44 362 GLN A CA 1
ATOM 2853 C C . GLN A 1 362 ? -10.156 -29.406 -4.848 1 92.44 362 GLN A C 1
ATOM 2855 O O . GLN A 1 362 ? -10.695 -28.797 -3.916 1 92.44 362 GLN A O 1
ATOM 2860 N N . GLY A 1 363 ? -10.297 -29.031 -6.121 1 93.69 363 GLY A N 1
ATOM 2861 C CA . GLY A 1 363 ? -10.93 -27.766 -6.422 1 93.69 363 GLY A CA 1
ATOM 2862 C C . GLY A 1 363 ? -12.141 -27.891 -7.32 1 93.69 363 GLY A C 1
ATOM 2863 O O . GLY A 1 363 ? -12.734 -26.891 -7.727 1 93.69 363 GLY A O 1
ATOM 2864 N N . ALA A 1 364 ? -12.562 -29.172 -7.594 1 93.12 364 ALA A N 1
ATOM 2865 C CA . ALA A 1 364 ? -13.648 -29.406 -8.547 1 93.12 364 ALA A CA 1
ATOM 2866 C C . ALA A 1 364 ? -14.93 -28.719 -8.086 1 93.12 364 ALA A C 1
ATOM 2868 O O . ALA A 1 364 ? -15.367 -28.906 -6.945 1 93.12 364 ALA A O 1
ATOM 2869 N N . GLY A 1 365 ? -15.492 -27.859 -8.961 1 92.69 365 GLY A N 1
ATOM 2870 C CA . GLY A 1 365 ? -16.781 -27.234 -8.734 1 92.69 365 GLY A CA 1
ATOM 2871 C C . GLY A 1 365 ? -16.719 -26.047 -7.785 1 92.69 365 GLY A C 1
ATOM 2872 O O . GLY A 1 365 ? -17.719 -25.391 -7.547 1 92.69 365 GLY A O 1
ATOM 2873 N N . LEU A 1 366 ? -15.609 -25.719 -7.266 1 92.88 366 LEU A N 1
ATOM 2874 C CA . LEU A 1 366 ? -15.523 -24.703 -6.227 1 92.88 366 LEU A CA 1
ATOM 2875 C C . LEU A 1 366 ? -15.516 -23.297 -6.836 1 92.88 366 LEU A C 1
ATOM 2877 O O . LEU A 1 366 ? -15.742 -22.312 -6.137 1 92.88 366 LEU A O 1
ATOM 2881 N N . GLY A 1 367 ? -15.281 -23.203 -8.156 1 94.19 367 GLY A N 1
ATOM 2882 C CA . GLY A 1 367 ? -15.281 -21.922 -8.844 1 94.19 367 GLY A CA 1
ATOM 2883 C C . GLY A 1 367 ? -16.656 -21.469 -9.281 1 94.19 367 GLY A C 1
ATOM 2884 O O . GLY A 1 367 ? -16.828 -20.375 -9.82 1 94.19 367 GLY A O 1
ATOM 2885 N N . ILE A 1 368 ? -17.656 -22.297 -9.016 1 90.56 368 ILE A N 1
ATOM 2886 C CA . ILE A 1 368 ? -19.016 -22.047 -9.484 1 90.56 368 ILE A CA 1
ATOM 2887 C C . ILE A 1 368 ? -19.547 -20.75 -8.883 1 90.56 368 ILE A C 1
ATOM 2889 O O . ILE A 1 368 ? -20.297 -20.016 -9.523 1 90.56 368 ILE A O 1
ATOM 2893 N N . SER A 1 369 ? -19.125 -20.422 -7.727 1 90.44 369 SER A N 1
ATOM 2894 C CA . SER A 1 369 ? -19.656 -19.266 -6.992 1 90.44 369 SER A CA 1
ATOM 2895 C C . SER A 1 369 ? -19 -17.969 -7.453 1 90.44 369 SER A C 1
ATOM 2897 O O . SER A 1 369 ? -19.469 -16.875 -7.102 1 90.44 369 SER A O 1
ATOM 2899 N N . VAL A 1 370 ? -17.984 -17.984 -8.234 1 94.62 370 VAL A N 1
ATOM 2900 C CA . VAL A 1 370 ? -17.172 -16.828 -8.578 1 94.62 370 VAL A CA 1
ATOM 2901 C C . VAL A 1 370 ? -18 -15.82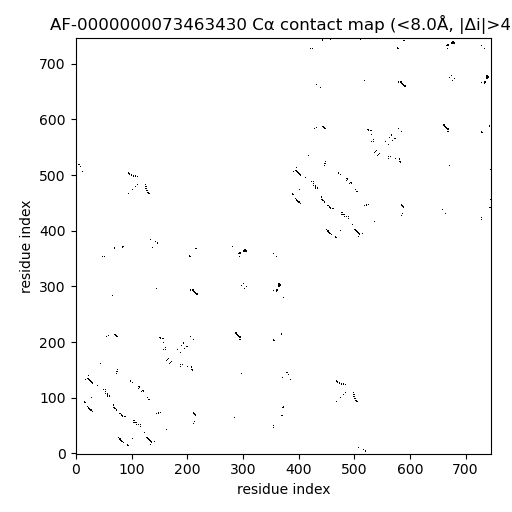 -9.375 1 94.62 370 VAL A C 1
ATOM 2903 O O . VAL A 1 370 ? -17.906 -14.609 -9.156 1 94.62 370 VAL A O 1
ATOM 2906 N N . PHE A 1 371 ? -18.812 -16.312 -10.25 1 92.94 371 PHE A N 1
ATOM 2907 C CA . PHE A 1 371 ? -19.531 -15.43 -11.156 1 92.94 371 PHE A CA 1
ATOM 2908 C C . PHE A 1 371 ? -21 -15.305 -10.742 1 92.94 371 PHE A C 1
ATOM 2910 O O . PHE A 1 371 ? -21.812 -14.719 -11.469 1 92.94 371 PHE A O 1
ATOM 2917 N N . LEU A 1 372 ? -21.297 -15.922 -9.586 1 83.31 372 LEU A N 1
ATOM 2918 C CA . LEU A 1 372 ? -22.672 -15.82 -9.094 1 83.31 372 LEU A CA 1
ATOM 2919 C C . LEU A 1 372 ? -22.906 -14.469 -8.422 1 83.31 372 LEU A C 1
ATOM 2921 O O . LEU A 1 372 ? -22.047 -13.961 -7.711 1 83.31 372 LEU A O 1
ATOM 2925 N N . GLU A 1 373 ? -23.797 -13.68 -8.922 1 74.19 373 GLU A N 1
ATOM 2926 C CA . GLU A 1 373 ? -24.156 -12.375 -8.359 1 74.19 373 GLU A CA 1
ATOM 2927 C C . GLU A 1 373 ? -25.062 -12.531 -7.137 1 74.19 373 GLU A C 1
ATOM 2929 O O . GLU A 1 373 ? -25.859 -13.453 -7.07 1 74.19 373 GLU A O 1
ATOM 2934 N N . MET B 1 1 ? 8.781 -16.078 -25.438 1 39.44 1 MET B N 1
ATOM 2935 C CA . MET B 1 1 ? 7.906 -16.484 -24.359 1 39.44 1 MET B CA 1
ATOM 2936 C C . MET B 1 1 ? 6.707 -17.266 -24.891 1 39.44 1 MET B C 1
ATOM 2938 O O . MET B 1 1 ? 6.008 -16.781 -25.781 1 39.44 1 MET B O 1
ATOM 2942 N N . ALA B 1 2 ? 6.816 -18.547 -25.031 1 50.03 2 ALA B N 1
ATOM 2943 C CA . ALA B 1 2 ? 5.77 -19.391 -25.609 1 50.03 2 ALA B CA 1
ATOM 2944 C C . ALA B 1 2 ? 4.387 -18.922 -25.172 1 50.03 2 ALA B C 1
ATOM 2946 O O . ALA B 1 2 ? 4.082 -18.859 -23.984 1 50.03 2 ALA B O 1
ATOM 2947 N N . GLY B 1 3 ? 3.938 -18.031 -25.922 1 61.91 3 GLY B N 1
ATOM 2948 C CA . GLY B 1 3 ? 2.709 -17.312 -25.641 1 61.91 3 GLY B CA 1
ATOM 2949 C C . GLY B 1 3 ? 1.491 -18.203 -25.562 1 61.91 3 GLY B C 1
ATOM 2950 O O . GLY B 1 3 ? 1.331 -19.125 -26.375 1 61.91 3 GLY B O 1
ATOM 2951 N N . THR B 1 4 ? 0.978 -18.531 -24.281 1 77.06 4 THR B N 1
ATOM 2952 C CA . THR B 1 4 ? -0.268 -19.266 -24.109 1 77.06 4 THR B CA 1
ATOM 2953 C C . THR B 1 4 ? -1.387 -18.641 -24.938 1 77.06 4 THR B C 1
ATOM 2955 O O . THR B 1 4 ? -1.301 -17.469 -25.328 1 77.06 4 THR B O 1
ATOM 2958 N N . LYS B 1 5 ? -2.312 -19.422 -25.422 1 89 5 LYS B N 1
ATOM 2959 C CA . LYS B 1 5 ? -3.486 -18.938 -26.141 1 89 5 LYS B CA 1
ATOM 2960 C C . LYS B 1 5 ? -4.246 -17.891 -25.344 1 89 5 LYS B C 1
ATOM 2962 O O . LYS B 1 5 ? -5.086 -17.172 -25.891 1 89 5 LYS B O 1
ATOM 2967 N N . PHE B 1 6 ? -3.918 -17.766 -24.062 1 92.94 6 PHE B N 1
ATOM 2968 C CA . PHE B 1 6 ? -4.637 -16.859 -23.172 1 92.94 6 PHE B CA 1
ATOM 2969 C C . PHE B 1 6 ? -3.961 -15.492 -23.141 1 92.94 6 PHE B C 1
ATOM 2971 O O . PHE B 1 6 ? -4.5 -14.539 -22.562 1 92.94 6 PHE B O 1
ATOM 2978 N N . ALA B 1 7 ? -2.871 -15.281 -23.812 1 90.44 7 ALA B N 1
ATOM 2979 C CA . ALA B 1 7 ? -2.016 -14.109 -23.641 1 90.44 7 ALA B CA 1
ATOM 2980 C C . ALA B 1 7 ? -2.717 -12.844 -24.125 1 90.44 7 ALA B C 1
ATOM 2982 O O . ALA B 1 7 ? -2.316 -11.727 -23.781 1 90.44 7 ALA B O 1
ATOM 2983 N N . TYR B 1 8 ? -3.807 -13.008 -24.953 1 93.25 8 TYR B N 1
ATOM 2984 C CA . TYR B 1 8 ? -4.527 -11.852 -25.469 1 93.25 8 TYR B CA 1
ATOM 2985 C C . TYR B 1 8 ? -5.117 -11.016 -24.344 1 93.25 8 TYR B C 1
ATOM 2987 O O . TYR B 1 8 ? -5.395 -9.828 -24.531 1 93.25 8 TYR B O 1
ATOM 2995 N N . VAL B 1 9 ? -5.312 -11.562 -23.125 1 94.12 9 VAL B N 1
ATOM 2996 C CA . VAL B 1 9 ? -5.922 -10.867 -22 1 94.12 9 VAL B CA 1
ATOM 2997 C C . VAL B 1 9 ? -5.051 -9.688 -21.578 1 94.12 9 VAL B C 1
ATOM 2999 O O . VAL B 1 9 ? -5.527 -8.758 -20.922 1 94.12 9 VAL B O 1
ATOM 3002 N N . ARG B 1 10 ? -3.783 -9.695 -21.922 1 93.75 10 ARG B N 1
ATOM 3003 C CA . ARG B 1 10 ? -2.861 -8.609 -21.609 1 93.75 10 ARG B CA 1
ATOM 3004 C C . ARG B 1 10 ? -3.227 -7.344 -22.375 1 93.75 10 ARG B C 1
ATOM 3006 O O . ARG B 1 10 ? -2.879 -6.238 -21.953 1 93.75 10 ARG B O 1
ATOM 3013 N N . ASN B 1 11 ? -3.957 -7.531 -23.453 1 94.25 11 ASN B N 1
ATOM 3014 C CA . ASN B 1 11 ? -4.312 -6.406 -24.312 1 94.25 11 ASN B CA 1
ATOM 3015 C C . ASN B 1 11 ? -5.348 -5.504 -23.641 1 94.25 11 ASN B C 1
ATOM 3017 O O . ASN B 1 11 ? -5.59 -4.387 -24.109 1 94.25 11 ASN B O 1
ATOM 3021 N N . PHE B 1 12 ? -5.906 -5.938 -22.578 1 95.81 12 PHE B N 1
ATOM 3022 C CA . PHE B 1 12 ? -6.914 -5.145 -21.891 1 95.81 12 PHE B CA 1
ATOM 3023 C C . PHE B 1 12 ? -6.258 -4.121 -20.969 1 95.81 12 PHE B C 1
ATOM 3025 O O . PHE B 1 12 ? -6.918 -3.201 -20.484 1 95.81 12 PHE B O 1
ATOM 3032 N N . GLU B 1 13 ? -4.977 -4.27 -20.719 1 94.56 13 GLU B N 1
ATOM 3033 C CA . GLU B 1 13 ? -4.25 -3.279 -19.922 1 94.56 13 GLU B CA 1
ATOM 3034 C C . GLU B 1 13 ? -4.102 -1.965 -20.688 1 94.56 13 GLU B C 1
ATOM 3036 O O . GLU B 1 13 ? -3.633 -1.951 -21.828 1 94.56 13 GLU B O 1
ATOM 3041 N N . LEU B 1 14 ? -4.492 -0.88 -20.078 1 92.38 14 LEU B N 1
ATOM 3042 C CA . LEU B 1 14 ? -4.406 0.433 -20.703 1 92.38 14 LEU B CA 1
ATOM 3043 C C . LEU B 1 14 ? -3.238 1.233 -20.141 1 92.38 14 LEU B C 1
ATOM 3045 O O . LEU B 1 14 ? -2.955 1.161 -18.938 1 92.38 14 LEU B O 1
ATOM 3049 N N . PRO B 1 15 ? -2.57 1.981 -21.016 1 92.5 15 PRO B N 1
ATOM 3050 C CA . PRO B 1 15 ? -1.52 2.867 -20.516 1 92.5 15 PRO B CA 1
ATOM 3051 C C . PRO B 1 15 ? -2.061 3.955 -19.594 1 92.5 15 PRO B C 1
ATOM 3053 O O . PRO B 1 15 ? -3.164 4.461 -19.812 1 92.5 15 PRO B O 1
ATOM 3056 N N . ASP B 1 16 ? -1.305 4.383 -18.594 1 95.38 16 ASP B N 1
ATOM 3057 C CA . ASP B 1 16 ? -1.789 5.402 -17.672 1 95.38 16 ASP B CA 1
ATOM 3058 C C . ASP B 1 16 ? -0.676 6.379 -17.297 1 95.38 16 ASP B C 1
ATOM 3060 O O . ASP B 1 16 ? -0.634 6.883 -16.172 1 95.38 16 ASP B O 1
ATOM 3064 N N . SER B 1 17 ? 0.296 6.559 -18.172 1 96.88 17 SER B N 1
ATOM 3065 C CA . SER B 1 17 ? 1.378 7.512 -17.938 1 96.88 17 SER B CA 1
ATOM 3066 C C . SER B 1 17 ? 0.85 8.938 -17.859 1 96.88 17 SER B C 1
ATOM 3068 O O . SER B 1 17 ? 0.043 9.352 -18.703 1 96.88 17 SER B O 1
ATOM 3070 N N . VAL B 1 18 ? 1.312 9.656 -16.906 1 97.25 18 VAL B N 1
ATOM 3071 C CA . VAL B 1 18 ? 0.927 11.055 -16.719 1 97.25 18 VAL B CA 1
ATOM 3072 C C . VAL B 1 18 ? 1.792 11.945 -17.609 1 97.25 18 VAL B C 1
ATOM 3074 O O . VAL B 1 18 ? 2.953 11.625 -17.875 1 97.25 18 VAL B O 1
ATOM 3077 N N . ILE B 1 19 ? 1.307 13.07 -18 1 96.88 19 ILE B N 1
ATOM 3078 C CA . ILE B 1 19 ? 1.951 13.961 -18.969 1 96.88 19 ILE B CA 1
ATOM 3079 C C . ILE B 1 19 ? 3.246 14.508 -18.375 1 96.88 19 ILE B C 1
ATOM 3081 O O . ILE B 1 19 ? 3.318 14.781 -17.172 1 96.88 19 ILE B O 1
ATOM 3085 N N . PRO B 1 20 ? 4.266 14.633 -19.172 1 95.94 20 PRO B N 1
ATOM 3086 C CA . PRO B 1 20 ? 5.547 15.172 -18.719 1 95.94 20 PRO B CA 1
ATOM 3087 C C . PRO B 1 20 ? 5.453 16.641 -18.297 1 95.94 20 PRO B C 1
ATOM 3089 O O . PRO B 1 20 ? 4.453 17.297 -18.594 1 95.94 20 PRO B O 1
ATOM 3092 N N . SER B 1 21 ? 6.457 17.109 -17.578 1 96.25 21 SER B N 1
ATOM 3093 C CA . SER B 1 21 ? 6.652 18.516 -17.219 1 96.25 21 SER B CA 1
ATOM 3094 C C . SER B 1 21 ? 5.523 19.016 -16.328 1 96.25 21 SER B C 1
ATOM 3096 O O . SER B 1 21 ? 5.086 20.156 -16.453 1 96.25 21 SER B O 1
ATOM 3098 N N . THR B 1 22 ? 4.949 18.125 -15.594 1 98.12 22 THR B N 1
ATOM 3099 C CA . THR B 1 22 ? 3.979 18.469 -14.562 1 98.12 22 THR B CA 1
ATOM 3100 C C . THR B 1 22 ? 4.41 17.906 -13.211 1 98.12 22 THR B C 1
ATOM 3102 O O . THR B 1 22 ? 5.238 17 -13.141 1 98.1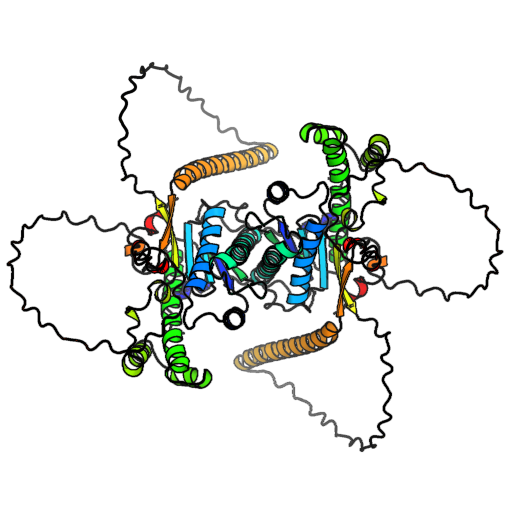2 22 THR B O 1
ATOM 3105 N N . TYR B 1 23 ? 3.906 18.578 -12.172 1 98.38 23 TYR B N 1
ATOM 3106 C CA . TYR B 1 23 ? 4.129 18.078 -10.812 1 98.38 23 TYR B CA 1
ATOM 3107 C C . TYR B 1 23 ? 3.084 17.031 -10.438 1 98.38 23 TYR B C 1
ATOM 3109 O O . TYR B 1 23 ? 1.92 17.141 -10.828 1 98.38 23 TYR B O 1
ATOM 3117 N N . LEU B 1 24 ? 3.514 16.047 -9.789 1 98.75 24 LEU B N 1
ATOM 3118 C CA . LEU B 1 24 ? 2.604 15.023 -9.289 1 98.75 24 LEU B CA 1
ATOM 3119 C C . LEU B 1 24 ? 2.545 15.039 -7.762 1 98.75 24 LEU B C 1
ATOM 3121 O O . LEU B 1 24 ? 3.582 15.109 -7.098 1 98.75 24 LEU B O 1
ATOM 3125 N N . VAL B 1 25 ? 1.379 15.055 -7.191 1 98.88 25 VAL B N 1
ATOM 3126 C CA . VAL B 1 25 ? 1.215 14.891 -5.75 1 98.88 25 VAL B CA 1
ATOM 3127 C C . VAL B 1 25 ? 0.447 13.602 -5.457 1 98.88 25 VAL B C 1
ATOM 3129 O O . VAL B 1 25 ? -0.673 13.422 -5.938 1 98.88 25 VAL B O 1
ATOM 3132 N N . VAL B 1 26 ? 1.066 12.68 -4.777 1 98.94 26 VAL B N 1
ATOM 3133 C CA . VAL B 1 26 ? 0.391 11.492 -4.262 1 98.94 26 VAL B CA 1
ATOM 3134 C C . VAL B 1 26 ? -0.016 11.719 -2.807 1 98.94 26 VAL B C 1
ATOM 3136 O O . VAL B 1 26 ? 0.837 11.93 -1.942 1 98.94 26 VAL B O 1
ATOM 3139 N N . ARG B 1 27 ? -1.282 11.695 -2.527 1 98.81 27 ARG B N 1
ATOM 3140 C CA . ARG B 1 27 ? -1.788 11.859 -1.168 1 98.81 27 ARG B CA 1
ATOM 3141 C C . ARG B 1 27 ? -2.309 10.539 -0.613 1 98.81 27 ARG B C 1
ATOM 3143 O O . ARG B 1 27 ? -3.152 9.891 -1.234 1 98.81 27 ARG B O 1
ATOM 3150 N N . ILE B 1 28 ? -1.809 10.102 0.468 1 98.75 28 ILE B N 1
ATOM 3151 C CA . ILE B 1 28 ? -2.256 8.898 1.154 1 98.75 28 ILE B CA 1
ATOM 3152 C C . ILE B 1 28 ? -3.145 9.273 2.338 1 98.75 28 ILE B C 1
ATOM 3154 O O . ILE B 1 28 ? -2.986 10.352 2.922 1 98.75 28 ILE B O 1
ATOM 3158 N N . ASP B 1 29 ? -4.066 8.422 2.697 1 98.44 29 ASP B N 1
ATOM 3159 C CA . ASP B 1 29 ? -5.012 8.641 3.787 1 98.44 29 ASP B CA 1
ATOM 3160 C C . ASP B 1 29 ? -5.34 7.324 4.492 1 98.44 29 ASP B C 1
ATOM 3162 O O . ASP B 1 29 ? -5.754 6.355 3.854 1 98.44 29 ASP B O 1
ATOM 3166 N N . GLY B 1 30 ? -5.23 7.324 5.766 1 98.62 30 GLY B N 1
ATOM 3167 C CA . GLY B 1 30 ? -5.527 6.129 6.539 1 98.62 30 GLY B CA 1
ATOM 3168 C C . GLY B 1 30 ? -6.973 5.688 6.43 1 98.62 30 GLY B C 1
ATOM 3169 O O . GLY B 1 30 ? -7.883 6.523 6.414 1 98.62 30 GLY B O 1
ATOM 3170 N N . LYS B 1 31 ? -7.184 4.398 6.363 1 98.06 31 LYS B N 1
ATOM 3171 C CA . LYS B 1 31 ? -8.531 3.848 6.332 1 98.06 31 LYS B CA 1
ATOM 3172 C C . LYS B 1 31 ? -8.969 3.369 7.715 1 98.06 31 LYS B C 1
ATOM 3174 O O . LYS B 1 31 ? -8.359 2.463 8.281 1 98.06 31 LYS B O 1
ATOM 3179 N N . GLY B 1 32 ? -10.055 3.918 8.203 1 96.5 32 GLY B N 1
ATOM 3180 C CA . GLY B 1 32 ? -10.586 3.496 9.492 1 96.5 32 GLY B CA 1
ATOM 3181 C C . GLY B 1 32 ? -9.68 3.861 10.656 1 96.5 32 GLY B C 1
ATOM 3182 O O . GLY B 1 32 ? -9.586 3.115 11.633 1 96.5 32 GLY B O 1
ATOM 3183 N N . PHE B 1 33 ? -9.023 4.973 10.617 1 97.31 33 PHE B N 1
ATOM 3184 C CA . PHE B 1 33 ? -8.016 5.305 11.617 1 97.31 33 PHE B CA 1
ATOM 3185 C C . PHE B 1 33 ? -8.664 5.828 12.891 1 97.31 33 PHE B C 1
ATOM 3187 O O . PHE B 1 33 ? -8.023 5.891 13.945 1 97.31 33 PHE B O 1
ATOM 3194 N N . HIS B 1 34 ? -9.906 6.34 12.805 1 94.75 34 HIS B N 1
ATOM 3195 C CA . HIS B 1 34 ? -10.609 6.656 14.039 1 94.75 34 HIS B CA 1
ATOM 3196 C C . HIS B 1 34 ? -10.719 5.434 14.945 1 94.75 34 HIS B C 1
ATOM 3198 O O . HIS B 1 34 ? -10.367 5.5 16.125 1 94.75 34 HIS B O 1
ATOM 3204 N N . LYS B 1 35 ? -11.125 4.301 14.383 1 96.69 35 LYS B N 1
ATOM 3205 C CA . LYS B 1 35 ? -11.227 3.045 15.117 1 96.69 35 LYS B CA 1
ATOM 3206 C C . LYS B 1 35 ? -9.844 2.508 15.477 1 96.69 35 LYS B C 1
ATOM 3208 O O . LYS B 1 35 ? -9.648 1.981 16.578 1 96.69 35 LYS B O 1
ATOM 3213 N N . PHE B 1 36 ? -8.977 2.641 14.578 1 98.19 36 PHE B N 1
ATOM 3214 C CA . PHE B 1 36 ? -7.609 2.172 14.789 1 98.19 36 PHE B CA 1
ATOM 3215 C C . PHE B 1 36 ? -6.969 2.883 15.977 1 98.19 36 PHE B C 1
ATOM 3217 O O . PHE B 1 36 ? -6.355 2.242 16.828 1 98.19 36 PHE B O 1
ATOM 3224 N N . SER B 1 37 ? -7.078 4.254 16 1 97.56 37 SER B N 1
ATOM 3225 C CA . SER B 1 37 ? -6.52 5.059 17.078 1 97.56 37 SER B CA 1
ATOM 3226 C C . SER B 1 37 ? -7.164 4.711 18.422 1 97.56 37 SER B C 1
ATOM 3228 O O . SER B 1 37 ? -6.48 4.645 19.438 1 97.56 37 SER B O 1
ATOM 3230 N N . ALA B 1 38 ? -8.43 4.477 18.438 1 96.75 38 ALA B N 1
ATOM 3231 C CA . ALA B 1 38 ? -9.148 4.105 19.656 1 96.75 38 ALA B CA 1
ATOM 3232 C C . ALA B 1 38 ? -8.695 2.74 20.156 1 96.75 38 ALA B C 1
ATOM 3234 O O . ALA B 1 38 ? -8.43 2.57 21.359 1 96.75 38 ALA B O 1
ATOM 3235 N N . ALA B 1 39 ? -8.555 1.807 19.234 1 97.81 39 ALA B N 1
ATOM 3236 C CA . ALA B 1 39 ? -8.164 0.446 19.594 1 97.81 39 ALA B CA 1
ATOM 3237 C C . ALA B 1 39 ? -6.785 0.425 20.234 1 97.81 39 ALA B C 1
ATOM 3239 O O . ALA B 1 39 ? -6.52 -0.387 21.125 1 97.81 39 ALA B O 1
ATOM 3240 N N . HIS B 1 40 ? -5.965 1.321 19.797 1 98.44 40 HIS B N 1
ATOM 3241 C CA . HIS B 1 40 ? -4.594 1.331 20.297 1 98.44 40 HIS B CA 1
ATOM 3242 C C . HIS B 1 40 ? -4.398 2.41 21.359 1 98.44 40 HIS B C 1
ATOM 3244 O O . HIS B 1 40 ? -3.266 2.717 21.734 1 98.44 40 HIS B O 1
ATOM 3250 N N . THR B 1 41 ? -5.438 3.113 21.766 1 97.44 41 THR B N 1
ATOM 3251 C CA . THR B 1 41 ? -5.473 4.066 22.875 1 97.44 41 THR B CA 1
ATOM 3252 C C . THR B 1 41 ? -4.523 5.23 22.609 1 97.44 41 THR B C 1
ATOM 3254 O O . THR B 1 41 ? -3.754 5.625 23.484 1 97.44 41 THR B O 1
ATOM 3257 N N . PHE B 1 42 ? -4.559 5.668 21.391 1 97.75 42 PHE B N 1
ATOM 3258 C CA . PHE B 1 42 ? -3.789 6.875 21.109 1 97.75 42 PHE B CA 1
ATOM 3259 C C . PHE B 1 42 ? -4.293 8.047 21.938 1 97.75 42 PHE B C 1
ATOM 3261 O O . PHE B 1 42 ? -5.5 8.195 22.141 1 97.75 42 PHE B O 1
ATOM 3268 N N . ALA B 1 43 ? -3.365 8.898 22.297 1 96.94 43 ALA B N 1
ATOM 3269 C CA . ALA B 1 43 ? -3.744 10.102 23.031 1 96.94 43 ALA B CA 1
ATOM 3270 C C . ALA B 1 43 ? -4.598 11.023 22.172 1 96.94 43 ALA B C 1
ATOM 3272 O O . ALA B 1 43 ? -4.441 11.062 20.953 1 96.94 43 ALA B O 1
ATOM 3273 N N . LYS B 1 44 ? -5.5 11.734 22.766 1 95.75 44 LYS B N 1
ATOM 3274 C CA . LYS B 1 44 ? -6.344 12.727 22.094 1 95.75 44 LYS B CA 1
ATOM 3275 C C . LYS B 1 44 ? -6.051 14.133 22.609 1 95.75 44 LYS B C 1
ATOM 3277 O O . LYS B 1 44 ? -5.75 14.32 23.797 1 95.75 44 LYS B O 1
ATOM 3282 N N . PRO B 1 45 ? -6.105 15.156 21.812 1 96.44 45 PRO B N 1
ATOM 3283 C CA . PRO B 1 45 ? -6.473 15.18 20.391 1 96.44 45 PRO B CA 1
ATOM 3284 C C . PRO B 1 45 ? -5.336 14.711 19.484 1 96.44 45 PRO B C 1
ATOM 3286 O O . PRO B 1 45 ? -5.578 14.352 18.328 1 96.44 45 PRO B O 1
ATOM 3289 N N . ASN B 1 46 ? -4.109 14.828 20 1 96.81 46 ASN B N 1
ATOM 3290 C CA . ASN B 1 46 ? -2.947 14.414 19.219 1 96.81 46 ASN B CA 1
ATOM 3291 C C . ASN B 1 46 ? -2.072 13.438 20 1 96.81 46 ASN B C 1
ATOM 3293 O O . ASN B 1 46 ? -1.857 13.617 21.203 1 96.81 46 ASN B O 1
ATOM 3297 N N . ASP B 1 47 ? -1.624 12.406 19.391 1 97.5 47 ASP B N 1
ATOM 3298 C CA . ASP B 1 47 ? -0.608 11.508 19.938 1 97.5 47 ASP B CA 1
ATOM 3299 C C . ASP B 1 47 ? 0.735 11.711 19.234 1 97.5 47 ASP B C 1
ATOM 3301 O O . ASP B 1 47 ? 0.902 11.328 18.078 1 97.5 47 ASP B O 1
ATOM 3305 N N . ALA B 1 48 ? 1.619 12.297 19.984 1 97.62 48 ALA B N 1
ATOM 3306 C CA . ALA B 1 48 ? 2.895 12.711 19.406 1 97.62 48 ALA B CA 1
ATOM 3307 C C . ALA B 1 48 ? 3.662 11.508 18.859 1 97.62 48 ALA B C 1
ATOM 3309 O O . ALA B 1 48 ? 4.289 11.602 17.797 1 97.62 48 ALA B O 1
ATOM 3310 N N . LEU B 1 49 ? 3.676 10.422 19.547 1 97.81 49 LEU B N 1
ATOM 3311 C CA . LEU B 1 49 ? 4.375 9.227 19.094 1 97.81 49 LEU B CA 1
ATOM 3312 C C . LEU B 1 49 ? 3.727 8.656 17.828 1 97.81 49 LEU B C 1
ATOM 3314 O O . LEU B 1 49 ? 4.422 8.219 16.906 1 97.81 49 LEU B O 1
ATOM 3318 N N . ALA B 1 50 ? 2.406 8.664 17.797 1 98.38 50 ALA B N 1
ATOM 3319 C CA . ALA B 1 50 ? 1.688 8.188 16.609 1 98.38 50 ALA B CA 1
ATOM 3320 C C . ALA B 1 50 ? 2.016 9.055 15.391 1 98.38 50 ALA B C 1
ATOM 3322 O O . ALA B 1 50 ? 2.199 8.531 14.289 1 98.38 50 ALA B O 1
ATOM 3323 N N . LEU B 1 51 ? 2.062 10.32 15.617 1 98.5 51 LEU B N 1
ATOM 3324 C CA . LEU B 1 51 ? 2.395 11.234 14.523 1 98.5 51 LEU B CA 1
ATOM 3325 C C . LEU B 1 51 ? 3.83 11.016 14.055 1 98.5 51 LEU B C 1
ATOM 3327 O O . LEU B 1 51 ? 4.109 11.07 12.859 1 98.5 51 LEU B O 1
ATOM 3331 N N . GLU B 1 52 ? 4.715 10.812 14.992 1 98.31 52 GLU B N 1
ATOM 3332 C CA . GLU B 1 52 ? 6.105 10.562 14.625 1 98.31 52 GLU B CA 1
ATOM 3333 C C . GLU B 1 52 ? 6.25 9.242 13.867 1 98.31 52 GLU B C 1
ATOM 3335 O O . GLU B 1 52 ? 7.121 9.109 13.008 1 98.31 52 GLU B O 1
ATOM 3340 N N . LEU B 1 53 ? 5.449 8.266 14.219 1 98.69 53 LEU B N 1
ATOM 3341 C CA . LEU B 1 53 ? 5.426 7.027 13.453 1 98.69 53 LEU B CA 1
ATOM 3342 C C . LEU B 1 53 ? 5.027 7.289 12 1 98.69 53 LEU B C 1
ATOM 3344 O O . LEU B 1 53 ? 5.625 6.734 11.078 1 98.69 53 LEU B O 1
ATOM 3348 N N . MET B 1 54 ? 4 8.125 11.805 1 98.81 54 MET B N 1
ATOM 3349 C CA . MET B 1 54 ? 3.639 8.555 10.453 1 98.81 54 MET B CA 1
ATOM 3350 C C . MET B 1 54 ? 4.832 9.188 9.75 1 98.81 54 MET B C 1
ATOM 3352 O O . MET B 1 54 ? 5.094 8.891 8.578 1 98.81 54 MET B O 1
ATOM 3356 N N . ASN B 1 55 ? 5.504 10.039 10.492 1 98.81 55 ASN B N 1
ATOM 3357 C CA . ASN B 1 55 ? 6.668 10.719 9.93 1 98.81 55 ASN B CA 1
ATOM 3358 C C . ASN B 1 55 ? 7.77 9.734 9.555 1 98.81 55 ASN B C 1
ATOM 3360 O O . ASN B 1 55 ? 8.453 9.906 8.547 1 98.81 55 ASN B O 1
ATOM 3364 N N . GLU B 1 56 ? 7.98 8.75 10.391 1 98.75 56 GLU B N 1
ATOM 3365 C CA . GLU B 1 56 ? 8.969 7.707 10.109 1 98.75 56 GLU B CA 1
ATOM 3366 C C . GLU B 1 56 ? 8.656 6.988 8.805 1 98.75 56 GLU B C 1
ATOM 3368 O O . GLU B 1 56 ? 9.547 6.75 7.988 1 98.75 56 GLU B O 1
ATOM 3373 N N . ALA B 1 57 ? 7.453 6.617 8.625 1 98.94 57 ALA B N 1
ATOM 3374 C CA . ALA B 1 57 ? 7.023 5.965 7.391 1 98.94 57 ALA B CA 1
ATOM 3375 C C . ALA B 1 57 ? 7.254 6.871 6.184 1 98.94 57 ALA B C 1
ATOM 3377 O O . ALA B 1 57 ? 7.727 6.418 5.141 1 98.94 57 ALA B O 1
ATOM 3378 N N . ALA B 1 58 ? 6.938 8.141 6.34 1 98.94 58 ALA B N 1
ATOM 3379 C CA . ALA B 1 58 ? 7.113 9.102 5.254 1 98.94 58 ALA B CA 1
ATOM 3380 C C . ALA B 1 58 ? 8.594 9.289 4.926 1 98.94 58 ALA B C 1
ATOM 3382 O O . ALA B 1 58 ? 8.969 9.398 3.756 1 98.94 58 ALA B O 1
ATOM 3383 N N . ARG B 1 59 ? 9.414 9.391 5.961 1 98.88 59 ARG B N 1
ATOM 3384 C CA . ARG B 1 59 ? 10.852 9.5 5.723 1 98.88 59 ARG B CA 1
ATOM 3385 C C . ARG B 1 59 ? 11.375 8.297 4.941 1 98.88 59 ARG B C 1
ATOM 3387 O O . ARG B 1 59 ? 12.219 8.445 4.059 1 98.88 59 ARG B O 1
ATOM 3394 N N . TYR B 1 60 ? 10.859 7.133 5.25 1 98.88 60 TYR B N 1
ATOM 3395 C CA . TYR B 1 60 ? 11.25 5.941 4.508 1 98.88 60 TYR B CA 1
ATOM 3396 C C . TYR B 1 60 ? 10.906 6.078 3.031 1 98.88 60 TYR B C 1
ATOM 3398 O O . TYR B 1 60 ? 11.703 5.719 2.162 1 98.88 60 TYR B O 1
ATOM 3406 N N . VAL B 1 61 ? 9.703 6.59 2.695 1 98.94 61 VAL B N 1
ATOM 3407 C CA . VAL B 1 61 ? 9.281 6.809 1.314 1 98.94 61 VAL B CA 1
ATOM 3408 C C . VAL B 1 61 ? 10.227 7.801 0.64 1 98.94 61 VAL B C 1
ATOM 3410 O O . VAL B 1 61 ? 10.68 7.574 -0.485 1 98.94 61 VAL B O 1
ATOM 3413 N N . MET B 1 62 ? 10.539 8.898 1.361 1 98.81 62 MET B N 1
ATOM 3414 C CA . MET B 1 62 ? 11.43 9.922 0.831 1 98.81 62 MET B CA 1
ATOM 3415 C C . MET B 1 62 ? 12.797 9.328 0.48 1 98.81 62 MET B C 1
ATOM 3417 O O . MET B 1 62 ? 13.328 9.586 -0.6 1 98.81 62 MET B O 1
ATOM 3421 N N . TYR B 1 63 ? 13.312 8.516 1.342 1 98.56 63 TYR B N 1
ATOM 3422 C CA . TYR B 1 63 ? 14.617 7.902 1.108 1 98.56 63 TYR B CA 1
ATOM 3423 C C . TYR B 1 63 ? 14.539 6.887 -0.025 1 98.56 63 TYR B C 1
ATOM 3425 O O . TYR B 1 63 ? 15.445 6.809 -0.86 1 98.56 63 TYR B O 1
ATOM 3433 N N . SER B 1 64 ? 13.5 6.086 -0.061 1 98.5 64 SER B N 1
ATOM 3434 C CA . SER B 1 64 ? 13.344 5.027 -1.054 1 98.5 64 SER B CA 1
ATOM 3435 C C . SER B 1 64 ? 13.242 5.602 -2.463 1 98.5 64 SER B C 1
ATOM 3437 O O . SER B 1 64 ? 13.633 4.957 -3.434 1 98.5 64 SER B O 1
ATOM 3439 N N . LEU B 1 65 ? 12.688 6.77 -2.559 1 98.38 65 LEU B N 1
ATOM 3440 C CA . LEU B 1 65 ? 12.477 7.387 -3.863 1 98.38 65 LEU B CA 1
ATOM 3441 C C . LEU B 1 65 ? 13.242 8.703 -3.973 1 98.38 65 LEU B C 1
ATOM 3443 O O . LEU B 1 65 ? 12.75 9.664 -4.562 1 98.38 65 LEU B O 1
ATOM 3447 N N . LYS B 1 66 ? 14.367 8.672 -3.291 1 96.5 66 LYS B N 1
ATOM 3448 C CA . LYS B 1 66 ? 15.258 9.836 -3.361 1 96.5 66 LYS B CA 1
ATOM 3449 C C . LYS B 1 66 ? 15.523 10.234 -4.809 1 96.5 66 LYS B C 1
ATOM 3451 O O . LYS B 1 66 ? 15.742 9.375 -5.664 1 96.5 66 LYS B O 1
ATOM 3456 N N . GLY B 1 67 ? 15.508 11.523 -5.121 1 95 67 GLY B N 1
ATOM 3457 C CA . GLY B 1 67 ? 15.688 12.031 -6.473 1 95 67 GLY B CA 1
ATOM 3458 C C . GLY B 1 67 ? 14.383 12.281 -7.199 1 95 67 GLY B C 1
ATOM 3459 O O . GLY B 1 67 ? 14.336 13.062 -8.156 1 95 67 GLY B O 1
ATOM 3460 N N . HIS B 1 68 ? 13.344 11.609 -6.789 1 97.94 68 HIS B N 1
ATOM 3461 C CA . HIS B 1 68 ? 12.055 11.742 -7.453 1 97.94 68 HIS B CA 1
ATOM 3462 C C . HIS B 1 68 ? 11.086 12.578 -6.625 1 97.94 68 HIS B C 1
ATOM 3464 O O . HIS B 1 68 ? 10.289 13.344 -7.176 1 97.94 68 HIS B O 1
ATOM 3470 N N . ILE B 1 69 ? 11.086 12.445 -5.309 1 98.56 69 ILE B N 1
ATOM 3471 C CA . ILE B 1 69 ? 10.195 13.188 -4.418 1 98.56 69 ILE B CA 1
ATOM 3472 C C . ILE B 1 69 ? 10.938 14.383 -3.818 1 98.56 69 ILE B C 1
ATOM 3474 O O . ILE B 1 69 ? 12.008 14.219 -3.225 1 98.56 69 ILE B O 1
ATOM 3478 N N . ALA B 1 70 ? 10.359 15.531 -3.875 1 97.56 70 ALA B N 1
ATOM 3479 C CA . ALA B 1 70 ? 11.031 16.766 -3.459 1 97.56 70 ALA B CA 1
ATOM 3480 C C . ALA B 1 70 ? 10.594 17.172 -2.057 1 97.56 70 ALA B C 1
ATOM 3482 O O . ALA B 1 70 ? 11.375 17.766 -1.302 1 97.56 70 ALA B O 1
ATOM 3483 N N . LEU B 1 71 ? 9.383 16.953 -1.758 1 98.38 71 LEU B N 1
ATOM 3484 C CA . LEU B 1 71 ? 8.758 17.453 -0.536 1 98.38 71 LEU B CA 1
ATOM 3485 C C . LEU B 1 71 ? 7.605 16.531 -0.117 1 98.38 71 LEU B C 1
ATOM 3487 O O . LEU B 1 71 ? 6.949 15.93 -0.965 1 98.38 71 LEU B O 1
ATOM 3491 N N . ALA B 1 72 ? 7.414 16.375 1.125 1 98.94 72 ALA B N 1
ATOM 3492 C CA . ALA B 1 72 ? 6.234 15.68 1.654 1 98.94 72 ALA B CA 1
ATOM 3493 C C . ALA B 1 72 ? 5.633 16.453 2.822 1 98.94 72 ALA B C 1
ATOM 3495 O O . ALA B 1 72 ? 6.332 17.203 3.512 1 98.94 72 ALA B O 1
ATOM 3496 N N . PHE B 1 73 ? 4.344 16.375 3.008 1 98.94 73 PHE B N 1
ATOM 3497 C CA . PHE B 1 73 ? 3.633 17.062 4.074 1 98.94 73 PHE B CA 1
ATOM 3498 C C . PHE B 1 73 ? 2.662 16.125 4.781 1 98.94 73 PHE B C 1
ATOM 3500 O O . PHE B 1 73 ? 1.844 15.469 4.129 1 98.94 73 PHE B O 1
ATOM 3507 N N . GLY B 1 74 ? 2.793 16.016 6.082 1 98.81 74 GLY B N 1
ATOM 3508 C CA . GLY B 1 74 ? 1.955 15.133 6.887 1 98.81 74 GLY B CA 1
ATOM 3509 C C . GLY B 1 74 ? 0.993 15.883 7.785 1 98.81 74 GLY B C 1
ATOM 3510 O O . GLY B 1 74 ? 1.362 16.891 8.391 1 98.81 74 GLY B O 1
ATOM 3511 N N . GLU B 1 75 ? -0.249 15.414 7.84 1 96.75 75 GLU B N 1
ATOM 3512 C CA . GLU B 1 75 ? -1.292 15.875 8.75 1 96.75 75 GLU B CA 1
ATOM 3513 C C . GLU B 1 75 ? -2.207 14.727 9.164 1 96.75 75 GLU B C 1
ATOM 3515 O O . GLU B 1 75 ? -2.75 14.016 8.32 1 96.75 75 GLU B O 1
ATOM 3520 N N . SER B 1 76 ? -2.363 14.547 10.453 1 95.81 76 SER B N 1
ATOM 3521 C CA . SER B 1 76 ? -3.215 13.484 10.969 1 95.81 76 SER B CA 1
ATOM 3522 C C . SER B 1 76 ? -2.799 12.125 10.398 1 95.81 76 SER B C 1
ATOM 3524 O O . SER B 1 76 ? -1.647 11.711 10.555 1 95.81 76 SER B O 1
ATOM 3526 N N . ASP B 1 77 ? -3.734 11.438 9.75 1 97.62 77 ASP B N 1
ATOM 3527 C CA . ASP B 1 77 ? -3.428 10.148 9.141 1 97.62 77 ASP B CA 1
ATOM 3528 C C . ASP B 1 77 ? -3.215 10.289 7.637 1 97.62 77 ASP B C 1
ATOM 3530 O O . ASP B 1 77 ? -3.371 9.32 6.891 1 97.62 77 ASP B O 1
ATOM 3534 N N . GLU B 1 78 ? -2.828 11.492 7.152 1 98.5 78 GLU B N 1
ATOM 3535 C CA . GLU B 1 78 ? -2.609 11.773 5.734 1 98.5 78 GLU B CA 1
ATOM 3536 C C . GLU B 1 78 ? -1.175 12.219 5.477 1 98.5 78 GLU B C 1
ATOM 3538 O O . GLU B 1 78 ? -0.55 12.844 6.336 1 98.5 78 GLU B O 1
ATOM 3543 N N . TYR B 1 79 ? -0.683 11.883 4.359 1 98.88 79 TYR B N 1
ATOM 3544 C CA . TYR B 1 79 ? 0.586 12.406 3.871 1 98.88 79 TYR B CA 1
ATOM 3545 C C . TYR B 1 79 ? 0.522 12.68 2.371 1 98.88 79 TYR B C 1
ATOM 3547 O O . TYR B 1 79 ? -0.044 11.883 1.616 1 98.88 79 TYR B O 1
ATOM 3555 N N . SER B 1 80 ? 1.059 13.82 1.976 1 98.94 80 SER B N 1
ATOM 3556 C CA . SER B 1 80 ? 1.191 14.188 0.571 1 98.94 80 SER B CA 1
ATOM 3557 C C . SER B 1 80 ? 2.65 14.164 0.127 1 98.94 80 SER B C 1
ATOM 3559 O O . SER B 1 80 ? 3.514 14.75 0.786 1 98.94 80 SER B O 1
ATOM 3561 N N . PHE B 1 81 ? 2.953 13.508 -0.969 1 98.94 81 PHE B N 1
ATOM 3562 C CA . PHE B 1 81 ? 4.293 13.43 -1.54 1 98.94 81 PHE B CA 1
ATOM 3563 C C . PHE B 1 81 ? 4.352 14.156 -2.879 1 98.94 81 PHE B C 1
ATOM 3565 O O . PHE B 1 81 ? 3.615 13.82 -3.809 1 98.94 81 PHE B O 1
ATOM 3572 N N . LEU B 1 82 ? 5.211 15.117 -2.992 1 98.88 82 LEU B N 1
ATOM 3573 C CA . LEU B 1 82 ? 5.387 15.898 -4.215 1 98.88 82 LEU B CA 1
ATOM 3574 C C . LEU B 1 82 ? 6.508 15.32 -5.07 1 98.88 82 LEU B C 1
ATOM 3576 O O . LEU B 1 82 ? 7.68 15.367 -4.684 1 98.88 82 LEU B O 1
ATOM 3580 N N . LEU B 1 83 ? 6.133 14.82 -6.188 1 98.75 83 LEU B N 1
ATOM 3581 C CA . LEU B 1 83 ? 7.145 14.383 -7.145 1 98.75 83 LEU B CA 1
ATOM 3582 C C . LEU B 1 83 ? 7.57 15.531 -8.047 1 98.75 83 LEU B C 1
ATOM 3584 O O . LEU B 1 83 ? 6.738 16.344 -8.461 1 98.75 83 LEU B O 1
ATOM 3588 N N . ARG B 1 84 ? 8.789 15.508 -8.352 1 97.56 84 ARG B N 1
ATOM 3589 C CA . ARG B 1 84 ? 9.391 16.547 -9.172 1 97.56 84 ARG B CA 1
ATOM 3590 C C . ARG B 1 84 ? 8.766 16.594 -10.562 1 97.56 84 ARG B C 1
ATOM 3592 O O . ARG B 1 84 ? 8.391 15.547 -11.109 1 97.56 84 ARG B O 1
ATOM 3599 N N . ARG B 1 85 ? 8.797 17.734 -11.094 1 96.88 85 ARG B N 1
ATOM 3600 C CA . ARG B 1 85 ? 8.266 17.953 -12.438 1 96.88 85 ARG B CA 1
ATOM 3601 C C . ARG B 1 85 ? 9.023 17.109 -13.461 1 96.88 85 ARG B C 1
ATOM 3603 O O . ARG B 1 85 ? 8.43 16.625 -14.43 1 96.88 85 ARG B O 1
ATOM 3610 N N . SER B 1 86 ? 10.258 16.859 -13.328 1 95.94 86 SER B N 1
ATOM 3611 C CA . SER B 1 86 ? 11.133 16.188 -14.281 1 95.94 86 SER B CA 1
ATOM 3612 C C . SER B 1 86 ? 11.18 14.68 -14.016 1 95.94 86 SER B C 1
ATOM 3614 O O . SER B 1 86 ? 11.883 13.945 -14.711 1 95.94 86 SER B O 1
ATOM 3616 N N . THR B 1 87 ? 10.492 14.211 -12.977 1 97.19 87 THR B N 1
ATOM 3617 C CA . THR B 1 87 ? 10.609 12.805 -12.602 1 97.19 87 THR B CA 1
ATOM 3618 C C . THR B 1 87 ? 10.25 11.898 -13.781 1 97.19 87 THR B C 1
ATOM 3620 O O . THR B 1 87 ? 9.312 12.188 -14.523 1 97.19 87 THR B O 1
ATOM 3623 N N . THR B 1 88 ? 10.992 10.82 -13.977 1 97.25 88 THR B N 1
ATOM 3624 C CA . THR B 1 88 ? 10.711 9.781 -14.961 1 97.25 88 THR B CA 1
ATOM 3625 C C . THR B 1 88 ? 10.469 8.445 -14.281 1 97.25 88 THR B C 1
ATOM 3627 O O . THR B 1 88 ? 10.602 7.387 -14.906 1 97.25 88 THR B O 1
ATOM 3630 N N . LEU B 1 89 ? 10.164 8.555 -13.016 1 97.69 89 LEU B N 1
ATOM 3631 C CA . LEU B 1 89 ? 9.938 7.352 -12.227 1 97.69 89 LEU B CA 1
ATOM 3632 C C . LEU B 1 89 ? 8.883 6.465 -12.875 1 97.69 89 LEU B C 1
ATOM 3634 O O . LEU B 1 89 ? 7.773 6.922 -13.172 1 97.69 89 LEU B O 1
ATOM 3638 N N . TYR B 1 90 ? 9.266 5.156 -13.18 1 97.94 90 TYR B N 1
ATOM 3639 C CA . TYR B 1 90 ? 8.383 4.141 -13.75 1 97.94 90 TYR B CA 1
ATOM 3640 C C . TYR B 1 90 ? 7.699 4.66 -15.008 1 97.94 90 TYR B C 1
ATOM 3642 O O . TYR B 1 90 ? 6.523 4.367 -15.25 1 97.94 90 TYR B O 1
ATOM 3650 N N . ASN B 1 91 ? 8.43 5.477 -15.75 1 97.62 91 ASN B N 1
ATOM 3651 C CA . ASN B 1 91 ? 7.906 6.074 -16.969 1 97.62 91 ASN B CA 1
ATOM 3652 C C . ASN B 1 91 ? 6.633 6.871 -16.703 1 97.62 91 ASN B C 1
ATOM 3654 O O . ASN B 1 91 ? 5.703 6.863 -17.516 1 97.62 91 ASN B O 1
ATOM 3658 N N . ARG B 1 92 ? 6.434 7.395 -15.453 1 98.12 92 ARG B N 1
ATOM 3659 C CA . ARG B 1 92 ? 5.371 8.281 -14.984 1 98.12 92 ARG B CA 1
ATOM 3660 C C . ARG B 1 92 ? 4.016 7.578 -15.016 1 98.12 92 ARG B C 1
ATOM 3662 O O . ARG B 1 92 ? 2.986 8.211 -15.25 1 98.12 92 ARG B O 1
ATOM 3669 N N . ARG B 1 93 ? 4.008 6.27 -14.867 1 98.12 93 ARG B N 1
ATOM 3670 C CA . ARG B 1 93 ? 2.754 5.531 -14.773 1 98.12 93 ARG B CA 1
ATOM 3671 C C . ARG B 1 93 ? 2.047 5.82 -13.453 1 98.12 93 ARG B C 1
ATOM 3673 O O . ARG B 1 93 ? 2.582 5.535 -12.383 1 98.12 93 ARG B O 1
ATOM 3680 N N . ASN B 1 94 ? 0.812 6.336 -13.539 1 98.25 94 ASN B N 1
ATOM 3681 C CA . ASN B 1 94 ? 0.045 6.766 -12.375 1 98.25 94 ASN B CA 1
ATOM 3682 C C . ASN B 1 94 ? -0.175 5.613 -11.398 1 98.25 94 ASN B C 1
ATOM 3684 O O . ASN B 1 94 ? 0.156 5.727 -10.219 1 98.25 94 ASN B O 1
ATOM 3688 N N . SER B 1 95 ? -0.658 4.477 -11.836 1 97.94 95 SER B N 1
ATOM 3689 C CA . SER B 1 95 ? -0.99 3.346 -10.977 1 97.94 95 SER B CA 1
ATOM 3690 C C . SER B 1 95 ? 0.246 2.82 -10.25 1 97.94 95 SER B C 1
ATOM 3692 O O . SER B 1 95 ? 0.209 2.578 -9.047 1 97.94 95 SER B O 1
ATOM 3694 N N . LYS B 1 96 ? 1.324 2.656 -10.977 1 98.5 96 LYS B N 1
ATOM 3695 C CA . LYS B 1 96 ? 2.533 2.078 -10.398 1 98.5 96 LYS B CA 1
ATOM 3696 C C . LYS B 1 96 ? 3.133 3.004 -9.344 1 98.5 96 LYS B C 1
ATOM 3698 O O . LYS B 1 96 ? 3.492 2.561 -8.25 1 98.5 96 LYS B O 1
ATOM 3703 N N . ILE B 1 97 ? 3.213 4.32 -9.648 1 98.81 97 ILE B N 1
ATOM 3704 C CA . ILE B 1 97 ? 3.777 5.289 -8.711 1 98.81 97 ILE B CA 1
ATOM 3705 C C . ILE B 1 97 ? 2.92 5.352 -7.453 1 98.81 97 ILE B C 1
ATOM 3707 O O . ILE B 1 97 ? 3.432 5.215 -6.34 1 98.81 97 ILE B O 1
ATOM 3711 N N . THR B 1 98 ? 1.657 5.52 -7.617 1 98.88 98 THR B N 1
ATOM 3712 C CA . THR B 1 98 ? 0.751 5.723 -6.492 1 98.88 98 THR B CA 1
ATOM 3713 C C . THR B 1 98 ? 0.715 4.484 -5.602 1 98.88 98 THR B C 1
ATOM 3715 O O . THR B 1 98 ? 0.851 4.586 -4.383 1 98.88 98 THR B O 1
ATOM 3718 N N . THR B 1 99 ? 0.597 3.314 -6.199 1 98.88 99 THR B N 1
ATOM 3719 C CA . THR B 1 99 ? 0.5 2.086 -5.418 1 98.88 99 THR B CA 1
ATOM 3720 C C . THR B 1 99 ? 1.82 1.785 -4.719 1 98.88 99 THR B C 1
ATOM 3722 O O . THR B 1 99 ? 1.831 1.323 -3.574 1 98.88 99 THR B O 1
ATOM 3725 N N . HIS B 1 100 ? 2.9 2.025 -5.398 1 98.88 100 HIS B N 1
ATOM 3726 C CA . HIS B 1 100 ? 4.191 1.753 -4.773 1 98.88 100 HIS B CA 1
ATOM 3727 C C . HIS B 1 100 ? 4.43 2.67 -3.578 1 98.88 100 HIS B C 1
ATOM 3729 O O . HIS B 1 100 ? 4.891 2.219 -2.527 1 98.88 100 HIS B O 1
ATOM 3735 N N . ILE B 1 101 ? 4.117 3.955 -3.699 1 98.94 101 ILE B N 1
ATOM 3736 C CA . ILE B 1 101 ? 4.277 4.895 -2.596 1 98.94 101 ILE B CA 1
ATOM 3737 C C . ILE B 1 101 ? 3.402 4.469 -1.421 1 98.94 101 ILE B C 1
ATOM 3739 O O . ILE B 1 101 ? 3.859 4.441 -0.275 1 98.94 101 ILE B O 1
ATOM 3743 N N . VAL B 1 102 ? 2.178 4.094 -1.693 1 98.94 102 VAL B N 1
ATOM 3744 C CA . VAL B 1 102 ? 1.27 3.635 -0.646 1 98.94 102 VAL B CA 1
ATOM 3745 C C . VAL B 1 102 ? 1.839 2.387 0.024 1 98.94 102 VAL B C 1
ATOM 3747 O O . VAL B 1 102 ? 1.808 2.264 1.251 1 98.94 102 VAL B O 1
ATOM 3750 N N . SER B 1 103 ? 2.365 1.497 -0.781 1 98.94 103 SER B N 1
ATOM 3751 C CA . SER B 1 103 ? 2.932 0.255 -0.266 1 98.94 103 SER B CA 1
ATOM 3752 C C . SER B 1 103 ? 4.164 0.523 0.593 1 98.94 103 SER B C 1
ATOM 3754 O O . SER B 1 103 ? 4.305 -0.044 1.678 1 98.94 103 SER B O 1
ATOM 3756 N N . LEU B 1 104 ? 5.043 1.381 0.112 1 98.94 104 LEU B N 1
ATOM 3757 C CA . LEU B 1 104 ? 6.23 1.754 0.877 1 98.94 104 LEU B CA 1
ATOM 3758 C C . LEU B 1 104 ? 5.84 2.34 2.23 1 98.94 104 LEU B C 1
ATOM 3760 O O . LEU B 1 104 ? 6.395 1.953 3.262 1 98.94 104 LEU B O 1
ATOM 3764 N N . PHE B 1 105 ? 4.898 3.285 2.201 1 98.94 105 PHE B N 1
ATOM 3765 C CA . PHE B 1 105 ? 4.441 3.949 3.416 1 98.94 105 PHE B CA 1
ATOM 3766 C C . PHE B 1 105 ? 3.844 2.941 4.391 1 98.94 105 PHE B C 1
ATOM 3768 O O . PHE B 1 105 ? 4.23 2.898 5.562 1 98.94 105 PHE B O 1
ATOM 3775 N N . THR B 1 106 ? 2.934 2.078 3.914 1 98.94 106 THR B N 1
ATOM 3776 C CA . THR B 1 106 ? 2.26 1.076 4.73 1 98.94 106 THR B CA 1
ATOM 3777 C C . THR B 1 106 ? 3.268 0.106 5.34 1 98.94 106 THR B C 1
ATOM 3779 O O . THR B 1 106 ? 3.205 -0.196 6.535 1 98.94 106 THR B O 1
ATOM 3782 N N . SER B 1 107 ? 4.168 -0.364 4.504 1 98.94 107 SER B N 1
ATOM 3783 C CA . SER B 1 107 ? 5.184 -1.315 4.938 1 98.94 107 SER B CA 1
ATOM 3784 C C . SER B 1 107 ? 6.039 -0.736 6.059 1 98.94 107 SER B C 1
ATOM 3786 O O . SER B 1 107 ? 6.266 -1.392 7.078 1 98.94 107 SER B O 1
ATOM 3788 N N . ALA B 1 108 ? 6.473 0.469 5.895 1 98.94 108 ALA B N 1
ATOM 3789 C CA . ALA B 1 108 ? 7.32 1.135 6.879 1 98.94 108 ALA B CA 1
ATOM 3790 C C . ALA B 1 108 ? 6.555 1.401 8.172 1 98.94 108 ALA B C 1
ATOM 3792 O O . ALA B 1 108 ? 7.113 1.298 9.266 1 98.94 108 ALA B O 1
ATOM 3793 N N . TYR B 1 109 ? 5.262 1.803 8.055 1 98.94 109 TYR B N 1
ATOM 3794 C CA . TYR B 1 109 ? 4.43 2.064 9.227 1 98.94 109 TYR B CA 1
ATOM 3795 C C . TYR B 1 109 ? 4.348 0.836 10.125 1 98.94 109 TYR B C 1
ATOM 3797 O O . TYR B 1 109 ? 4.594 0.923 11.328 1 98.94 109 TYR B O 1
ATOM 3805 N N . VAL B 1 110 ? 4.066 -0.328 9.5 1 98.94 110 VAL B N 1
ATOM 3806 C CA . VAL B 1 110 ? 3.93 -1.563 10.266 1 98.94 110 VAL B CA 1
ATOM 3807 C C . VAL B 1 110 ? 5.297 -2.002 10.781 1 98.94 110 VAL B C 1
ATOM 3809 O O . VAL B 1 110 ? 5.434 -2.375 11.953 1 98.94 110 VAL B O 1
ATOM 3812 N N . PHE B 1 111 ? 6.281 -1.91 9.945 1 98.88 111 PHE B N 1
ATOM 3813 C CA . PHE B 1 111 ? 7.637 -2.338 10.273 1 98.88 111 PHE B CA 1
ATOM 3814 C C . PHE B 1 111 ? 8.172 -1.566 11.477 1 98.88 111 PHE B C 1
ATOM 3816 O O . PHE B 1 111 ? 8.875 -2.127 12.312 1 98.88 111 PHE B O 1
ATOM 3823 N N . SER B 1 112 ? 7.758 -0.276 11.617 1 98.69 112 SER B N 1
ATOM 3824 C CA . SER B 1 112 ? 8.359 0.608 12.609 1 98.69 112 SER B CA 1
ATOM 3825 C C . SER B 1 112 ? 7.504 0.692 13.867 1 98.69 112 SER B C 1
ATOM 3827 O O . SER B 1 112 ? 7.863 1.388 14.82 1 98.69 112 SER B O 1
ATOM 3829 N N . TRP B 1 113 ? 6.422 0.004 13.953 1 98.69 113 TRP B N 1
ATOM 3830 C CA . TRP B 1 113 ? 5.461 0.145 15.047 1 98.69 113 TRP B CA 1
ATOM 3831 C C . TRP B 1 113 ? 6.137 -0.045 16.391 1 98.69 113 TRP B C 1
ATOM 3833 O O . TRP B 1 113 ? 6.012 0.801 17.281 1 98.69 113 TRP B O 1
ATOM 3843 N N . SER B 1 114 ? 6.926 -1.092 16.531 1 97.56 114 SER B N 1
ATOM 3844 C CA . SER B 1 114 ? 7.473 -1.467 17.844 1 97.56 114 SER B CA 1
ATOM 3845 C C . SER B 1 114 ? 8.523 -0.464 18.312 1 97.56 114 SER B C 1
ATOM 3847 O O . SER B 1 114 ? 8.805 -0.366 19.5 1 97.56 114 SER B O 1
ATOM 3849 N N . LYS B 1 115 ? 9.102 0.208 17.344 1 97.25 115 LYS B N 1
ATOM 3850 C CA . LYS B 1 115 ? 10.055 1.259 17.688 1 97.25 115 LYS B CA 1
ATOM 3851 C C . LYS B 1 115 ? 9.383 2.377 18.484 1 97.25 115 LYS B C 1
ATOM 3853 O O . LYS B 1 115 ? 9.984 2.953 19.391 1 97.25 115 LYS B O 1
ATOM 3858 N N . PHE B 1 116 ? 8.18 2.686 18.203 1 97.62 116 PHE B N 1
ATOM 3859 C CA . PHE B 1 116 ? 7.473 3.816 18.797 1 97.62 116 PHE B CA 1
ATOM 3860 C C . PHE B 1 116 ? 6.52 3.35 19.891 1 97.62 116 PHE B C 1
ATOM 3862 O O . PHE B 1 116 ? 6.23 4.09 20.828 1 97.62 116 PHE B O 1
ATOM 3869 N N . PHE B 1 117 ? 6.102 2.092 19.734 1 97.75 117 PHE B N 1
ATOM 3870 C CA . PHE B 1 117 ? 5.168 1.515 20.688 1 97.75 117 PHE B CA 1
ATOM 3871 C C . PHE B 1 117 ? 5.652 0.15 21.172 1 97.75 117 PHE B C 1
ATOM 3873 O O . PHE B 1 117 ? 4.992 -0.865 20.938 1 97.75 117 PHE B O 1
ATOM 3880 N N . PRO B 1 118 ? 6.656 0.08 21.938 1 95.81 118 PRO B N 1
ATOM 3881 C CA . PRO B 1 118 ? 7.234 -1.196 22.359 1 95.81 118 PRO B CA 1
ATOM 3882 C C . PRO B 1 118 ? 6.328 -1.968 23.312 1 95.81 118 PRO B C 1
ATOM 3884 O O . PRO B 1 118 ? 6.395 -3.197 23.375 1 95.81 118 PRO B O 1
ATOM 3887 N N . ARG B 1 119 ? 5.504 -1.252 24.047 1 96.56 119 ARG B N 1
ATOM 3888 C CA . ARG B 1 119 ? 4.672 -1.911 25.047 1 96.56 119 ARG B CA 1
ATOM 3889 C C . ARG B 1 119 ? 3.219 -1.982 24.594 1 96.56 119 ARG B C 1
ATOM 3891 O O . ARG B 1 119 ? 2.344 -2.395 25.359 1 96.56 119 ARG B O 1
ATOM 3898 N N . ASN B 1 120 ? 2.928 -1.487 23.484 1 97.06 120 ASN B N 1
ATOM 3899 C CA . ASN B 1 120 ? 1.596 -1.516 22.891 1 97.06 120 ASN B CA 1
ATOM 3900 C C . ASN B 1 120 ? 1.598 -2.227 21.531 1 97.06 120 ASN B C 1
ATOM 3902 O O . ASN B 1 120 ? 1.724 -1.584 20.484 1 97.06 120 ASN B O 1
ATOM 3906 N N . PRO B 1 121 ? 1.42 -3.498 21.578 1 97.25 121 PRO B N 1
ATOM 3907 C CA . PRO B 1 121 ? 1.533 -4.266 20.328 1 97.25 121 PRO B CA 1
ATOM 3908 C C . PRO B 1 121 ? 0.506 -3.85 19.281 1 97.25 121 PRO B C 1
ATOM 3910 O O . PRO B 1 121 ? -0.617 -3.473 19.625 1 97.25 121 PRO B O 1
ATOM 3913 N N . LEU B 1 122 ? 0.921 -3.877 18.047 1 98.62 122 LEU B N 1
ATOM 3914 C CA . LEU B 1 122 ? -0.001 -3.652 16.938 1 98.62 122 LEU B CA 1
ATOM 3915 C C . LEU B 1 122 ? -1.087 -4.723 16.922 1 98.62 122 LEU B C 1
ATOM 3917 O O . LEU B 1 122 ? -0.786 -5.914 16.844 1 98.62 122 LEU B O 1
ATOM 3921 N N . LEU B 1 123 ? -2.316 -4.363 16.906 1 98.25 123 LEU B N 1
ATOM 3922 C CA . LEU B 1 123 ? -3.424 -5.289 17.109 1 98.25 123 LEU B CA 1
ATOM 3923 C C . LEU B 1 123 ? -3.939 -5.832 15.781 1 98.25 123 LEU B C 1
ATOM 3925 O O . LEU B 1 123 ? -4.449 -6.953 15.719 1 98.25 123 LEU B O 1
ATOM 3929 N N . HIS B 1 124 ? -3.92 -5.121 14.719 1 97.56 124 HIS B N 1
ATOM 3930 C CA . HIS B 1 124 ? -4.336 -5.512 13.375 1 97.56 124 HIS B CA 1
ATOM 3931 C C . HIS B 1 124 ? -3.65 -4.656 12.32 1 97.56 124 HIS B C 1
ATOM 3933 O O . HIS B 1 124 ? -3.164 -3.562 12.617 1 97.56 124 HIS B O 1
ATOM 3939 N N . PRO B 1 125 ? -3.58 -5.105 11.094 1 98.56 125 PRO B N 1
ATOM 3940 C CA . PRO B 1 125 ? -2.879 -4.375 10.039 1 98.56 125 PRO B CA 1
ATOM 3941 C C . PRO B 1 125 ? -3.559 -3.053 9.688 1 98.56 125 PRO B C 1
ATOM 3943 O O . PRO B 1 125 ? -4.715 -3.043 9.258 1 98.56 125 PRO B O 1
ATOM 3946 N N . PRO B 1 126 ? -2.828 -1.928 9.844 1 98.75 126 PRO B N 1
ATOM 3947 C CA . PRO B 1 126 ? -3.369 -0.667 9.328 1 98.75 126 PRO B CA 1
ATOM 3948 C C . PRO B 1 126 ? -3.346 -0.59 7.805 1 98.75 126 PRO B C 1
ATOM 3950 O O . PRO B 1 126 ? -2.572 -1.305 7.16 1 98.75 126 PRO B O 1
ATOM 3953 N N . SER B 1 127 ? -4.152 0.164 7.25 1 98.5 127 SER B N 1
ATOM 3954 C CA . SER B 1 127 ? -4.148 0.296 5.797 1 98.5 127 SER B CA 1
ATOM 3955 C C . SER B 1 127 ? -4.406 1.737 5.371 1 98.5 127 SER B C 1
ATOM 3957 O O . SER B 1 127 ? -4.941 2.533 6.148 1 98.5 127 SER B O 1
ATOM 3959 N N . PHE B 1 128 ? -3.998 2.084 4.18 1 98.88 128 PHE B N 1
ATOM 3960 C CA . PHE B 1 128 ? -4.082 3.412 3.584 1 98.88 128 PHE B CA 1
ATOM 3961 C C . PHE B 1 128 ? -4.602 3.332 2.154 1 98.88 128 PHE B C 1
ATOM 3963 O O . PHE B 1 128 ? -4.434 2.312 1.482 1 98.88 128 PHE B O 1
ATOM 3970 N N . ASP B 1 129 ? -5.234 4.32 1.751 1 98.38 129 ASP B N 1
ATOM 3971 C CA . ASP B 1 129 ? -5.488 4.52 0.327 1 98.38 129 ASP B CA 1
ATOM 3972 C C . ASP B 1 129 ? -4.742 5.742 -0.199 1 98.38 129 ASP B C 1
ATOM 3974 O O . ASP B 1 129 ? -4.156 6.5 0.577 1 98.38 129 ASP B O 1
ATOM 3978 N N . GLY B 1 130 ? -4.621 5.812 -1.503 1 98.44 130 GLY B N 1
ATOM 3979 C CA . GLY B 1 130 ? -3.885 6.914 -2.102 1 98.44 130 GLY B CA 1
ATOM 3980 C C . GLY B 1 130 ? -4.484 7.387 -3.412 1 98.44 130 GLY B C 1
ATOM 3981 O O . GLY B 1 130 ? -5.246 6.66 -4.051 1 98.44 130 GLY B O 1
ATOM 3982 N N . ARG B 1 131 ? -4.18 8.586 -3.773 1 98.06 131 ARG B N 1
ATOM 3983 C CA . ARG B 1 131 ? -4.555 9.172 -5.059 1 98.06 131 ARG B CA 1
ATOM 3984 C C . ARG B 1 131 ? -3.479 10.125 -5.559 1 98.06 131 ARG B C 1
ATOM 3986 O O . ARG B 1 131 ? -2.744 10.719 -4.762 1 98.06 131 ARG B O 1
ATOM 3993 N N . MET B 1 132 ? -3.414 10.195 -6.84 1 98.62 132 MET B N 1
ATOM 3994 C CA . MET B 1 132 ? -2.486 11.133 -7.465 1 98.62 132 MET B CA 1
ATOM 3995 C C . MET B 1 132 ? -3.234 12.312 -8.078 1 98.62 132 MET B C 1
ATOM 3997 O O . MET B 1 132 ? -4.289 12.133 -8.695 1 98.62 132 MET B O 1
ATOM 4001 N N . VAL B 1 133 ? -2.77 13.516 -7.91 1 98.62 133 VAL B N 1
ATOM 4002 C CA . VAL B 1 133 ? -3.26 14.711 -8.586 1 98.62 133 VAL B CA 1
ATOM 4003 C C . VAL B 1 133 ? -2.121 15.367 -9.367 1 98.62 133 VAL B C 1
ATOM 4005 O O . VAL B 1 133 ? -0.993 15.453 -8.875 1 98.62 133 VAL B O 1
ATOM 4008 N N . VAL B 1 134 ? -2.373 15.812 -10.547 1 98.56 134 VAL B N 1
ATOM 4009 C CA . VAL B 1 134 ? -1.391 16.422 -11.438 1 98.56 134 VAL B CA 1
ATOM 4010 C C . VAL B 1 134 ? -1.539 17.938 -11.406 1 98.56 134 VAL B C 1
ATOM 4012 O O . VAL B 1 134 ? -2.637 18.469 -11.602 1 98.56 134 VAL B O 1
ATOM 4015 N N . TYR B 1 135 ? -0.506 18.625 -11.125 1 98.44 135 TYR B N 1
ATOM 4016 C CA . TYR B 1 135 ? -0.527 20.078 -11.055 1 98.44 135 TYR B CA 1
ATOM 4017 C C . TYR B 1 135 ? 0.384 20.688 -12.109 1 98.44 135 TYR B C 1
ATOM 4019 O O . TYR B 1 135 ? 1.479 20.188 -12.367 1 98.44 135 TYR B O 1
ATOM 4027 N N . PRO B 1 136 ? 0.068 21.812 -12.664 1 97.25 136 PRO B N 1
ATOM 4028 C CA . PRO B 1 136 ? 0.742 22.312 -13.859 1 97.25 136 PRO B CA 1
ATOM 4029 C C . PRO B 1 136 ? 1.962 23.172 -13.531 1 97.25 136 PRO B C 1
ATOM 4031 O O . PRO B 1 136 ? 2.863 23.312 -14.359 1 97.25 136 PRO B O 1
ATOM 4034 N N . ASN B 1 137 ? 1.958 23.844 -12.32 1 96.75 137 ASN B N 1
ATOM 4035 C CA . ASN B 1 137 ? 3.027 24.812 -12.094 1 96.75 137 ASN B CA 1
ATOM 4036 C C . ASN B 1 137 ? 3.316 25 -10.609 1 96.75 137 ASN B C 1
ATOM 4038 O O . ASN B 1 137 ? 2.588 24.469 -9.766 1 96.75 137 ASN B O 1
ATOM 4042 N N . GLU B 1 138 ? 4.355 25.734 -10.336 1 96.62 138 GLU B N 1
ATOM 4043 C CA . GLU B 1 138 ? 4.871 25.922 -8.984 1 96.62 138 GLU B CA 1
ATOM 4044 C C . GLU B 1 138 ? 3.848 26.625 -8.094 1 96.62 138 GLU B C 1
ATOM 4046 O O . GLU B 1 138 ? 3.682 26.266 -6.926 1 96.62 138 GLU B O 1
ATOM 4051 N N . LYS B 1 139 ? 3.199 27.594 -8.602 1 96.56 139 LYS B N 1
ATOM 4052 C CA . LYS B 1 139 ? 2.24 28.375 -7.82 1 96.56 139 LYS B CA 1
ATOM 4053 C C . LYS B 1 139 ? 1.125 27.484 -7.277 1 96.56 139 LYS B C 1
ATOM 4055 O O . LYS B 1 139 ? 0.762 27.578 -6.102 1 96.56 139 LYS B O 1
ATOM 4060 N N . VAL B 1 140 ? 0.579 26.641 -8.125 1 97.94 140 VAL B N 1
ATOM 4061 C CA . VAL B 1 140 ? -0.516 25.766 -7.719 1 97.94 140 VAL B CA 1
ATOM 4062 C C . VAL B 1 140 ? -0.018 24.75 -6.688 1 97.94 140 VAL B C 1
ATOM 4064 O O . VAL B 1 140 ? -0.733 24.422 -5.738 1 97.94 140 VAL B O 1
ATOM 4067 N N . VAL B 1 141 ? 1.179 24.266 -6.887 1 98.19 141 VAL B N 1
ATOM 4068 C CA . VAL B 1 141 ? 1.765 23.328 -5.941 1 98.19 141 VAL B CA 1
ATOM 4069 C C 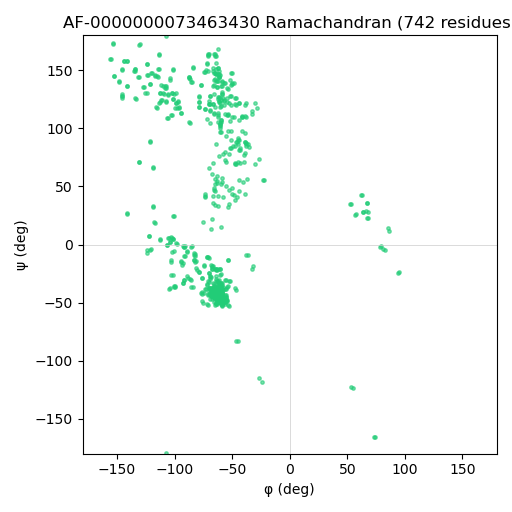. VAL B 1 141 ? 1.92 24 -4.574 1 98.19 141 VAL B C 1
ATOM 4071 O O . VAL B 1 141 ? 1.575 23.406 -3.547 1 98.19 141 VAL B O 1
ATOM 4074 N N . ARG B 1 142 ? 2.461 25.219 -4.523 1 97.75 142 ARG B N 1
ATOM 4075 C CA . ARG B 1 142 ? 2.596 25.953 -3.27 1 97.75 142 ARG B CA 1
ATOM 4076 C C . ARG B 1 142 ? 1.239 26.156 -2.605 1 97.75 142 ARG B C 1
ATOM 4078 O O . ARG B 1 142 ? 1.107 26 -1.389 1 97.75 142 ARG B O 1
ATOM 4085 N N . ASP B 1 143 ? 0.271 26.5 -3.422 1 98.19 143 ASP B N 1
ATOM 4086 C CA . ASP B 1 143 ? -1.076 26.688 -2.895 1 98.19 143 ASP B CA 1
ATOM 4087 C C . ASP B 1 143 ? -1.628 25.391 -2.32 1 98.19 143 ASP B C 1
ATOM 4089 O O . ASP B 1 143 ? -2.371 25.406 -1.337 1 98.19 143 ASP B O 1
ATOM 4093 N N . TYR B 1 144 ? -1.34 24.297 -2.975 1 98.44 144 TYR B N 1
ATOM 4094 C CA . TYR B 1 144 ? -1.769 23 -2.461 1 98.44 144 TYR B CA 1
ATOM 4095 C C . TYR B 1 144 ? -1.244 22.781 -1.048 1 98.44 144 TYR B C 1
ATOM 4097 O O . TYR B 1 144 ? -2.004 22.406 -0.148 1 98.44 144 TYR B O 1
ATOM 4105 N N . PHE B 1 145 ? 0.012 22.953 -0.844 1 98.5 145 PHE B N 1
ATOM 4106 C CA . PHE B 1 145 ? 0.6 22.688 0.463 1 98.5 145 PHE B CA 1
ATOM 4107 C C . PHE B 1 145 ? 0.16 23.719 1.48 1 98.5 145 PHE B C 1
ATOM 4109 O O . PHE B 1 145 ? 0.037 23.422 2.67 1 98.5 145 PHE B O 1
ATOM 4116 N N . SER B 1 146 ? -0.076 24.969 1.029 1 98.31 146 SER B N 1
ATOM 4117 C CA . SER B 1 146 ? -0.687 25.969 1.901 1 98.31 146 SER B CA 1
ATOM 4118 C C . SER B 1 146 ? -2.074 25.531 2.357 1 98.31 146 SER B C 1
ATOM 4120 O O . SER B 1 146 ? -2.434 25.703 3.523 1 98.31 146 SER B O 1
ATOM 4122 N N . TRP B 1 147 ? -2.771 25.016 1.396 1 98.06 147 TRP B N 1
ATOM 4123 C CA . TRP B 1 147 ? -4.098 24.5 1.705 1 98.06 147 TRP B CA 1
ATOM 4124 C C . TRP B 1 147 ? -4.016 23.391 2.756 1 98.06 147 TRP B C 1
ATOM 4126 O O . TRP B 1 147 ? -4.805 23.375 3.705 1 98.06 147 TRP B O 1
ATOM 4136 N N . ARG B 1 148 ? -3.15 22.453 2.574 1 97.94 148 ARG B N 1
ATOM 4137 C CA . ARG B 1 148 ? -3.006 21.344 3.512 1 97.94 148 ARG B CA 1
ATOM 4138 C C . ARG B 1 148 ? -2.645 21.844 4.902 1 97.94 148 ARG B C 1
ATOM 4140 O O . ARG B 1 148 ? -3.186 21.359 5.902 1 97.94 148 ARG B O 1
ATOM 4147 N N . GLN B 1 149 ? -1.69 22.781 5.02 1 98.19 149 GLN B N 1
ATOM 4148 C CA . GLN B 1 149 ? -1.287 23.281 6.332 1 98.19 149 GLN B CA 1
ATOM 4149 C C . GLN B 1 149 ? -2.408 24.078 6.984 1 98.19 149 GLN B C 1
ATOM 4151 O O . GLN B 1 149 ? -2.629 23.969 8.195 1 98.19 149 GLN B O 1
ATOM 4156 N N . ALA B 1 150 ? -3.057 24.906 6.211 1 97.19 150 ALA B N 1
ATOM 4157 C CA . ALA B 1 150 ? -4.207 25.641 6.75 1 97.19 150 ALA B CA 1
ATOM 4158 C C . ALA B 1 150 ? -5.25 24.672 7.305 1 97.19 150 ALA B C 1
ATOM 4160 O O . ALA B 1 150 ? -5.812 24.906 8.375 1 97.19 150 ALA B O 1
ATOM 4161 N N . ASP B 1 151 ? -5.473 23.609 6.52 1 96.25 151 ASP B N 1
ATOM 4162 C CA . ASP B 1 151 ? -6.414 22.594 6.953 1 96.25 151 ASP B CA 1
ATOM 4163 C C . ASP B 1 151 ? -5.957 21.938 8.258 1 96.25 151 ASP B C 1
ATOM 4165 O O . ASP B 1 151 ? -6.781 21.609 9.117 1 96.25 151 ASP B O 1
ATOM 4169 N N . THR B 1 152 ? -4.676 21.703 8.391 1 97.62 152 THR B N 1
ATOM 4170 C CA . THR B 1 152 ? -4.109 21.156 9.617 1 97.62 152 THR B CA 1
ATOM 4171 C C . THR B 1 152 ? -4.457 22.031 10.812 1 97.62 152 THR B C 1
ATOM 4173 O O . THR B 1 152 ? -4.902 21.547 11.852 1 97.62 152 THR B O 1
ATOM 4176 N N . HIS B 1 153 ? -4.238 23.344 10.695 1 96.12 153 HIS B N 1
ATOM 4177 C CA . HIS B 1 153 ? -4.512 24.297 11.758 1 96.12 153 HIS B CA 1
ATOM 4178 C C . HIS B 1 153 ? -5.992 24.312 12.125 1 96.12 153 HIS B C 1
ATOM 4180 O O . HIS B 1 153 ? -6.344 24.25 13.305 1 96.12 153 HIS B O 1
ATOM 4186 N N . ILE B 1 154 ? -6.828 24.328 11.156 1 95.69 154 ILE B N 1
ATOM 4187 C CA . ILE B 1 154 ? -8.273 24.406 11.359 1 95.69 154 ILE B CA 1
ATOM 4188 C C . ILE B 1 154 ? -8.758 23.156 12.078 1 95.69 154 ILE B C 1
ATOM 4190 O O . ILE B 1 154 ? -9.453 23.25 13.094 1 95.69 154 ILE B O 1
ATOM 4194 N N . ASN B 1 155 ? -8.359 22.031 11.562 1 96.19 155 ASN B N 1
ATOM 4195 C CA . ASN B 1 155 ? -8.797 20.766 12.141 1 96.19 155 ASN B CA 1
ATOM 4196 C C . ASN B 1 155 ? -8.234 20.562 13.547 1 96.19 155 ASN B C 1
ATOM 4198 O O . ASN B 1 155 ? -8.93 20.078 14.438 1 96.19 155 ASN B O 1
ATOM 4202 N N . ASN B 1 156 ? -6.996 20.906 13.719 1 97.69 156 ASN B N 1
ATOM 4203 C CA . ASN B 1 156 ? -6.395 20.703 15.031 1 97.69 156 ASN B CA 1
ATOM 4204 C C . ASN B 1 156 ? -7.016 21.625 16.078 1 97.69 156 ASN B C 1
ATOM 4206 O O . ASN B 1 156 ? -7.199 21.234 17.234 1 97.69 156 ASN B O 1
ATOM 4210 N N . LEU B 1 157 ? -7.254 22.922 15.742 1 97.75 157 LEU B N 1
ATOM 4211 C CA . LEU B 1 157 ? -7.922 23.844 16.656 1 97.75 157 LEU B CA 1
ATOM 4212 C C . LEU B 1 157 ? -9.273 23.266 17.109 1 97.75 157 LEU B C 1
ATOM 4214 O O . LEU B 1 157 ? -9.578 23.25 18.297 1 97.75 157 LEU B O 1
ATOM 4218 N N . TYR B 1 158 ? -10.039 22.812 16.125 1 97.31 158 TYR B N 1
ATOM 4219 C CA . TYR B 1 158 ? -11.328 22.203 16.438 1 97.31 158 TYR B CA 1
ATOM 4220 C C . TYR B 1 158 ? -11.156 21 17.359 1 97.31 158 TYR B C 1
ATOM 4222 O O . TYR B 1 158 ? -11.828 20.906 18.391 1 97.31 158 TYR B O 1
ATOM 4230 N N . ASN B 1 159 ? -10.312 20.094 16.984 1 97.5 159 ASN B N 1
ATOM 4231 C CA . ASN B 1 159 ? -10.117 18.875 17.766 1 97.5 159 ASN B CA 1
ATOM 4232 C C . ASN B 1 159 ? -9.609 19.172 19.172 1 97.5 159 ASN B C 1
ATOM 4234 O O . ASN B 1 159 ? -9.961 18.484 20.125 1 97.5 159 ASN B O 1
ATOM 4238 N N . THR B 1 160 ? -8.734 20.188 19.266 1 98.19 160 THR B N 1
ATOM 4239 C CA . THR B 1 160 ? -8.211 20.562 20.578 1 98.19 160 THR B CA 1
ATOM 4240 C C . THR B 1 160 ? -9.336 21.016 21.5 1 98.19 160 THR B C 1
ATOM 4242 O O . THR B 1 160 ? -9.414 20.578 22.656 1 98.19 160 THR B O 1
ATOM 4245 N N . VAL B 1 161 ? -10.172 21.891 21.062 1 98.38 161 VAL B N 1
ATOM 4246 C CA . VAL B 1 161 ? -11.281 22.375 21.891 1 98.38 161 VAL B CA 1
ATOM 4247 C C . VAL B 1 161 ? -12.266 21.234 22.141 1 98.38 161 VAL B C 1
ATOM 4249 O O . VAL B 1 161 ? -12.758 21.078 23.266 1 98.38 161 VAL B O 1
ATOM 4252 N N . PHE B 1 162 ? -12.594 20.453 21.141 1 98.38 162 PHE B N 1
ATOM 4253 C CA . PHE B 1 162 ? -13.516 19.328 21.25 1 98.38 162 PHE B CA 1
ATOM 4254 C C . PHE B 1 162 ? -13.102 18.375 22.375 1 98.38 162 PHE B C 1
ATOM 4256 O O . PHE B 1 162 ? -13.906 18.062 23.25 1 98.38 162 PHE B O 1
ATOM 4263 N N . TRP B 1 163 ? -11.883 18 22.312 1 97.94 163 TRP B N 1
ATOM 4264 C CA . TRP B 1 163 ? -11.43 17 23.281 1 97.94 163 TRP B CA 1
ATOM 4265 C C . TRP B 1 163 ? -11.219 17.625 24.656 1 97.94 163 TRP B C 1
ATOM 4267 O O . TRP B 1 163 ? -11.289 16.938 25.672 1 97.94 163 TRP B O 1
ATOM 4277 N N . ALA B 1 164 ? -10.867 18.969 24.734 1 98.19 164 ALA B N 1
ATOM 4278 C CA . ALA B 1 164 ? -10.867 19.641 26.016 1 98.19 164 ALA B CA 1
ATOM 4279 C C . ALA B 1 164 ? -12.25 19.578 26.656 1 98.19 164 ALA B C 1
ATOM 4281 O O . ALA B 1 164 ? -12.375 19.328 27.859 1 98.19 164 ALA B O 1
ATOM 4282 N N . LEU B 1 165 ? -13.242 19.781 25.844 1 98.31 165 LEU B N 1
ATOM 4283 C CA . LEU B 1 165 ? -14.617 19.734 26.328 1 98.31 165 LEU B CA 1
ATOM 4284 C C . LEU B 1 165 ? -14.977 18.328 26.797 1 98.31 165 LEU B C 1
ATOM 4286 O O . LEU B 1 165 ? -15.641 18.156 27.812 1 98.31 165 LEU B O 1
ATOM 4290 N N . VAL B 1 166 ? -14.555 17.312 26.078 1 97.94 166 VAL B N 1
ATOM 4291 C CA . VAL B 1 166 ? -14.914 15.922 26.375 1 97.94 166 VAL B CA 1
ATOM 4292 C C . VAL B 1 166 ? -14.102 15.43 27.578 1 97.94 166 VAL B C 1
ATOM 4294 O O . VAL B 1 166 ? -14.672 14.922 28.547 1 97.94 166 VAL B O 1
ATOM 4297 N N . LEU B 1 167 ? -12.836 15.641 27.547 1 97.12 167 LEU B N 1
ATOM 4298 C CA . LEU B 1 167 ? -11.945 15.008 28.5 1 97.12 167 LEU B CA 1
ATOM 4299 C C . LEU B 1 167 ? -11.859 15.82 29.797 1 97.12 167 LEU B C 1
ATOM 4301 O O . LEU B 1 167 ? -11.688 15.266 30.875 1 97.12 167 LEU B O 1
ATOM 4305 N N . GLN B 1 168 ? -11.891 17.109 29.719 1 96.88 168 GLN B N 1
ATOM 4306 C CA . GLN B 1 168 ? -11.68 17.953 30.891 1 96.88 168 GLN B CA 1
ATOM 4307 C C . GLN B 1 168 ? -13.008 18.469 31.438 1 96.88 168 GLN B C 1
ATOM 4309 O O . GLN B 1 168 ? -13.164 18.609 32.656 1 96.88 168 GLN B O 1
ATOM 4314 N N . ALA B 1 169 ? -13.914 18.75 30.594 1 97.38 169 ALA B N 1
ATOM 4315 C CA . ALA B 1 169 ? -15.188 19.281 31.062 1 97.38 169 ALA B CA 1
ATOM 4316 C C . ALA B 1 169 ? -16.219 18.172 31.234 1 97.38 169 ALA B C 1
ATOM 4318 O O . ALA B 1 169 ? -17.328 18.406 31.734 1 97.38 169 ALA B O 1
ATOM 4319 N N . GLY B 1 170 ? -15.945 16.938 30.656 1 97.25 170 GLY B N 1
ATOM 4320 C CA . GLY B 1 170 ? -16.797 15.789 30.906 1 97.25 170 GLY B CA 1
ATOM 4321 C C . GLY B 1 170 ? -17.984 15.703 29.953 1 97.25 170 GLY B C 1
ATOM 4322 O O . GLY B 1 170 ? -18.938 14.969 30.219 1 97.25 170 GLY B O 1
ATOM 4323 N N . LEU B 1 171 ? -17.984 16.484 28.906 1 97.94 171 LEU B N 1
ATOM 4324 C CA . LEU B 1 171 ? -19.062 16.391 27.922 1 97.94 171 LEU B CA 1
ATOM 4325 C C . LEU B 1 171 ? -18.969 15.109 27.109 1 97.94 171 LEU B C 1
ATOM 4327 O O . LEU B 1 171 ? -17.875 14.578 26.922 1 97.94 171 LEU B O 1
ATOM 4331 N N . THR B 1 172 ? -20.141 14.633 26.688 1 97.75 172 THR B N 1
ATOM 4332 C CA . THR B 1 172 ? -20.109 13.562 25.703 1 97.75 172 THR B CA 1
ATOM 4333 C C . THR B 1 172 ? -19.656 14.086 24.344 1 97.75 172 THR B C 1
ATOM 4335 O O . THR B 1 172 ? -19.641 15.297 24.125 1 97.75 172 THR B O 1
ATOM 4338 N N . GLU B 1 173 ? -19.266 13.234 23.516 1 96 173 GLU B N 1
ATOM 4339 C CA . GLU B 1 173 ? -18.844 13.641 22.172 1 96 173 GLU B CA 1
ATOM 4340 C C . GLU B 1 173 ? -19.969 14.375 21.453 1 96 173 GLU B C 1
ATOM 4342 O O . GLU B 1 173 ? -19.719 15.352 20.734 1 96 173 GLU B O 1
ATOM 4347 N N . GLN B 1 174 ? -21.141 13.93 21.625 1 97.31 174 GLN B N 1
ATOM 4348 C CA . GLN B 1 174 ? -22.297 14.555 21 1 97.31 174 GLN B CA 1
ATOM 4349 C C . GLN B 1 174 ? -22.516 15.969 21.531 1 97.31 174 GLN B C 1
ATOM 4351 O O . GLN B 1 174 ? -22.797 16.891 20.766 1 97.31 174 GLN B O 1
ATOM 4356 N N . GLU B 1 175 ? -22.438 16.141 22.812 1 97.62 175 GLU B N 1
ATOM 4357 C CA . GLU B 1 175 ? -22.609 17.438 23.438 1 97.62 175 GLU B CA 1
ATOM 4358 C C . GLU B 1 175 ? -21.516 18.406 22.984 1 97.62 175 GLU B C 1
ATOM 4360 O O . GLU B 1 175 ? -21.797 19.594 22.75 1 97.62 175 GLU B O 1
ATOM 4365 N N . ALA B 1 176 ? -20.312 17.906 22.953 1 97.88 176 ALA B N 1
ATOM 4366 C CA . ALA B 1 176 ? -19.203 18.734 22.516 1 97.88 176 ALA B CA 1
ATOM 4367 C C . ALA B 1 176 ? -19.406 19.219 21.078 1 97.88 176 ALA B C 1
ATOM 4369 O O . ALA B 1 176 ? -19.156 20.391 20.781 1 97.88 176 ALA B O 1
ATOM 4370 N N . THR B 1 177 ? -19.859 18.312 20.219 1 97.06 177 THR B N 1
ATOM 4371 C CA . THR B 1 177 ? -20.141 18.672 18.828 1 97.06 177 THR B CA 1
ATOM 4372 C C . THR B 1 177 ? -21.188 19.766 18.75 1 97.06 177 THR B C 1
ATOM 4374 O O . THR B 1 177 ? -21.047 20.734 18 1 97.06 177 THR B O 1
ATOM 4377 N N . LYS B 1 178 ? -22.219 19.625 19.469 1 97.19 178 LYS B N 1
ATOM 4378 C CA . LYS B 1 178 ? -23.297 20.609 19.484 1 97.19 178 LYS B CA 1
ATOM 4379 C C . LYS B 1 178 ? -22.812 21.969 19.969 1 97.19 178 LYS B C 1
ATOM 4381 O O . LYS B 1 178 ? -23.172 23 19.422 1 97.19 178 LYS B O 1
ATOM 4386 N N . ARG B 1 179 ? -22.047 21.953 20.984 1 96.75 179 ARG B N 1
ATOM 4387 C CA . ARG B 1 179 ? -21.5 23.172 21.562 1 96.75 179 ARG B CA 1
ATOM 4388 C C . ARG B 1 179 ? -20.641 23.922 20.562 1 96.75 179 ARG B C 1
ATOM 4390 O O . ARG B 1 179 ? -20.594 25.156 20.562 1 96.75 179 ARG B O 1
ATOM 4397 N N . LEU B 1 180 ? -19.969 23.203 19.734 1 97.38 180 LEU B N 1
ATOM 4398 C CA . LEU B 1 180 ? -19.016 23.812 18.812 1 97.38 180 LEU B CA 1
ATOM 4399 C C . LEU B 1 180 ? -19.688 24.172 17.484 1 97.38 180 LEU B C 1
ATOM 4401 O O . LEU B 1 180 ? -19.078 24.828 16.641 1 97.38 180 LEU B O 1
ATOM 4405 N N . GLU B 1 181 ? -20.859 23.703 17.375 1 95.94 181 GLU B N 1
ATOM 4406 C CA . GLU B 1 181 ? -21.578 24.016 16.141 1 95.94 181 GLU B CA 1
ATOM 4407 C C . GLU B 1 181 ? -21.719 25.516 15.938 1 95.94 181 GLU B C 1
ATOM 4409 O O . GLU B 1 181 ? -22.141 26.234 16.844 1 95.94 181 GLU B O 1
ATOM 4414 N N . GLY B 1 182 ? -21.359 25.984 14.789 1 94 182 GLY B N 1
ATOM 4415 C CA . GLY B 1 182 ? -21.516 27.391 14.438 1 94 182 GLY B CA 1
ATOM 4416 C C . GLY B 1 182 ? -20.391 28.281 14.961 1 94 182 GLY B C 1
ATOM 4417 O O . GLY B 1 182 ? -20.375 29.484 14.711 1 94 182 GLY B O 1
ATOM 4418 N N . THR B 1 183 ? -19.469 27.781 15.719 1 95.31 183 THR B N 1
ATOM 4419 C CA . THR B 1 183 ? -18.359 28.562 16.266 1 95.31 183 THR B CA 1
ATOM 4420 C C . THR B 1 183 ? -17.344 28.859 15.164 1 95.31 183 THR B C 1
ATOM 4422 O O . THR B 1 183 ? -17.188 28.094 14.211 1 95.31 183 THR B O 1
ATOM 4425 N N . VAL B 1 184 ? -16.719 29.969 15.297 1 94.88 184 VAL B N 1
ATOM 4426 C CA . VAL B 1 184 ? -15.617 30.359 14.422 1 94.88 184 VAL B CA 1
ATOM 4427 C C . VAL B 1 184 ? -14.297 30.266 15.18 1 94.88 184 VAL B C 1
ATOM 4429 O O . VAL B 1 184 ? -14.273 29.906 16.359 1 94.88 184 VAL B O 1
ATOM 4432 N N . SER B 1 185 ? -13.211 30.547 14.586 1 95.19 185 SER B N 1
ATOM 4433 C CA . SER B 1 185 ? -11.875 30.391 15.141 1 95.19 185 SER B CA 1
ATOM 4434 C C . SER B 1 185 ? -11.734 31.141 16.453 1 95.19 185 SER B C 1
ATOM 4436 O O . SER B 1 185 ? -11.227 30.594 17.438 1 95.19 185 SER B O 1
ATOM 4438 N N . ALA B 1 186 ? -12.18 32.375 16.469 1 96.19 186 ALA B N 1
ATOM 4439 C CA . ALA B 1 186 ? -12.047 33.219 17.656 1 96.19 186 ALA B CA 1
ATOM 4440 C C . ALA B 1 186 ? -12.766 32.625 18.859 1 96.19 186 ALA B C 1
ATOM 4442 O O . ALA B 1 186 ? -12.273 32.688 19.984 1 96.19 186 ALA B O 1
ATOM 4443 N N . ASP B 1 187 ? -13.922 32.062 18.625 1 97.25 187 ASP B N 1
ATOM 4444 C CA . ASP B 1 187 ? -14.688 31.422 19.688 1 97.25 187 ASP B CA 1
ATOM 4445 C C . ASP B 1 187 ? -13.922 30.25 20.281 1 97.25 187 ASP B C 1
ATOM 4447 O O . ASP B 1 187 ? -13.906 30.062 21.5 1 97.25 187 ASP B O 1
ATOM 4451 N N . LYS B 1 188 ? -13.344 29.484 19.469 1 97.81 188 LYS B N 1
ATOM 4452 C CA . LYS B 1 188 ? -12.625 28.297 19.906 1 97.81 188 LYS B CA 1
ATOM 4453 C C . LYS B 1 188 ? -11.398 28.672 20.734 1 97.81 188 LYS B C 1
ATOM 4455 O O . LYS B 1 188 ? -11.117 28.031 21.75 1 97.81 188 LYS B O 1
ATOM 4460 N N . HIS B 1 189 ? -10.68 29.703 20.297 1 97.25 189 HIS B N 1
ATOM 4461 C CA . HIS B 1 189 ? -9.562 30.203 21.094 1 97.25 189 HIS B CA 1
ATOM 4462 C C . HIS B 1 189 ? -10.031 30.672 22.469 1 97.25 189 HIS B C 1
ATOM 4464 O O . HIS B 1 189 ? -9.359 30.422 23.469 1 97.25 189 HIS B O 1
ATOM 4470 N N . GLU B 1 190 ? -11.141 31.328 22.484 1 97.69 190 GLU B N 1
ATOM 4471 C CA . GLU B 1 190 ? -11.688 31.844 23.719 1 97.69 190 GLU B CA 1
ATOM 4472 C C . GLU B 1 190 ? -12.07 30.719 24.672 1 97.69 190 GLU B C 1
ATOM 4474 O O . GLU B 1 190 ? -11.781 30.781 25.875 1 97.69 190 GLU B O 1
ATOM 4479 N N . ILE B 1 191 ? -12.75 29.734 24.109 1 97.81 191 ILE B N 1
ATOM 4480 C CA . ILE B 1 191 ? -13.133 28.594 24.938 1 97.81 191 ILE B CA 1
ATOM 4481 C C . ILE B 1 191 ? -11.891 27.953 25.531 1 97.81 191 ILE B C 1
ATOM 4483 O O . ILE B 1 191 ? -11.844 27.688 26.75 1 97.81 191 ILE B O 1
ATOM 4487 N N . LEU B 1 192 ? -10.867 27.703 24.766 1 98.31 192 LEU B N 1
ATOM 4488 C CA . LEU B 1 192 ? -9.633 27.078 25.219 1 98.31 192 LEU B CA 1
ATOM 4489 C C . LEU B 1 192 ? -8.984 27.906 26.328 1 98.31 192 LEU B C 1
ATOM 4491 O O . LEU B 1 192 ? -8.57 27.375 27.359 1 98.31 192 LEU B O 1
ATOM 4495 N N . HIS B 1 193 ? -8.898 29.172 26.109 1 97.25 193 HIS B N 1
ATOM 4496 C CA . HIS B 1 193 ? -8.219 30.062 27.031 1 97.25 193 HIS B CA 1
ATOM 4497 C C . HIS B 1 193 ? -9.031 30.234 28.312 1 97.25 193 HIS B C 1
ATOM 4499 O O . HIS B 1 193 ? -8.516 30.016 29.422 1 97.25 193 HIS B O 1
ATOM 4505 N N . SER B 1 194 ? -10.273 30.578 28.219 1 97.62 194 SER B N 1
ATOM 4506 C CA . SER B 1 194 ? -11.102 30.953 29.344 1 97.62 194 SER B CA 1
ATOM 4507 C C . SER B 1 194 ? -11.508 29.734 30.172 1 97.62 194 SER B C 1
ATOM 4509 O O . SER B 1 194 ? -11.523 29.781 31.406 1 97.62 194 SER B O 1
ATOM 4511 N N . GLN B 1 195 ? -11.836 28.688 29.484 1 97.31 195 GLN B N 1
ATOM 4512 C CA . GLN B 1 195 ? -12.391 27.547 30.188 1 97.31 195 GLN B CA 1
ATOM 4513 C C . GLN B 1 195 ? -11.305 26.562 30.594 1 97.31 195 GLN B C 1
ATOM 4515 O O . GLN B 1 195 ? -11.43 25.859 31.594 1 97.31 195 GLN B O 1
ATOM 4520 N N . PHE B 1 196 ? -10.258 26.5 29.812 1 97.88 196 PHE B N 1
ATOM 4521 C CA . PHE B 1 196 ? -9.328 25.406 30.062 1 97.88 196 PHE B CA 1
ATOM 4522 C C . PHE B 1 196 ? -7.918 25.938 30.312 1 97.88 196 PHE B C 1
ATOM 4524 O O . PHE B 1 196 ? -7 25.172 30.594 1 97.88 196 PHE B O 1
ATOM 4531 N N . GLY B 1 197 ? -7.656 27.25 30.141 1 97.56 197 GLY B N 1
ATOM 4532 C CA . GLY B 1 197 ? -6.34 27.844 30.328 1 97.56 197 GLY B CA 1
ATOM 4533 C C . GLY B 1 197 ? -5.328 27.406 29.297 1 97.56 197 GLY B C 1
ATOM 4534 O O . GLY B 1 197 ? -4.129 27.344 29.562 1 97.56 197 GLY B O 1
ATOM 4535 N N . ILE B 1 198 ? -5.824 26.984 28.188 1 97.31 198 ILE B N 1
ATOM 4536 C CA . ILE B 1 198 ? -4.953 26.5 27.125 1 97.31 198 ILE B CA 1
ATOM 4537 C C . ILE B 1 198 ? -4.727 27.609 26.094 1 97.31 198 ILE B C 1
ATOM 4539 O O . ILE B 1 198 ? -5.684 28.188 25.578 1 97.31 198 ILE B O 1
ATOM 4543 N N . ASN B 1 199 ? -3.482 28.031 25.938 1 97.56 199 ASN B N 1
ATOM 4544 C CA . ASN B 1 199 ? -3.098 28.875 24.812 1 97.56 199 ASN B CA 1
ATOM 4545 C C . ASN B 1 199 ? -2.729 28.047 23.578 1 97.56 199 ASN B C 1
ATOM 4547 O O . ASN B 1 199 ? -1.651 27.453 23.531 1 97.56 199 ASN B O 1
ATOM 4551 N N . TYR B 1 200 ? -3.602 28.016 22.641 1 97.44 200 TYR B N 1
ATOM 4552 C CA . TYR B 1 200 ? -3.445 27.172 21.453 1 97.44 200 TYR B CA 1
ATOM 4553 C C . TYR B 1 200 ? -2.105 27.438 20.781 1 97.44 200 TYR B C 1
ATOM 4555 O O . TYR B 1 200 ? -1.473 26.5 20.266 1 97.44 200 TYR B O 1
ATOM 4563 N N . ASP B 1 201 ? -1.609 28.672 20.766 1 95.44 201 ASP B N 1
ATOM 4564 C CA . ASP B 1 201 ? -0.41 29.062 20.031 1 95.44 201 ASP B CA 1
ATOM 4565 C C . ASP B 1 201 ? 0.848 28.5 20.688 1 95.44 201 ASP B C 1
ATOM 4567 O O . ASP B 1 201 ? 1.925 28.516 20.078 1 95.44 201 ASP B O 1
ATOM 4571 N N . ARG B 1 202 ? 0.719 27.969 21.859 1 95.31 202 ARG B N 1
ATOM 4572 C CA . ARG B 1 202 ? 1.861 27.422 22.594 1 95.31 202 ARG B CA 1
ATOM 4573 C C . ARG B 1 202 ? 1.919 25.906 22.484 1 95.31 202 ARG B C 1
ATOM 4575 O O . ARG B 1 202 ? 2.875 25.281 22.953 1 95.31 202 ARG B O 1
ATOM 4582 N N . LEU B 1 203 ? 0.9 25.359 21.875 1 96.38 203 LEU B N 1
ATOM 4583 C CA . LEU B 1 203 ? 0.936 23.922 21.656 1 96.38 203 LEU B CA 1
ATOM 4584 C C . LEU B 1 203 ? 2.068 23.547 20.703 1 96.38 203 LEU B C 1
ATOM 4586 O O . LEU B 1 203 ? 2.602 24.406 20 1 96.38 203 LEU B O 1
ATOM 4590 N N . GLU B 1 204 ? 2.438 22.25 20.719 1 96.5 204 GLU B N 1
ATOM 4591 C CA . GLU B 1 204 ? 3.514 21.781 19.859 1 96.5 204 GLU B CA 1
ATOM 4592 C C . GLU B 1 204 ? 3.264 22.156 18.391 1 96.5 204 GLU B C 1
ATOM 4594 O O . GLU B 1 204 ? 2.148 22 17.891 1 96.5 204 GLU B O 1
ATOM 4599 N N . ALA B 1 205 ? 4.297 22.672 17.719 1 97.75 205 ALA B N 1
ATOM 4600 C CA . ALA B 1 205 ? 4.191 23.094 16.328 1 97.75 205 ALA B CA 1
ATOM 4601 C C . ALA B 1 205 ? 3.762 21.938 15.422 1 97.75 205 ALA B C 1
ATOM 4603 O O . ALA B 1 205 ? 3.039 22.141 14.445 1 97.75 205 ALA B O 1
ATOM 4604 N N . MET B 1 206 ? 4.215 20.766 15.742 1 98.06 206 MET B N 1
ATOM 4605 C CA . MET B 1 206 ? 3.848 19.594 14.953 1 98.06 206 MET B CA 1
ATOM 4606 C C . MET B 1 206 ? 2.332 19.438 14.867 1 98.06 206 MET B C 1
ATOM 4608 O O . MET B 1 206 ? 1.796 19.062 13.828 1 98.06 206 MET B O 1
ATOM 4612 N N . PHE B 1 207 ? 1.628 19.75 16 1 98.19 207 PHE B N 1
ATOM 4613 C CA . PHE B 1 207 ? 0.176 19.625 16.047 1 98.19 207 PHE B CA 1
ATOM 4614 C C . PHE B 1 207 ? -0.49 20.734 15.242 1 98.19 207 PHE B C 1
ATOM 4616 O O . PHE B 1 207 ? -1.456 20.484 14.516 1 98.19 207 PHE B O 1
ATOM 4623 N N . ARG B 1 208 ? 0.047 21.922 15.297 1 97.88 208 ARG B N 1
ATOM 4624 C CA . ARG B 1 208 ? -0.595 23.125 14.75 1 97.88 208 ARG B CA 1
ATOM 4625 C C . ARG B 1 208 ? -0.275 23.281 13.266 1 97.88 208 ARG B C 1
ATOM 4627 O O . ARG B 1 208 ? -1.084 23.812 12.508 1 97.88 208 ARG B O 1
ATOM 4634 N N . LYS B 1 209 ? 0.903 22.797 12.922 1 98.19 209 LYS B N 1
ATOM 4635 C CA . LYS B 1 209 ? 1.398 23.141 11.586 1 98.19 209 LYS B CA 1
ATOM 4636 C C . LYS B 1 209 ? 1.651 21.891 10.758 1 98.19 209 LYS B C 1
ATOM 4638 O O . LYS B 1 209 ? 2 21.984 9.578 1 98.19 209 LYS B O 1
ATOM 4643 N N . GLY B 1 210 ? 1.507 20.703 11.305 1 98.56 210 GLY B N 1
ATOM 4644 C CA . GLY B 1 210 ? 1.836 19.484 10.594 1 98.56 210 GLY B CA 1
ATOM 4645 C C . GLY B 1 210 ? 3.33 19.25 10.453 1 98.56 210 GLY B C 1
ATOM 4646 O O . GLY B 1 210 ? 4.117 19.766 11.25 1 98.56 210 GLY B O 1
ATOM 4647 N N . THR B 1 211 ? 3.684 18.359 9.594 1 98.88 211 THR B N 1
ATOM 4648 C CA . THR B 1 211 ? 5.086 18.016 9.391 1 98.88 211 THR B CA 1
ATOM 4649 C C . THR B 1 211 ? 5.469 18.156 7.918 1 98.88 211 THR B C 1
ATOM 4651 O O . THR B 1 211 ? 4.758 17.672 7.039 1 98.88 211 THR B O 1
ATOM 4654 N N . THR B 1 212 ? 6.539 18.844 7.652 1 98.88 212 THR B N 1
ATOM 4655 C CA . THR B 1 212 ? 7.105 18.969 6.316 1 98.88 212 THR B CA 1
ATOM 4656 C C . THR B 1 212 ? 8.445 18.25 6.223 1 98.88 212 THR B C 1
ATOM 4658 O O . THR B 1 212 ? 9.32 18.438 7.062 1 98.88 212 THR B O 1
ATOM 4661 N N . LEU B 1 213 ? 8.547 17.359 5.297 1 98.81 213 LEU B N 1
ATOM 4662 C CA . LEU B 1 213 ? 9.82 16.734 4.953 1 98.81 213 LEU B CA 1
ATOM 4663 C C . LEU B 1 213 ? 10.391 17.344 3.67 1 98.81 213 LEU B C 1
ATOM 4665 O O . LEU B 1 213 ? 9.688 17.438 2.66 1 98.81 213 LEU B O 1
ATOM 4669 N N . VAL B 1 214 ? 11.656 17.75 3.68 1 98.06 214 VAL B N 1
ATOM 4670 C CA . VAL B 1 214 ? 12.227 18.391 2.504 1 98.06 214 VAL B CA 1
ATOM 4671 C C . VAL B 1 214 ? 13.711 18.078 2.398 1 98.06 214 VAL B C 1
ATOM 4673 O O . VAL B 1 214 ? 14.406 17.969 3.414 1 98.06 214 VAL B O 1
ATOM 4676 N N . TRP B 1 215 ? 14.18 17.844 1.174 1 96.12 215 TRP B N 1
ATOM 4677 C CA . TRP B 1 215 ? 15.602 17.656 0.913 1 96.12 215 TRP B CA 1
ATOM 4678 C C . TRP B 1 215 ? 16.328 19.016 0.87 1 96.12 215 TRP B C 1
ATOM 4680 O O . TRP B 1 215 ? 15.883 19.922 0.173 1 96.12 215 TRP B O 1
ATOM 4690 N N . THR B 1 216 ? 17.422 19.172 1.646 1 90.94 216 THR B N 1
ATOM 4691 C CA . THR B 1 216 ? 18.188 20.422 1.651 1 90.94 216 THR B CA 1
ATOM 4692 C C . THR B 1 216 ? 19.656 20.141 1.317 1 90.94 216 THR B C 1
ATOM 4694 O O . THR B 1 216 ? 20.141 19.031 1.497 1 90.94 216 THR B O 1
ATOM 4697 N N . CYS B 1 217 ? 20.344 21.109 0.577 1 77.81 217 CYS B N 1
ATOM 4698 C CA . CYS B 1 217 ? 21.75 20.984 0.251 1 77.81 217 CYS B CA 1
ATOM 4699 C C . CYS B 1 217 ? 22.625 21.156 1.496 1 77.81 217 CYS B C 1
ATOM 4701 O O . CYS B 1 217 ? 22.281 21.953 2.383 1 77.81 217 CYS B O 1
ATOM 4703 N N . ALA B 1 218 ? 23.422 20.188 1.775 1 62.44 218 ALA B N 1
ATOM 4704 C CA . ALA B 1 218 ? 24.344 20.281 2.904 1 62.44 218 ALA B CA 1
ATOM 4705 C C . ALA B 1 218 ? 25.125 21.594 2.863 1 62.44 218 ALA B C 1
ATOM 4707 O O . ALA B 1 218 ? 25.453 22.094 1.786 1 62.44 218 ALA B O 1
ATOM 4708 N N . ASP B 1 219 ? 24.844 22.422 3.723 1 52.28 219 ASP B N 1
ATOM 4709 C CA . ASP B 1 219 ? 25.688 23.594 3.824 1 52.28 219 ASP B CA 1
ATOM 4710 C C . ASP B 1 219 ? 27.156 23.234 3.604 1 52.28 219 ASP B C 1
ATOM 4712 O O . ASP B 1 219 ? 27.688 22.359 4.277 1 52.28 219 ASP B O 1
ATOM 4716 N N . SER B 1 220 ? 27.625 23.234 2.41 1 41.97 220 SER B N 1
ATOM 4717 C CA . SER B 1 220 ? 29.062 23.203 2.199 1 41.97 220 SER B CA 1
ATOM 4718 C C . SER B 1 220 ? 29.797 24.047 3.244 1 41.97 220 SER B C 1
ATOM 4720 O O . SER B 1 220 ? 31 24.25 3.15 1 41.97 220 SER B O 1
ATOM 4722 N N . SER B 1 221 ? 29.062 24.766 4 1 38.75 221 SER B N 1
ATOM 4723 C CA . SER B 1 221 ? 30 25.625 4.742 1 38.75 221 SER B CA 1
ATOM 4724 C C . SER B 1 221 ? 30.906 24.781 5.648 1 38.75 221 SER B C 1
ATOM 4726 O O . SER B 1 221 ? 31.703 25.344 6.41 1 38.75 221 SER B O 1
ATOM 4728 N N . GLN B 1 222 ? 30.469 23.641 6.086 1 35.28 222 GLN B N 1
ATOM 4729 C CA . GLN B 1 222 ? 31.578 23.062 6.844 1 35.28 222 GLN B CA 1
ATOM 4730 C C . GLN B 1 222 ? 32.719 22.641 5.922 1 35.28 222 GLN B C 1
ATOM 4732 O O . GLN B 1 222 ? 32.594 21.688 5.152 1 35.28 222 GLN B O 1
ATOM 4737 N N . GLU B 1 223 ? 33.312 23.547 5.32 1 32.19 223 GLU B N 1
ATOM 4738 C CA . GLU B 1 223 ? 34.594 23.516 4.613 1 32.19 223 GLU B CA 1
ATOM 4739 C C . GLU B 1 223 ? 35.5 22.438 5.195 1 32.19 223 GLU B C 1
ATOM 4741 O O . GLU B 1 223 ? 35.875 22.5 6.371 1 32.19 223 GLU B O 1
ATOM 4746 N N . ILE B 1 224 ? 35.281 21.234 4.973 1 32.44 224 ILE B N 1
ATOM 4747 C CA . ILE B 1 224 ? 36.5 20.453 5.254 1 32.44 224 ILE B CA 1
ATOM 4748 C C . ILE B 1 224 ? 37.719 21.172 4.672 1 32.44 224 ILE B C 1
ATOM 4750 O O . ILE B 1 224 ? 37.688 21.594 3.51 1 32.44 224 ILE B O 1
ATOM 4754 N N . PRO B 1 225 ? 38.469 21.719 5.605 1 29.05 225 PRO B N 1
ATOM 4755 C CA . PRO B 1 225 ? 39.719 22.312 5.09 1 29.05 225 PRO B CA 1
ATOM 4756 C C . PRO B 1 225 ? 40.375 21.469 4 1 29.05 225 PRO B C 1
ATOM 4758 O O . PRO B 1 225 ? 40.688 20.297 4.227 1 29.05 225 PRO B O 1
ATOM 4761 N N . SER B 1 226 ? 39.719 21.484 2.891 1 29.17 226 SER B N 1
ATOM 4762 C CA . SER B 1 226 ? 40.438 20.859 1.798 1 29.17 226 SER B CA 1
ATOM 4763 C C . SER B 1 226 ? 41.938 21.172 1.882 1 29.17 226 SER B C 1
ATOM 4765 O O . SER B 1 226 ? 42.312 22.344 1.931 1 29.17 226 SER B O 1
ATOM 4767 N N . HIS B 1 227 ? 42.594 20.359 2.674 1 25.06 227 HIS B N 1
ATOM 4768 C CA . HIS B 1 227 ? 44.031 20.469 2.518 1 25.06 227 HIS B CA 1
ATOM 4769 C C . HIS B 1 227 ? 44.406 20.5 1.045 1 25.06 227 HIS B C 1
ATOM 4771 O O . HIS B 1 227 ? 44.062 19.625 0.271 1 25.06 227 HIS B O 1
ATOM 4777 N N . SER B 1 228 ? 44.375 21.672 0.524 1 24.23 228 SER B N 1
ATOM 4778 C CA . SER B 1 228 ? 44.906 22.078 -0.772 1 24.23 228 SER B CA 1
ATOM 4779 C C . SER B 1 228 ? 46.219 21.359 -1.082 1 24.23 228 SER B C 1
ATOM 4781 O O . SER B 1 228 ? 47.219 21.609 -0.434 1 24.23 228 SER B O 1
ATOM 4783 N N . THR B 1 229 ? 46.156 19.969 -1.058 1 21.55 229 THR B N 1
ATOM 4784 C CA . THR B 1 229 ? 47.469 19.547 -1.545 1 21.55 229 THR B CA 1
ATOM 4785 C C . THR B 1 229 ? 47.75 20.156 -2.912 1 21.55 229 THR B C 1
ATOM 4787 O O . THR B 1 229 ? 46.875 20.203 -3.781 1 21.55 229 THR B O 1
ATOM 4790 N N . ALA B 1 230 ? 48.688 21.031 -2.969 1 20.55 230 ALA B N 1
ATOM 4791 C CA . ALA B 1 230 ? 49.375 21.781 -4.004 1 20.55 230 ALA B CA 1
ATOM 4792 C C . ALA B 1 230 ? 49.812 20.875 -5.152 1 20.55 230 ALA B C 1
ATOM 4794 O O . ALA B 1 230 ? 50.875 21.078 -5.734 1 20.55 230 ALA B O 1
ATOM 4795 N N . ALA B 1 231 ? 49 19.844 -5.57 1 19.45 231 ALA B N 1
ATOM 4796 C CA . ALA B 1 231 ? 49.812 19.109 -6.535 1 19.45 231 ALA B CA 1
ATOM 4797 C C . ALA B 1 231 ? 50.094 19.953 -7.773 1 19.45 231 ALA B C 1
ATOM 4799 O O . ALA B 1 231 ? 49.219 20.688 -8.25 1 19.45 231 ALA B O 1
ATOM 4800 N N . THR B 1 232 ? 51.25 20.109 -8.242 1 20.94 232 THR B N 1
ATOM 4801 C CA . THR B 1 232 ? 52.062 20.812 -9.234 1 20.94 232 THR B CA 1
ATOM 4802 C C . THR B 1 232 ? 51.719 20.344 -10.648 1 20.94 232 THR B C 1
ATOM 4804 O O . THR B 1 232 ? 52.344 20.781 -11.625 1 20.94 232 THR B O 1
ATOM 4807 N N . GLY B 1 233 ? 50.625 19.625 -10.844 1 18.88 233 GLY B N 1
ATOM 4808 C CA . GLY B 1 233 ? 50.844 18.938 -12.109 1 18.88 233 GLY B CA 1
ATOM 4809 C C . GLY B 1 233 ? 50.906 19.875 -13.297 1 18.88 233 GLY B C 1
ATOM 4810 O O . GLY B 1 233 ? 50.438 21.016 -13.219 1 18.88 233 GLY B O 1
ATOM 4811 N N . SER B 1 234 ? 51.719 19.438 -14.328 1 19.7 234 SER B N 1
ATOM 4812 C CA . SER B 1 234 ? 52.344 19.891 -15.555 1 19.7 234 SER B CA 1
ATOM 4813 C C . SER B 1 234 ? 51.312 20.203 -16.625 1 19.7 234 SER B C 1
ATOM 4815 O O . SER B 1 234 ? 50.188 19.688 -16.578 1 19.7 234 SER B O 1
ATOM 4817 N N . GLN B 1 235 ? 51.688 21.172 -17.562 1 19.03 235 GLN B N 1
ATOM 4818 C CA . GLN B 1 235 ? 51.219 22.125 -18.562 1 19.03 235 GLN B CA 1
ATOM 4819 C C . GLN B 1 235 ? 50.781 21.422 -19.844 1 19.03 235 GLN B C 1
ATOM 4821 O O . GLN B 1 235 ? 50.438 22.078 -20.828 1 19.03 235 GLN B O 1
ATOM 4826 N N . MET B 1 236 ? 50.469 20.047 -19.844 1 18.94 236 MET B N 1
ATOM 4827 C CA . MET B 1 236 ? 50.594 19.656 -21.25 1 18.94 236 MET B CA 1
ATOM 4828 C C . MET B 1 236 ? 49.625 20.406 -22.125 1 18.94 236 MET B C 1
ATOM 4830 O O . MET B 1 236 ? 48.5 20.703 -21.688 1 18.94 236 MET B O 1
ATOM 4834 N N . GLU B 1 237 ? 50.125 20.734 -23.406 1 18.8 237 GLU B N 1
ATOM 4835 C CA . GLU B 1 237 ? 49.844 21.547 -24.594 1 18.8 237 GLU B CA 1
ATOM 4836 C C . GLU B 1 237 ? 48.594 21.109 -25.297 1 18.8 237 GLU B C 1
ATOM 4838 O O . GLU B 1 237 ? 48.344 19.906 -25.453 1 18.8 237 GLU B O 1
ATOM 4843 N N . ALA B 1 238 ? 47.625 22.016 -25.359 1 20.17 238 ALA B N 1
ATOM 4844 C CA . ALA B 1 238 ? 46.25 22.125 -25.859 1 20.17 238 ALA B CA 1
ATOM 4845 C C . ALA B 1 238 ? 46.219 21.938 -27.375 1 20.17 238 ALA B C 1
ATOM 4847 O O . ALA B 1 238 ? 46.656 22.812 -28.125 1 20.17 238 ALA B O 1
ATOM 4848 N N . GLU B 1 239 ? 46.719 20.719 -27.906 1 18.64 239 GLU B N 1
ATOM 4849 C CA . GLU B 1 239 ? 46.656 20.688 -29.375 1 18.64 239 GLU B CA 1
ATOM 4850 C C . GLU B 1 239 ? 45.219 20.984 -29.859 1 18.64 239 GLU B C 1
ATOM 4852 O O . GLU B 1 239 ? 44.25 20.562 -29.25 1 18.64 239 GLU B O 1
ATOM 4857 N N . LYS B 1 240 ? 45.156 21.969 -30.734 1 19.36 240 LYS B N 1
ATOM 4858 C CA . LYS B 1 240 ? 44.156 22.719 -31.5 1 19.36 240 LYS B CA 1
ATOM 4859 C C . LYS B 1 240 ? 43.344 21.797 -32.406 1 19.36 240 LYS B C 1
ATOM 4861 O O . LYS B 1 240 ? 43.875 21.297 -33.406 1 19.36 240 LYS B O 1
ATOM 4866 N N . ALA B 1 241 ? 42.656 20.75 -31.875 1 19.64 241 ALA B N 1
ATOM 4867 C CA . ALA B 1 241 ? 41.969 19.891 -32.812 1 19.64 241 ALA B CA 1
ATOM 4868 C C . ALA B 1 241 ? 41.062 20.719 -33.719 1 19.64 241 ALA B C 1
ATOM 4870 O O . ALA B 1 241 ? 40.375 21.641 -33.281 1 19.64 241 ALA B O 1
ATOM 4871 N N . VAL B 1 242 ? 41.375 20.797 -34.969 1 21.53 242 VAL B N 1
ATOM 4872 C CA . VAL B 1 242 ? 40.781 21.344 -36.188 1 21.53 242 VAL B CA 1
ATOM 4873 C C . VAL B 1 242 ? 39.344 20.859 -36.344 1 21.53 242 VAL B C 1
ATOM 4875 O O . VAL B 1 242 ? 39.062 19.672 -36.188 1 21.53 242 VAL B O 1
ATOM 4878 N N . THR B 1 243 ? 38.375 21.734 -35.906 1 20.61 243 THR B N 1
ATOM 4879 C CA . THR B 1 243 ? 36.938 21.641 -35.938 1 20.61 243 THR B CA 1
ATOM 4880 C C . THR B 1 243 ? 36.438 21.391 -37.375 1 20.61 243 THR B C 1
ATOM 4882 O O . THR B 1 243 ? 36.688 22.219 -38.25 1 20.61 243 THR B O 1
ATOM 4885 N N . SER B 1 244 ? 36.688 20.156 -37.875 1 19.97 244 SER B N 1
ATOM 4886 C CA . SER B 1 244 ? 36.156 19.781 -39.188 1 19.97 244 SER B CA 1
ATOM 4887 C C . SER B 1 244 ? 34.656 20.062 -39.312 1 19.97 244 SER B C 1
ATOM 4889 O O . SER B 1 244 ? 33.875 19.562 -38.5 1 19.97 244 SER B O 1
ATOM 4891 N N . ASP B 1 245 ? 34.312 21.25 -39.625 1 22.88 245 ASP B N 1
ATOM 4892 C CA . ASP B 1 245 ? 32.938 21.734 -39.875 1 22.88 245 ASP B CA 1
ATOM 4893 C C . ASP B 1 245 ? 32.25 20.875 -40.906 1 22.88 245 ASP B C 1
ATOM 4895 O O . ASP B 1 245 ? 32.5 20.984 -42.125 1 22.88 245 ASP B O 1
ATOM 4899 N N . THR B 1 246 ? 32.469 19.516 -41 1 21.48 246 THR B N 1
ATOM 4900 C CA . THR B 1 246 ? 31.812 18.859 -42.125 1 21.48 246 THR B CA 1
ATOM 4901 C C . THR B 1 246 ? 30.312 19.156 -42.125 1 21.48 246 THR B C 1
ATOM 4903 O O . THR B 1 246 ? 29.656 19.078 -41.062 1 21.48 246 THR B O 1
ATOM 4906 N N . VAL B 1 247 ? 29.844 19.938 -43.125 1 23.56 247 VAL B N 1
ATOM 4907 C CA . VAL B 1 247 ? 28.547 20.359 -43.625 1 23.56 247 VAL B CA 1
ATOM 4908 C C . VAL B 1 247 ? 27.625 19.141 -43.75 1 23.56 247 VAL B C 1
ATOM 4910 O O . VAL B 1 247 ? 27.906 18.219 -44.531 1 23.56 247 VAL B O 1
ATOM 4913 N N . GLU B 1 248 ? 27.234 18.594 -42.594 1 25.31 248 GLU B N 1
ATOM 4914 C CA . GLU B 1 248 ? 26.312 17.484 -42.719 1 25.31 248 GLU B CA 1
ATOM 4915 C C . GLU B 1 248 ? 25.125 17.844 -43.625 1 25.31 248 GLU B C 1
ATOM 4917 O O . GLU B 1 248 ? 24.438 18.828 -43.375 1 25.31 248 GLU B O 1
ATOM 4922 N N . GLU B 1 249 ? 25.281 17.578 -44.906 1 24.78 249 GLU B N 1
ATOM 4923 C CA . GLU B 1 249 ? 24.25 17.5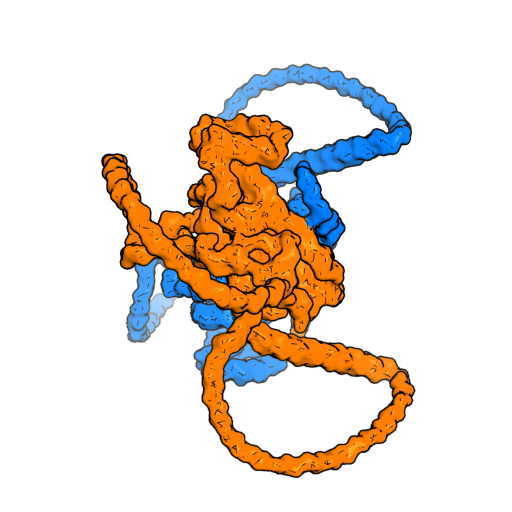94 -45.938 1 24.78 249 GLU B CA 1
ATOM 4924 C C . GLU B 1 249 ? 22.969 16.969 -45.438 1 24.78 249 GLU B C 1
ATOM 4926 O O . GLU B 1 249 ? 22.984 15.883 -44.844 1 24.78 249 GLU B O 1
ATOM 4931 N N . THR B 1 250 ? 21.953 17.828 -45.25 1 27.78 250 THR B N 1
ATOM 4932 C CA . THR B 1 250 ? 20.547 17.625 -44.906 1 27.78 250 THR B CA 1
ATOM 4933 C C . THR B 1 250 ? 19.938 16.516 -45.75 1 27.78 250 THR B C 1
ATOM 4935 O O . THR B 1 250 ? 19.594 16.734 -46.938 1 27.78 250 THR B O 1
ATOM 4938 N N . GLN B 1 251 ? 20.688 15.352 -46 1 27.42 251 GLN B N 1
ATOM 4939 C CA . GLN B 1 251 ? 20.062 14.359 -46.844 1 27.42 251 GLN B CA 1
ATOM 4940 C C . GLN B 1 251 ? 18.625 14.086 -46.406 1 27.42 251 GLN B C 1
ATOM 4942 O O . GLN B 1 251 ? 18.328 14.062 -45.219 1 27.42 251 GLN B O 1
ATOM 4947 N N . VAL B 1 252 ? 17.734 14.344 -47.406 1 31.06 252 VAL B N 1
ATOM 4948 C CA . VAL B 1 252 ? 16.297 14.094 -47.531 1 31.06 252 VAL B CA 1
ATOM 4949 C C . VAL B 1 252 ? 15.961 12.688 -47.031 1 31.06 252 VAL B C 1
ATOM 4951 O O . VAL B 1 252 ? 16.469 11.695 -47.562 1 31.06 252 VAL B O 1
ATOM 4954 N N . LEU B 1 253 ? 15.859 12.609 -45.75 1 33.09 253 LEU B N 1
ATOM 4955 C CA . LEU B 1 253 ? 15.508 11.375 -45.062 1 33.09 253 LEU B CA 1
ATOM 4956 C C . LEU B 1 253 ? 14.328 10.688 -45.719 1 33.09 253 LEU B C 1
ATOM 4958 O O . LEU B 1 253 ? 13.195 11.188 -45.688 1 33.09 253 LEU B O 1
ATOM 4962 N N . THR B 1 254 ? 14.711 10.18 -46.969 1 32.81 254 THR B N 1
ATOM 4963 C CA . THR B 1 254 ? 13.711 9.516 -47.781 1 32.81 254 THR B CA 1
ATOM 4964 C C . THR B 1 254 ? 12.875 8.547 -46.938 1 32.81 254 THR B C 1
ATOM 4966 O O . THR B 1 254 ? 11.656 8.492 -47.094 1 32.81 254 THR B O 1
ATOM 4969 N N . ASN B 1 255 ? 13.508 7.289 -46.781 1 32.19 255 ASN B N 1
ATOM 4970 C CA . ASN B 1 255 ? 12.664 6.109 -46.625 1 32.19 255 ASN B CA 1
ATOM 4971 C C . ASN B 1 255 ? 12.102 6.012 -45.219 1 32.19 255 ASN B C 1
ATOM 4973 O O . ASN B 1 255 ? 12.719 6.496 -44.25 1 32.19 255 ASN B O 1
ATOM 4977 N N . LEU B 1 256 ? 10.75 5.656 -45.031 1 37.69 256 LEU B N 1
ATOM 4978 C CA . LEU B 1 256 ? 9.883 5.492 -43.875 1 37.69 256 LEU B CA 1
ATOM 4979 C C . LEU B 1 256 ? 10.57 4.66 -42.812 1 37.69 256 LEU B C 1
ATOM 4981 O O . LEU B 1 256 ? 10.336 4.867 -41.594 1 37.69 256 LEU B O 1
ATOM 4985 N N . LYS B 1 257 ? 11.344 3.629 -43.156 1 38.38 257 LYS B N 1
ATOM 4986 C CA . LYS B 1 257 ? 12.023 2.756 -42.219 1 38.38 257 LYS B CA 1
ATOM 4987 C C . LYS B 1 257 ? 13.094 3.521 -41.438 1 38.38 257 LYS B C 1
ATOM 4989 O O . LYS B 1 257 ? 13.336 3.232 -40.281 1 38.38 257 LYS B O 1
ATOM 4994 N N . ASP B 1 258 ? 13.781 4.465 -42.062 1 41.97 258 ASP B N 1
ATOM 4995 C CA . ASP B 1 258 ? 14.836 5.242 -41.438 1 41.97 258 ASP B CA 1
ATOM 4996 C C . ASP B 1 258 ? 14.266 6.199 -40.375 1 41.97 258 ASP B C 1
ATOM 4998 O O . ASP B 1 258 ? 14.969 6.609 -39.469 1 41.97 258 ASP B O 1
ATOM 5002 N N . GLU B 1 259 ? 13.016 6.605 -40.625 1 44.16 259 GLU B N 1
ATOM 5003 C CA . GLU B 1 259 ? 12.391 7.488 -39.656 1 44.16 259 GLU B CA 1
ATOM 5004 C C . GLU B 1 259 ? 12.078 6.742 -38.375 1 44.16 259 GLU B C 1
ATOM 5006 O O . GLU B 1 259 ? 12.195 7.309 -37.281 1 44.16 259 GLU B O 1
ATOM 5011 N N . LYS B 1 260 ? 11.641 5.434 -38.375 1 44.03 260 LYS B N 1
ATOM 5012 C CA . LYS B 1 260 ? 11.344 4.656 -37.188 1 44.03 260 LYS B CA 1
ATOM 5013 C C . LYS B 1 260 ? 12.617 4.387 -36.375 1 44.03 260 LYS B C 1
ATOM 5015 O O . LYS B 1 260 ? 12.602 4.434 -35.156 1 44.03 260 LYS B O 1
ATOM 5020 N N . LEU B 1 261 ? 13.766 4.152 -37.094 1 50.72 261 LEU B N 1
ATOM 5021 C CA . LEU B 1 261 ? 15.047 3.947 -36.438 1 50.72 261 LEU B CA 1
ATOM 5022 C C . LEU B 1 261 ? 15.562 5.25 -35.844 1 50.72 261 LEU B C 1
ATOM 5024 O O . LEU B 1 261 ? 16.141 5.246 -34.75 1 50.72 261 LEU B O 1
ATOM 5028 N N . ARG B 1 262 ? 15.32 6.352 -36.469 1 48.69 262 ARG B N 1
ATOM 5029 C CA . ARG B 1 262 ? 15.711 7.645 -35.906 1 48.69 262 ARG B CA 1
ATOM 5030 C C . ARG B 1 262 ? 14.883 7.977 -34.656 1 48.69 262 ARG B C 1
ATOM 5032 O O . ARG B 1 262 ? 15.414 8.453 -33.656 1 48.69 262 ARG B O 1
ATOM 5039 N N . ILE B 1 263 ? 13.586 7.703 -34.75 1 52.31 263 ILE B N 1
ATOM 5040 C CA . ILE B 1 263 ? 12.727 7.98 -33.625 1 52.31 263 ILE B CA 1
ATOM 5041 C C . ILE B 1 263 ? 13.125 7.09 -32.438 1 52.31 263 ILE B C 1
ATOM 5043 O O . ILE B 1 263 ? 13.203 7.551 -31.312 1 52.31 263 ILE B O 1
ATOM 5047 N N . LYS B 1 264 ? 13.375 5.789 -32.719 1 49.81 264 LYS B N 1
ATOM 5048 C CA . LYS B 1 264 ? 13.844 4.891 -31.656 1 49.81 264 LYS B CA 1
ATOM 5049 C C . LYS B 1 264 ? 15.203 5.34 -31.125 1 49.81 264 LYS B C 1
ATOM 5051 O O . LYS B 1 264 ? 15.43 5.316 -29.906 1 49.81 264 LYS B O 1
ATOM 5056 N N . ASN B 1 265 ? 16.047 5.715 -31.922 1 54.03 265 ASN B N 1
ATOM 5057 C CA . ASN B 1 265 ? 17.375 6.203 -31.531 1 54.03 265 ASN B CA 1
ATOM 5058 C C . ASN B 1 265 ? 17.266 7.551 -30.812 1 54.03 265 ASN B C 1
ATOM 5060 O O . ASN B 1 265 ? 18 7.809 -29.859 1 54.03 265 ASN B O 1
ATOM 5064 N N . GLU B 1 266 ? 16.453 8.391 -31.375 1 53.28 266 GLU B N 1
ATOM 5065 C CA . GLU B 1 266 ? 16.25 9.672 -30.703 1 53.28 266 GLU B CA 1
ATOM 5066 C C . GLU B 1 266 ? 15.562 9.477 -29.359 1 53.28 266 GLU B C 1
ATOM 5068 O O . GLU B 1 266 ? 15.898 10.164 -28.375 1 53.28 266 GLU B O 1
ATOM 5073 N N . SER B 1 267 ? 14.648 8.516 -29.266 1 52.69 267 SER B N 1
ATOM 5074 C CA . SER B 1 267 ? 14.008 8.219 -28 1 52.69 267 SER B CA 1
ATOM 5075 C C . SER B 1 267 ? 14.992 7.609 -27 1 52.69 267 SER B C 1
ATOM 5077 O O . SER B 1 267 ? 14.945 7.918 -25.812 1 52.69 267 SER B O 1
ATOM 5079 N N . ARG B 1 268 ? 15.914 6.754 -27.547 1 54.16 268 ARG B N 1
ATOM 5080 C CA . ARG B 1 268 ? 17 6.238 -26.719 1 54.16 268 ARG B CA 1
ATOM 5081 C C . ARG B 1 268 ? 17.969 7.348 -26.328 1 54.16 268 ARG B C 1
ATOM 5083 O O . ARG B 1 268 ? 18.484 7.371 -25.219 1 54.16 268 ARG B O 1
ATOM 5090 N N . ARG B 1 269 ? 18.312 8.203 -27.344 1 53.38 269 ARG B N 1
ATOM 5091 C CA . ARG B 1 269 ? 19.203 9.312 -27.062 1 53.38 269 ARG B CA 1
ATOM 5092 C C . ARG B 1 269 ? 18.578 10.273 -26.062 1 53.38 269 ARG B C 1
ATOM 5094 O O . ARG B 1 269 ? 19.266 10.758 -25.156 1 53.38 269 ARG B O 1
ATOM 5101 N N . VAL B 1 270 ? 17.297 10.602 -26.25 1 54 270 VAL B N 1
ATOM 5102 C CA . VAL B 1 270 ? 16.594 11.445 -25.297 1 54 270 VAL B CA 1
ATOM 5103 C C . VAL B 1 270 ? 16.484 10.727 -23.953 1 54 270 VAL B C 1
ATOM 5105 O O . VAL B 1 270 ? 16.703 11.328 -22.906 1 54 270 VAL B O 1
ATOM 5108 N N . ALA B 1 271 ? 16.234 9.406 -24.016 1 54.28 271 ALA B N 1
ATOM 5109 C CA . ALA B 1 271 ? 16.203 8.609 -22.781 1 54.28 271 ALA B CA 1
ATOM 5110 C C . ALA B 1 271 ? 17.594 8.555 -22.141 1 54.28 271 ALA B C 1
ATOM 5112 O O . ALA B 1 271 ? 17.703 8.664 -20.922 1 54.28 271 ALA B O 1
ATOM 5113 N N . ALA B 1 272 ? 18.609 8.43 -22.953 1 56.44 272 ALA B N 1
ATOM 5114 C CA . ALA B 1 272 ? 19.984 8.398 -22.453 1 56.44 272 ALA B CA 1
ATOM 5115 C C . ALA B 1 272 ? 20.391 9.75 -21.875 1 56.44 272 ALA B C 1
ATOM 5117 O O . ALA B 1 272 ? 21.094 9.82 -20.875 1 56.44 272 ALA B O 1
ATOM 5118 N N . LYS B 1 273 ? 20.094 10.781 -22.609 1 49.97 273 LYS B N 1
ATOM 5119 C CA . LYS B 1 273 ? 20.328 12.125 -22.094 1 49.97 273 LYS B CA 1
ATOM 5120 C C . LYS B 1 273 ? 19.531 12.367 -20.812 1 49.97 273 LYS B C 1
ATOM 5122 O O . LYS B 1 273 ? 20.047 12.977 -19.859 1 49.97 273 LYS B O 1
ATOM 5127 N N . GLN B 1 274 ? 18.312 11.969 -20.781 1 52.25 274 GLN B N 1
ATOM 5128 C CA . GLN B 1 274 ? 17.484 12.07 -19.594 1 52.25 274 GLN B CA 1
ATOM 5129 C C . GLN B 1 274 ? 18.047 11.227 -18.453 1 52.25 274 GLN B C 1
ATOM 5131 O O . GLN B 1 274 ? 18.047 11.656 -17.297 1 52.25 274 GLN B O 1
ATOM 5136 N N . ALA B 1 275 ? 18.562 10 -18.766 1 54.38 275 ALA B N 1
ATOM 5137 C CA . ALA B 1 275 ? 19.25 9.164 -17.781 1 54.38 275 ALA B CA 1
ATOM 5138 C C . ALA B 1 275 ? 20.516 9.844 -17.266 1 54.38 275 ALA B C 1
ATOM 5140 O O . ALA B 1 275 ? 20.781 9.812 -16.062 1 54.38 275 ALA B O 1
ATOM 5141 N N . LYS B 1 276 ? 21.344 10.367 -18.172 1 53.44 276 LYS B N 1
ATOM 5142 C CA . LYS B 1 276 ? 22.547 11.086 -17.766 1 53.44 276 LYS B CA 1
ATOM 5143 C C . LYS B 1 276 ? 22.203 12.297 -16.906 1 53.44 276 LYS B C 1
ATOM 5145 O O . LYS B 1 276 ? 22.906 12.586 -15.922 1 53.44 276 LYS B O 1
ATOM 5150 N N . LYS B 1 277 ? 21.219 13.078 -17.312 1 50.72 277 LYS B N 1
ATOM 5151 C CA . LYS B 1 277 ? 20.766 14.188 -16.484 1 50.72 277 LYS B CA 1
ATOM 5152 C C . LYS B 1 277 ? 20.25 13.695 -15.141 1 50.72 277 LYS B C 1
ATOM 5154 O O . LYS B 1 277 ? 20.484 14.32 -14.109 1 50.72 277 LYS B O 1
ATOM 5159 N N . GLN B 1 278 ? 19.531 12.516 -15.164 1 54.69 278 GLN B N 1
ATOM 5160 C CA . GLN B 1 278 ? 19.094 11.891 -13.914 1 54.69 278 GLN B CA 1
ATOM 5161 C C . GLN B 1 278 ? 20.297 11.445 -13.07 1 54.69 278 GLN B C 1
ATOM 5163 O O . GLN B 1 278 ? 20.266 11.555 -11.844 1 54.69 278 GLN B O 1
ATOM 5168 N N . GLU B 1 279 ? 21.297 10.914 -13.734 1 53.25 279 GLU B N 1
ATOM 5169 C CA . GLU B 1 279 ? 22.5 10.5 -13.023 1 53.25 279 GLU B CA 1
ATOM 5170 C C . GLU B 1 279 ? 23.188 11.688 -12.367 1 53.25 279 GLU B C 1
ATOM 5172 O O . GLU B 1 279 ? 23.688 11.578 -11.242 1 53.25 279 GLU B O 1
ATOM 5177 N N . LYS B 1 280 ? 23.391 12.844 -13.039 1 51.12 280 LYS B N 1
ATOM 5178 C CA . LYS B 1 280 ? 23.969 14.039 -12.422 1 51.12 280 LYS B CA 1
ATOM 5179 C C . LYS B 1 280 ? 23.109 14.531 -11.266 1 51.12 280 LYS B C 1
ATOM 5181 O O . LYS B 1 280 ? 23.625 14.93 -10.219 1 51.12 280 LYS B O 1
ATOM 5186 N N . LYS B 1 281 ? 21.781 14.531 -11.492 1 54.69 281 LYS B N 1
ATOM 5187 C CA . LYS B 1 281 ? 20.844 14.859 -10.414 1 54.69 281 LYS B CA 1
ATOM 5188 C C . LYS B 1 281 ? 20.953 13.875 -9.258 1 54.69 281 LYS B C 1
ATOM 5190 O O . LYS B 1 281 ? 20.891 14.266 -8.094 1 54.69 281 LYS B O 1
ATOM 5195 N N . ASP B 1 282 ? 21.172 12.648 -9.594 1 55.03 282 ASP B N 1
ATOM 5196 C CA . ASP B 1 282 ? 21.391 11.617 -8.578 1 55.03 282 ASP B CA 1
ATOM 5197 C C . ASP B 1 282 ? 22.656 11.906 -7.773 1 55.03 282 ASP B C 1
ATOM 5199 O O . ASP B 1 282 ? 22.703 11.656 -6.566 1 55.03 282 ASP B O 1
ATOM 5203 N N . LYS B 1 283 ? 23.688 12.375 -8.461 1 51.16 283 LYS B N 1
ATOM 5204 C CA . LYS B 1 283 ? 24.922 12.711 -7.773 1 51.16 283 LYS B CA 1
ATOM 5205 C C . LYS B 1 283 ? 24.734 13.891 -6.828 1 51.16 283 LYS B C 1
ATOM 5207 O O . LYS B 1 283 ? 25.234 13.883 -5.703 1 51.16 283 LYS B O 1
ATOM 5212 N N . LYS B 1 284 ? 24.125 15.055 -7.262 1 51.56 284 LYS B N 1
ATOM 5213 C CA . LYS B 1 284 ? 23.859 16.188 -6.383 1 51.56 284 LYS B CA 1
ATOM 5214 C C . LYS B 1 284 ? 22.875 15.805 -5.281 1 51.56 284 LYS B C 1
ATOM 5216 O O . LYS B 1 284 ? 22.969 16.297 -4.156 1 51.56 284 LYS B O 1
ATOM 5221 N N . SER B 1 285 ? 21.891 14.977 -5.617 1 57.5 285 SER B N 1
ATOM 5222 C CA . SER B 1 285 ? 20.938 14.438 -4.645 1 57.5 285 SER B CA 1
ATOM 5223 C C . SER B 1 285 ? 21.656 13.625 -3.57 1 57.5 285 SER B C 1
ATOM 5225 O O . SER B 1 285 ? 21.219 13.578 -2.422 1 57.5 285 SER B O 1
ATOM 5227 N N . MET B 1 286 ? 22.766 13.125 -3.949 1 58.16 286 MET B N 1
ATOM 5228 C CA . MET B 1 286 ? 23.5 12.312 -2.99 1 58.16 286 MET B CA 1
ATOM 5229 C C . MET B 1 286 ? 24 13.164 -1.821 1 58.16 286 MET B C 1
ATOM 5231 O O . MET B 1 286 ? 24.125 12.672 -0.699 1 58.16 286 MET B O 1
ATOM 5235 N N . LEU B 1 287 ? 24.047 14.453 -2.018 1 72.75 287 LEU B N 1
ATOM 5236 C CA . LEU B 1 287 ? 24.594 15.281 -0.946 1 72.75 287 LEU B CA 1
ATOM 5237 C C . LEU B 1 287 ? 23.484 15.977 -0.174 1 72.75 287 LEU B C 1
ATOM 5239 O O . LEU B 1 287 ? 23.734 16.656 0.817 1 72.75 287 LEU B O 1
ATOM 5243 N N . SER B 1 288 ? 22.266 15.617 -0.499 1 88 288 SER B N 1
ATOM 5244 C CA . SER B 1 288 ? 21.156 16.297 0.158 1 88 288 SER B CA 1
ATOM 5245 C C . SER B 1 288 ? 20.797 15.617 1.471 1 88 288 SER B C 1
ATOM 5247 O O . SER B 1 288 ? 20.984 14.406 1.625 1 88 288 SER B O 1
ATOM 5249 N N . VAL B 1 289 ? 20.438 16.469 2.432 1 93.88 289 VAL B N 1
ATOM 5250 C CA . VAL B 1 289 ? 20 15.984 3.74 1 93.88 289 VAL B CA 1
ATOM 5251 C C . VAL B 1 289 ? 18.5 16.141 3.875 1 93.88 289 VAL B C 1
ATOM 5253 O O . VAL B 1 289 ? 17.938 17.188 3.541 1 93.88 289 VAL B O 1
ATOM 5256 N N . LEU B 1 290 ? 17.859 15.062 4.277 1 97.69 290 LEU B N 1
ATOM 5257 C CA . LEU B 1 290 ? 16.422 15.102 4.5 1 97.69 290 LEU B CA 1
ATOM 5258 C C . LEU B 1 290 ? 16.094 15.742 5.844 1 97.69 290 LEU B C 1
ATOM 5260 O O . LEU B 1 290 ? 16.547 15.273 6.887 1 97.69 290 LEU B O 1
ATOM 5264 N N . ARG B 1 291 ? 15.281 16.844 5.895 1 97.5 291 ARG B N 1
ATOM 5265 C CA . ARG B 1 291 ? 14.898 17.547 7.109 1 97.5 291 ARG B CA 1
ATOM 5266 C C . ARG B 1 291 ? 13.438 17.297 7.457 1 97.5 291 ARG B C 1
ATOM 5268 O O . ARG B 1 291 ? 12.586 17.25 6.57 1 97.5 291 ARG B O 1
ATOM 5275 N N . THR B 1 292 ? 13.219 17.031 8.68 1 98.5 292 THR B N 1
ATOM 5276 C CA . THR B 1 292 ? 11.867 17 9.242 1 98.5 292 THR B CA 1
ATOM 5277 C C . THR B 1 292 ? 11.539 18.328 9.922 1 98.5 292 THR B C 1
ATOM 5279 O O . THR B 1 292 ? 12.211 18.734 10.875 1 98.5 292 THR B O 1
ATOM 5282 N N . LEU B 1 293 ? 10.43 18.984 9.492 1 98.44 293 LEU B N 1
ATOM 5283 C CA . LEU B 1 293 ? 10.164 20.344 9.961 1 98.44 293 LEU B CA 1
ATOM 5284 C C . LEU B 1 293 ? 8.727 20.469 10.438 1 98.44 293 LEU B C 1
ATOM 5286 O O . LEU B 1 293 ? 7.82 19.828 9.898 1 98.44 293 LEU B O 1
ATOM 5290 N N . HIS B 1 294 ? 8.539 21.219 11.43 1 98.44 294 HIS B N 1
ATOM 5291 C CA . HIS B 1 294 ? 7.242 21.672 11.906 1 98.44 294 HIS B CA 1
ATOM 5292 C C . HIS B 1 294 ? 7.137 23.203 11.844 1 98.44 294 HIS B C 1
ATOM 5294 O O . HIS B 1 294 ? 7.047 23.859 12.875 1 98.44 294 HIS B O 1
ATOM 5300 N N . CYS B 1 295 ? 7.137 23.781 10.672 1 97.38 295 CYS B N 1
ATOM 5301 C CA . CYS B 1 295 ? 7.238 25.234 10.5 1 97.38 295 CYS B CA 1
ATOM 5302 C C . CYS B 1 295 ? 6.164 25.734 9.547 1 97.38 295 CYS B C 1
ATOM 5304 O O . CYS B 1 295 ? 5.371 24.953 9.023 1 97.38 295 CYS B O 1
ATOM 5306 N N . ASP B 1 296 ? 6.055 27.047 9.445 1 97.62 296 ASP B N 1
ATOM 5307 C CA . ASP B 1 296 ? 5.102 27.703 8.555 1 97.62 296 ASP B CA 1
ATOM 5308 C C . ASP B 1 296 ? 5.547 27.594 7.098 1 97.62 296 ASP B C 1
ATOM 5310 O O . ASP B 1 296 ? 6.574 28.156 6.715 1 97.62 296 ASP B O 1
ATOM 5314 N N . ILE B 1 297 ? 4.734 26.891 6.273 1 97.62 297 ILE B N 1
ATOM 5315 C CA . ILE B 1 297 ? 5.102 26.781 4.867 1 97.62 297 ILE B CA 1
ATOM 5316 C C . ILE B 1 297 ? 4.094 27.547 4.012 1 97.62 297 ILE B C 1
ATOM 5318 O O . ILE B 1 297 ? 4.098 27.422 2.785 1 97.62 297 ILE B O 1
ATOM 5322 N N . ILE B 1 298 ? 3.152 28.219 4.594 1 96.88 298 ILE B N 1
ATOM 5323 C CA . ILE B 1 298 ? 2.207 29.078 3.883 1 96.88 298 ILE B CA 1
ATOM 5324 C C . ILE B 1 298 ? 2.891 30.375 3.486 1 96.88 298 ILE B C 1
ATOM 5326 O O . ILE B 1 298 ? 2.719 30.859 2.363 1 96.88 298 ILE B O 1
ATOM 5330 N N . SER B 1 299 ? 3.676 30.938 4.391 1 95 299 SER B N 1
ATOM 5331 C CA . SER B 1 299 ? 4.387 32.188 4.148 1 95 299 SER B CA 1
ATOM 5332 C C . SER B 1 299 ? 5.516 32 3.141 1 95 299 SER B C 1
ATOM 5334 O O . SER B 1 299 ? 6 30.891 2.949 1 95 299 SER B O 1
ATOM 5336 N N . ASN B 1 300 ? 6 33.031 2.617 1 95.44 300 ASN B N 1
ATOM 5337 C CA . ASN B 1 300 ? 7.062 33.031 1.619 1 95.44 300 ASN B CA 1
ATOM 5338 C C . ASN B 1 300 ? 8.422 32.719 2.248 1 95.44 300 ASN B C 1
ATOM 5340 O O . ASN B 1 300 ? 9.367 32.344 1.549 1 95.44 300 ASN B O 1
ATOM 5344 N N . ASP B 1 301 ? 8.508 32.875 3.531 1 94.38 301 ASP B N 1
ATOM 5345 C CA . ASP B 1 301 ? 9.781 32.688 4.223 1 94.38 301 ASP B CA 1
ATOM 5346 C C . ASP B 1 301 ? 10.352 31.297 3.998 1 94.38 301 ASP B C 1
ATOM 5348 O O . ASP B 1 301 ? 11.57 31.109 3.898 1 94.38 301 ASP B O 1
ATOM 5352 N N . PHE B 1 302 ? 9.516 30.359 3.947 1 96.44 302 PHE B N 1
ATOM 5353 C CA . PHE B 1 302 ? 9.945 28.984 3.727 1 96.44 302 PHE B CA 1
ATOM 5354 C C . PHE B 1 302 ? 10.477 28.797 2.312 1 96.44 302 PHE B C 1
ATOM 5356 O O . PHE B 1 302 ? 11.461 28.078 2.1 1 96.44 302 PHE B O 1
ATOM 5363 N N . TRP B 1 303 ? 9.914 29.406 1.35 1 95.12 303 TRP B N 1
ATOM 5364 C CA . TRP B 1 303 ? 10.117 29.125 -0.069 1 95.12 303 TRP B CA 1
ATOM 5365 C C . TRP B 1 303 ? 11.211 30.031 -0.646 1 95.12 303 TRP B C 1
ATOM 5367 O O . TRP B 1 303 ? 11.711 29.781 -1.745 1 95.12 303 TRP B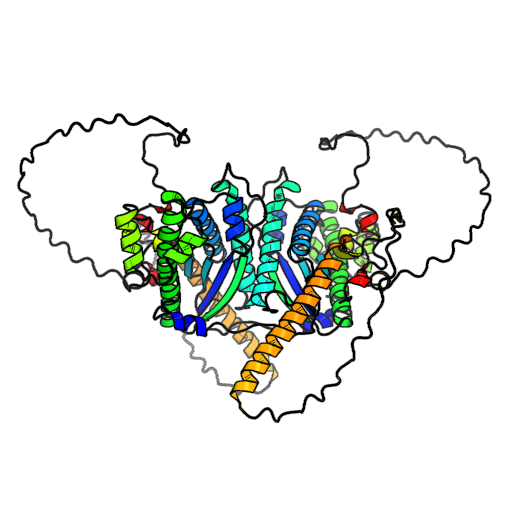 O 1
ATOM 5377 N N . ASN B 1 304 ? 11.547 31.125 0.055 1 90.5 304 ASN B N 1
ATOM 5378 C CA . ASN B 1 304 ? 12.508 32.094 -0.439 1 90.5 304 ASN B CA 1
ATOM 5379 C C . ASN B 1 304 ? 13.766 32.125 0.414 1 90.5 304 ASN B C 1
ATOM 5381 O O . ASN B 1 304 ? 13.742 31.75 1.585 1 90.5 304 ASN B O 1
ATOM 5385 N N . PRO B 1 305 ? 14.898 32.469 -0.161 1 84.31 305 PRO B N 1
ATOM 5386 C CA . PRO B 1 305 ? 16.125 32.594 0.639 1 84.31 305 PRO B CA 1
ATOM 5387 C C . PRO B 1 305 ? 15.984 33.625 1.766 1 84.31 305 PRO B C 1
ATOM 5389 O O . PRO B 1 305 ? 15.281 34.625 1.613 1 84.31 305 PRO B O 1
ATOM 5392 N N . PRO B 1 306 ? 16.547 33.281 2.934 1 75.44 306 PRO B N 1
ATOM 5393 C CA . PRO B 1 306 ? 16.5 34.281 4.016 1 75.44 306 PRO B CA 1
ATOM 5394 C C . PRO B 1 306 ? 17.172 35.594 3.643 1 75.44 306 PRO B C 1
ATOM 5396 O O . PRO B 1 306 ? 18.094 35.594 2.812 1 75.44 306 PRO B O 1
ATOM 5399 N N . PRO B 1 307 ? 16.438 36.625 4.035 1 66.94 307 PRO B N 1
ATOM 5400 C CA . PRO B 1 307 ? 17.094 37.906 3.738 1 66.94 307 PRO B CA 1
ATOM 5401 C C . PRO B 1 307 ? 18.531 37.969 4.254 1 66.94 307 PRO B C 1
ATOM 5403 O O . PRO B 1 307 ? 18.875 37.312 5.23 1 66.94 307 PRO B O 1
ATOM 5406 N N . PRO B 1 308 ? 19.406 38.312 3.363 1 59.94 308 PRO B N 1
ATOM 5407 C CA . PRO B 1 308 ? 20.797 38.406 3.807 1 59.94 308 PRO B CA 1
ATOM 5408 C C . PRO B 1 308 ? 20.922 39 5.211 1 59.94 308 PRO B C 1
ATOM 5410 O O . PRO B 1 308 ? 20.109 39.844 5.613 1 59.94 308 PRO B O 1
ATOM 5413 N N . SER B 1 309 ? 21.312 38.156 6.113 1 54.97 309 SER B N 1
ATOM 5414 C CA . SER B 1 309 ? 21.562 38.625 7.477 1 54.97 309 SER B CA 1
ATOM 5415 C C . SER B 1 309 ? 22.094 40.062 7.48 1 54.97 309 SER B C 1
ATOM 5417 O O . SER B 1 309 ? 23.031 40.375 6.75 1 54.97 309 SER B O 1
ATOM 5419 N N . PRO B 1 310 ? 21.297 40.938 7.988 1 48.84 310 PRO B N 1
ATOM 5420 C CA . PRO B 1 310 ? 21.969 42.25 8.086 1 48.84 310 PRO B CA 1
ATOM 5421 C C . PRO B 1 310 ? 23.375 42.125 8.68 1 48.84 310 PRO B C 1
ATOM 5423 O O . PRO B 1 310 ? 23.656 41.219 9.469 1 48.84 310 PRO B O 1
ATOM 5426 N N . ALA B 1 311 ? 24.375 42.594 8.078 1 40.09 311 ALA B N 1
ATOM 5427 C CA . ALA B 1 311 ? 25.703 42.688 8.688 1 40.09 311 ALA B CA 1
ATOM 5428 C C . ALA B 1 311 ? 25.594 43.094 10.164 1 40.09 311 ALA B C 1
ATOM 5430 O O . ALA B 1 311 ? 24.938 44.062 10.508 1 40.09 311 ALA B O 1
ATOM 5431 N N . ALA B 1 312 ? 25.609 42.062 11.031 1 40.66 312 ALA B N 1
ATOM 5432 C CA . ALA B 1 312 ? 25.719 42.344 12.469 1 40.66 312 ALA B CA 1
ATOM 5433 C C . ALA B 1 312 ? 26.609 43.531 12.742 1 40.66 312 ALA B C 1
ATOM 5435 O O . ALA B 1 312 ? 27.797 43.531 12.422 1 40.66 312 ALA B O 1
ATOM 5436 N N . THR B 1 313 ? 26.016 44.656 12.648 1 35.59 313 THR B N 1
ATOM 5437 C CA . THR B 1 313 ? 26.781 45.75 13.242 1 35.59 313 THR B CA 1
ATOM 5438 C C . THR B 1 313 ? 27.109 45.438 14.695 1 35.59 313 THR B C 1
ATOM 5440 O O . THR B 1 313 ? 26.203 45.219 15.508 1 35.59 313 THR B O 1
ATOM 5443 N N . THR B 1 314 ? 28.25 44.875 14.953 1 33.97 314 THR B N 1
ATOM 5444 C CA . THR B 1 314 ? 28.859 44.594 16.25 1 33.97 314 THR B CA 1
ATOM 5445 C C . THR B 1 314 ? 28.641 45.75 17.219 1 33.97 314 THR B C 1
ATOM 5447 O O . THR B 1 314 ? 29.375 46.75 17.156 1 33.97 314 THR B O 1
ATOM 5450 N N . THR B 1 315 ? 27.375 46.188 17.422 1 28.84 315 THR B N 1
ATOM 5451 C CA . THR B 1 315 ? 27.391 47.25 18.438 1 28.84 315 THR B CA 1
ATOM 5452 C C . THR B 1 315 ? 27.734 46.688 19.812 1 28.84 315 THR B C 1
ATOM 5454 O O . THR B 1 315 ? 27.109 45.719 20.25 1 28.84 315 THR B O 1
ATOM 5457 N N . SER B 1 316 ? 28.938 46.875 20.328 1 28.48 316 SER B N 1
ATOM 5458 C CA . SER B 1 316 ? 29.562 46.562 21.609 1 28.48 316 SER B CA 1
ATOM 5459 C C . SER B 1 316 ? 28.75 47.094 22.781 1 28.48 316 SER B C 1
ATOM 5461 O O . SER B 1 316 ? 29.281 47.281 23.875 1 28.48 316 SER B O 1
ATOM 5463 N N . THR B 1 317 ? 27.391 46.906 22.859 1 25.38 317 THR B N 1
ATOM 5464 C CA . THR B 1 317 ? 26.766 47.625 23.953 1 25.38 317 THR B CA 1
ATOM 5465 C C . THR B 1 317 ? 27.172 47.031 25.297 1 25.38 317 THR B C 1
ATOM 5467 O O . THR B 1 317 ? 27.141 45.812 25.469 1 25.38 317 THR B O 1
ATOM 5470 N N . ALA B 1 318 ? 27.906 47.719 26.188 1 25.78 318 ALA B N 1
ATOM 5471 C CA . ALA B 1 318 ? 28.422 47.594 27.547 1 25.78 318 ALA B CA 1
ATOM 5472 C C . ALA B 1 318 ? 27.281 47.344 28.531 1 25.78 318 ALA B C 1
ATOM 5474 O O . ALA B 1 318 ? 26.438 48.219 28.766 1 25.78 318 ALA B O 1
ATOM 5475 N N . ALA B 1 319 ? 26.688 46.188 28.562 1 25.56 319 ALA B N 1
ATOM 5476 C CA . ALA B 1 319 ? 25.562 45.844 29.438 1 25.56 319 ALA B CA 1
ATOM 5477 C C . ALA B 1 319 ? 25.969 45.938 30.906 1 25.56 319 ALA B C 1
ATOM 5479 O O . ALA B 1 319 ? 27.031 45.469 31.297 1 25.56 319 ALA B O 1
ATOM 5480 N N . SER B 1 320 ? 25.5 47 31.547 1 22.97 320 SER B N 1
ATOM 5481 C CA . SER B 1 320 ? 25.594 47.344 32.969 1 22.97 320 SER B CA 1
ATOM 5482 C C . SER B 1 320 ? 24.969 46.25 33.812 1 22.97 320 SER B C 1
ATOM 5484 O O . SER B 1 320 ? 23.969 45.656 33.438 1 22.97 320 SER B O 1
ATOM 5486 N N . SER B 1 321 ? 25.703 45.688 34.812 1 22.3 321 SER B N 1
ATOM 5487 C CA . SER B 1 321 ? 25.688 44.594 35.75 1 22.3 321 SER B CA 1
ATOM 5488 C C . SER B 1 321 ? 24.594 44.75 36.781 1 22.3 321 SER B C 1
ATOM 5490 O O . SER B 1 321 ? 24.516 44 37.75 1 22.3 321 SER B O 1
ATOM 5492 N N . SER B 1 322 ? 23.328 45.188 36.438 1 20.81 322 SER B N 1
ATOM 5493 C CA . SER B 1 322 ? 22.547 45.469 37.656 1 20.81 322 SER B CA 1
ATOM 5494 C C . SER B 1 322 ? 22.281 44.188 38.438 1 20.81 322 SER B C 1
ATOM 5496 O O . SER B 1 322 ? 22.219 43.094 37.844 1 20.81 322 SER B O 1
ATOM 5498 N N . SER B 1 323 ? 22.422 44.25 39.781 1 23.34 323 SER B N 1
ATOM 5499 C CA . SER B 1 323 ? 22.516 43.438 40.969 1 23.34 323 SER B CA 1
ATOM 5500 C C . SER B 1 323 ? 21.172 42.844 41.344 1 23.34 323 SER B C 1
ATOM 5502 O O . SER B 1 323 ? 21.016 42.25 42.406 1 23.34 323 SER B O 1
ATOM 5504 N N . GLN B 1 324 ? 20.344 42.312 40.406 1 19.86 324 GLN B N 1
ATOM 5505 C CA . GLN B 1 324 ? 19.016 41.969 40.844 1 19.86 324 GLN B CA 1
ATOM 5506 C C . GLN B 1 324 ? 19.047 40.906 41.969 1 19.86 324 GLN B C 1
ATOM 5508 O O . GLN B 1 324 ? 19.891 40 41.938 1 19.86 324 GLN B O 1
ATOM 5513 N N . GLN B 1 325 ? 18.469 41.25 43.125 1 21.06 325 GLN B N 1
ATOM 5514 C CA . GLN B 1 325 ? 18.188 40.719 44.469 1 21.06 325 GLN B CA 1
ATOM 5515 C C . GLN B 1 325 ? 17.328 39.438 44.375 1 21.06 325 GLN B C 1
ATOM 5517 O O . GLN B 1 325 ? 16.328 39.406 43.656 1 21.06 325 GLN B O 1
ATOM 5522 N N . SER B 1 326 ? 17.922 38.281 44.625 1 20.88 326 SER B N 1
ATOM 5523 C CA . SER B 1 326 ? 17.562 36.875 44.562 1 20.88 326 SER B CA 1
ATOM 5524 C C . SER B 1 326 ? 16.438 36.531 45.531 1 20.88 326 SER B C 1
ATOM 5526 O O . SER B 1 326 ? 16.672 36.406 46.75 1 20.88 326 SER B O 1
ATOM 5528 N N . ARG B 1 327 ? 15.25 37.25 45.469 1 20.75 327 ARG B N 1
ATOM 5529 C CA . ARG B 1 327 ? 14.281 36.844 46.5 1 20.75 327 ARG B CA 1
ATOM 5530 C C . ARG B 1 327 ? 13.906 35.375 46.344 1 20.75 327 ARG B C 1
ATOM 5532 O O . ARG B 1 327 ? 13.617 34.906 45.25 1 20.75 327 ARG B O 1
ATOM 5539 N N . SER B 1 328 ? 14.445 34.562 47.219 1 20.97 328 SER B N 1
ATOM 5540 C CA . SER B 1 328 ? 14.375 33.125 47.469 1 20.97 328 SER B CA 1
ATOM 5541 C C . SER B 1 328 ? 12.953 32.688 47.75 1 20.97 328 SER B C 1
ATOM 5543 O O . SER B 1 328 ? 12.414 32.969 48.844 1 20.97 328 SER B O 1
ATOM 5545 N N . ILE B 1 329 ? 11.961 33 46.875 1 20.06 329 ILE B N 1
ATOM 5546 C CA . ILE B 1 329 ? 10.648 32.562 47.344 1 20.06 329 ILE B CA 1
ATOM 5547 C C . ILE B 1 329 ? 10.641 31.031 47.469 1 20.06 329 ILE B C 1
ATOM 5549 O O . ILE B 1 329 ? 11.062 30.312 46.562 1 20.06 329 ILE B O 1
ATOM 5553 N N . VAL B 1 330 ? 10.57 30.578 48.656 1 21.17 330 VAL B N 1
ATOM 5554 C CA . VAL B 1 330 ? 10.531 29.25 49.25 1 21.17 330 VAL B CA 1
ATOM 5555 C C . VAL B 1 330 ? 9.25 28.531 48.844 1 21.17 330 VAL B C 1
ATOM 5557 O O . VAL B 1 330 ? 8.148 28.938 49.219 1 21.17 330 VAL B O 1
ATOM 5560 N N . VAL B 1 331 ? 8.984 28.375 47.531 1 20.12 331 VAL B N 1
ATOM 5561 C CA . VAL B 1 331 ? 7.715 27.719 47.25 1 20.12 331 VAL B CA 1
ATOM 5562 C C . VAL B 1 331 ? 7.746 26.281 47.75 1 20.12 331 VAL B C 1
ATOM 5564 O O . VAL B 1 331 ? 8.742 25.578 47.594 1 20.12 331 VAL B O 1
ATOM 5567 N N . ASP B 1 332 ? 6.969 26 48.719 1 21.14 332 ASP B N 1
ATOM 5568 C CA . ASP B 1 332 ? 6.672 24.797 49.469 1 21.14 332 ASP B CA 1
ATOM 5569 C C . ASP B 1 332 ? 6.086 23.703 48.562 1 21.14 332 ASP B C 1
ATOM 5571 O O . ASP B 1 332 ? 5.043 23.906 47.938 1 21.14 332 ASP B O 1
ATOM 5575 N N . SER B 1 333 ? 6.906 22.984 47.719 1 20.78 333 SER B N 1
ATOM 5576 C CA . SER B 1 333 ? 6.621 21.984 46.719 1 20.78 333 SER B CA 1
ATOM 5577 C C . SER B 1 333 ? 6.031 20.719 47.312 1 20.78 333 SER B C 1
ATOM 5579 O O . SER B 1 333 ? 6.258 19.625 46.812 1 20.78 333 SER B O 1
ATOM 5581 N N . SER B 1 334 ? 5.066 20.766 48.188 1 20.41 334 SER B N 1
ATOM 5582 C CA . SER B 1 334 ? 4.742 19.5 48.844 1 20.41 334 SER B CA 1
ATOM 5583 C C . SER B 1 334 ? 4.258 18.469 47.812 1 20.41 334 SER B C 1
ATOM 5585 O O . SER B 1 334 ? 4.027 17.312 48.156 1 20.41 334 SER B O 1
ATOM 5587 N N . GLY B 1 335 ? 3.793 18.891 46.656 1 19.14 335 GLY B N 1
ATOM 5588 C CA . GLY B 1 335 ? 2.855 17.906 46.125 1 19.14 335 GLY B CA 1
ATOM 5589 C C . GLY B 1 335 ? 3.504 16.578 45.812 1 19.14 335 GLY B C 1
ATOM 5590 O O . GLY B 1 335 ? 4.727 16.484 45.688 1 19.14 335 GLY B O 1
ATOM 5591 N N . ALA B 1 336 ? 2.668 15.445 45.906 1 20.17 336 ALA B N 1
ATOM 5592 C CA . ALA B 1 336 ? 2.775 13.984 45.875 1 20.17 336 ALA B CA 1
ATOM 5593 C C . ALA B 1 336 ? 3.352 13.5 44.562 1 20.17 336 ALA B C 1
ATOM 5595 O O . ALA B 1 336 ? 3.066 14.07 43.5 1 20.17 336 ALA B O 1
ATOM 5596 N N . ASP B 1 337 ? 4.531 12.828 44.656 1 19.81 337 ASP B N 1
ATOM 5597 C CA . ASP B 1 337 ? 5.547 12.281 43.75 1 19.81 337 ASP B CA 1
ATOM 5598 C C . ASP B 1 337 ? 4.973 11.148 42.906 1 19.81 337 ASP B C 1
ATOM 5600 O O . ASP B 1 337 ? 4.895 10.008 43.375 1 19.81 337 ASP B O 1
ATOM 5604 N N . ASN B 1 338 ? 3.676 11.195 42.5 1 20.59 338 ASN B N 1
ATOM 5605 C CA . ASN B 1 338 ? 3.348 9.984 41.75 1 20.59 338 ASN B CA 1
ATOM 5606 C C . ASN B 1 338 ? 4.344 9.734 40.625 1 20.59 338 ASN B C 1
ATOM 5608 O O . ASN B 1 338 ? 4.359 10.461 39.625 1 20.59 338 ASN B O 1
ATOM 5612 N N . THR B 1 339 ? 5.488 9.219 41 1 20.81 339 THR B N 1
ATOM 5613 C CA . THR B 1 339 ? 6.656 8.938 40.156 1 20.81 339 THR B CA 1
ATOM 5614 C C . THR B 1 339 ? 6.328 7.898 39.094 1 20.81 339 THR B C 1
ATOM 5616 O O . THR B 1 339 ? 6.195 6.711 39.375 1 20.81 339 THR B O 1
ATOM 5619 N N . ARG B 1 340 ? 5.301 8.031 38.281 1 23.02 340 ARG B N 1
ATOM 5620 C CA . ARG B 1 340 ? 5.262 7.105 37.156 1 23.02 340 ARG B CA 1
ATOM 5621 C C . ARG B 1 340 ? 6.656 6.871 36.594 1 23.02 340 ARG B C 1
ATOM 5623 O O . ARG B 1 340 ? 7.43 7.816 36.406 1 23.02 340 ARG B O 1
ATOM 5630 N N . ALA B 1 341 ? 7.078 5.602 36.625 1 22.45 341 ALA B N 1
ATOM 5631 C CA . ALA B 1 341 ? 8.359 5.043 36.188 1 22.45 341 ALA B CA 1
ATOM 5632 C C . ALA B 1 341 ? 8.82 5.688 34.906 1 22.45 341 ALA B C 1
ATOM 5634 O O . ALA B 1 341 ? 8.148 5.566 33.875 1 22.45 341 ALA B O 1
ATOM 5635 N N . ALA B 1 342 ? 9.336 6.836 34.844 1 24.72 342 ALA B N 1
ATOM 5636 C CA . ALA B 1 342 ? 10.008 7.449 33.688 1 24.72 342 ALA B CA 1
ATOM 5637 C C . ALA B 1 342 ? 10.977 6.469 33.031 1 24.72 342 ALA B C 1
ATOM 5639 O O . ALA B 1 342 ? 11.805 5.855 33.719 1 24.72 342 ALA B O 1
ATOM 5640 N N . ALA B 1 343 ? 10.539 5.699 32.031 1 26 343 ALA B N 1
ATOM 5641 C CA . ALA B 1 343 ? 11.391 4.75 31.312 1 26 343 ALA B CA 1
ATOM 5642 C C . ALA B 1 343 ? 12.844 5.223 31.281 1 26 343 ALA B C 1
ATOM 5644 O O . ALA B 1 343 ? 13.109 6.422 31.188 1 26 343 ALA B O 1
ATOM 5645 N N . PRO B 1 344 ? 13.703 4.395 31.812 1 28.59 344 PRO B N 1
ATOM 5646 C CA . PRO B 1 344 ? 15.086 4.77 32.125 1 28.59 344 PRO B CA 1
ATOM 5647 C C . PRO B 1 344 ? 15.781 5.441 30.938 1 28.59 344 PRO B C 1
ATOM 5649 O O . PRO B 1 344 ? 16.266 4.762 30.031 1 28.59 344 PRO B O 1
ATOM 5652 N N . TYR B 1 345 ? 15.172 6.387 30.156 1 27.56 345 TYR B N 1
ATOM 5653 C CA . TYR B 1 345 ? 16.172 7.16 29.422 1 27.56 345 TYR B CA 1
ATOM 5654 C C . TYR B 1 345 ? 17.312 7.582 30.328 1 27.56 345 TYR B C 1
ATOM 5656 O O . TYR B 1 345 ? 17.078 8.133 31.406 1 27.56 345 TYR B O 1
ATOM 5664 N N . GLY B 1 346 ? 18.391 6.77 30.5 1 28.55 346 GLY B N 1
ATOM 5665 C CA . GLY B 1 346 ? 19.469 6.918 31.453 1 28.55 346 GLY B CA 1
ATOM 5666 C C . GLY B 1 346 ? 19.703 8.352 31.875 1 28.55 346 GLY B C 1
ATOM 5667 O O . GLY B 1 346 ? 19.281 8.75 32.969 1 28.55 346 GLY B O 1
ATOM 5668 N N . ASN B 1 347 ? 20.922 9.023 31.547 1 31.62 347 ASN B N 1
ATOM 5669 C CA . ASN B 1 347 ? 21.531 10.148 32.219 1 31.62 347 ASN B CA 1
ATOM 5670 C C . ASN B 1 347 ? 20.625 11.383 32.219 1 31.62 347 ASN B C 1
ATOM 5672 O O . ASN B 1 347 ? 19.734 11.484 31.359 1 31.62 347 ASN B O 1
ATOM 5676 N N . GLY B 1 348 ? 20.484 12.352 33.156 1 33.94 348 GLY B N 1
ATOM 5677 C CA . GLY B 1 348 ? 19.875 13.625 33.5 1 33.94 348 GLY B CA 1
ATOM 5678 C C . GLY B 1 348 ? 19.703 14.539 32.281 1 33.94 348 GLY B C 1
ATOM 5679 O O . GLY B 1 348 ? 19.531 15.75 32.438 1 33.94 348 GLY B O 1
ATOM 5680 N N . THR B 1 349 ? 20.469 14.336 31.125 1 37.09 349 THR B N 1
ATOM 5681 C CA . THR B 1 349 ? 20.344 15.312 30.047 1 37.09 349 THR B CA 1
ATOM 5682 C C . THR B 1 349 ? 18.906 15.375 29.531 1 37.09 349 THR B C 1
ATOM 5684 O O . THR B 1 349 ? 18.297 14.344 29.234 1 37.09 349 THR B O 1
ATOM 5687 N N . THR B 1 350 ? 17.984 16.219 29.781 1 42.59 350 THR B N 1
ATOM 5688 C CA . THR B 1 350 ? 16.656 16.609 29.344 1 42.59 350 THR B CA 1
ATOM 5689 C C . THR B 1 350 ? 16.406 16.141 27.906 1 42.59 350 THR B C 1
ATOM 5691 O O . THR B 1 350 ? 16.922 16.734 26.953 1 42.59 350 THR B O 1
ATOM 5694 N N . THR B 1 351 ? 16.5 14.914 27.453 1 53.34 351 THR B N 1
ATOM 5695 C CA . THR B 1 351 ? 16.391 14.359 26.109 1 53.34 351 THR B CA 1
ATOM 5696 C C . THR B 1 351 ? 15.141 14.875 25.406 1 53.34 351 THR B C 1
ATOM 5698 O O . THR B 1 351 ? 14.023 14.594 25.844 1 53.34 351 THR B O 1
ATOM 5701 N N . LEU B 1 352 ? 15.102 16.016 24.766 1 68.38 352 LEU B N 1
ATOM 5702 C CA . LEU B 1 352 ? 14.07 16.688 23.984 1 68.38 352 LEU B CA 1
ATOM 5703 C C . LEU B 1 352 ? 13.375 15.695 23.047 1 68.38 352 LEU B C 1
ATOM 5705 O O . LEU B 1 352 ? 14.023 14.844 22.438 1 68.38 352 LEU B O 1
ATOM 5709 N N . GLN B 1 353 ? 12.008 15.602 23.25 1 89.06 353 GLN B N 1
ATOM 5710 C CA . GLN B 1 353 ? 11.211 14.852 22.281 1 89.06 353 GLN B CA 1
ATOM 5711 C C . GLN B 1 353 ? 11.547 15.273 20.844 1 89.06 353 GLN B C 1
ATOM 5713 O O . GLN B 1 353 ? 11.797 16.453 20.578 1 89.06 353 GLN B O 1
ATOM 5718 N N . PRO B 1 354 ? 11.625 14.336 19.984 1 90.75 354 PRO B N 1
ATOM 5719 C CA . PRO B 1 354 ? 12.062 14.664 18.625 1 90.75 354 PRO B CA 1
ATOM 5720 C C . PRO B 1 354 ? 11.25 15.805 18.016 1 90.75 354 PRO B C 1
ATOM 5722 O O . PRO B 1 354 ? 11.805 16.625 17.281 1 90.75 354 PRO B O 1
ATOM 5725 N N . TRP B 1 355 ? 10.031 15.922 18.359 1 94.12 355 TRP B N 1
ATOM 5726 C CA . TRP B 1 355 ? 9.172 16.906 17.703 1 94.12 355 TRP B CA 1
ATOM 5727 C C . TRP B 1 355 ? 9.359 18.281 18.312 1 94.12 355 TRP B C 1
ATOM 5729 O O . TRP B 1 355 ? 8.844 19.281 17.797 1 94.12 355 TRP B O 1
ATOM 5739 N N . SER B 1 356 ? 10.094 18.391 19.391 1 92.19 356 SER B N 1
ATOM 5740 C CA . SER B 1 356 ? 10.367 19.688 20.016 1 92.19 356 SER B CA 1
ATOM 5741 C C . SER B 1 356 ? 11.781 20.156 19.703 1 92.19 356 SER B C 1
ATOM 5743 O O . SER B 1 356 ? 12.219 21.203 20.203 1 92.19 356 SER B O 1
ATOM 5745 N N . ASP B 1 357 ? 12.484 19.375 18.922 1 93.62 357 ASP B N 1
ATOM 5746 C CA . ASP B 1 357 ? 13.82 19.781 18.484 1 93.62 357 ASP B CA 1
ATOM 5747 C C . ASP B 1 357 ? 13.781 21.125 17.766 1 93.62 357 ASP B C 1
ATOM 5749 O O . ASP B 1 357 ? 13.062 21.297 16.781 1 93.62 357 ASP B O 1
ATOM 5753 N N . PRO B 1 358 ? 14.547 22.094 18.25 1 93.56 358 PRO B N 1
ATOM 5754 C CA . PRO B 1 358 ? 14.547 23.422 17.641 1 93.56 358 PRO B CA 1
ATOM 5755 C C . PRO B 1 358 ? 14.875 23.375 16.141 1 93.56 358 PRO B C 1
ATOM 5757 O O . PRO B 1 358 ? 14.398 24.219 15.383 1 93.56 358 PRO B O 1
ATOM 5760 N N . ALA B 1 359 ? 15.664 22.438 15.688 1 93.06 359 ALA B N 1
ATOM 5761 C CA . ALA B 1 359 ? 16.031 22.312 14.281 1 93.06 359 ALA B CA 1
ATOM 5762 C C . ALA B 1 359 ? 14.812 22.016 13.414 1 93.06 359 ALA B C 1
ATOM 5764 O O . ALA B 1 359 ? 14.82 22.266 12.203 1 93.06 359 ALA B O 1
ATOM 5765 N N . ARG B 1 360 ? 13.773 21.484 14.031 1 96.75 360 ARG B N 1
ATOM 5766 C CA . ARG B 1 360 ? 12.57 21.141 13.297 1 96.75 360 ARG B CA 1
ATOM 5767 C C . ARG B 1 360 ? 11.594 22.312 13.234 1 96.75 360 ARG B C 1
ATOM 5769 O O . ARG B 1 360 ? 10.57 22.234 12.555 1 96.75 360 ARG B O 1
ATOM 5776 N N . LEU B 1 361 ? 11.914 23.391 13.93 1 95.75 361 LEU B N 1
ATOM 5777 C CA . LEU B 1 361 ? 10.984 24.516 14.031 1 95.75 361 LEU B CA 1
ATOM 5778 C C . LEU B 1 361 ? 11.414 25.656 13.125 1 95.75 361 LEU B C 1
ATOM 5780 O O . LEU B 1 361 ? 10.648 26.594 12.891 1 95.75 361 LEU B O 1
ATOM 5784 N N . GLN B 1 362 ? 12.609 25.625 12.656 1 92.38 362 GLN B N 1
ATOM 5785 C CA . GLN B 1 362 ? 13.156 26.656 11.781 1 92.38 362 GLN B CA 1
ATOM 5786 C C . GLN B 1 362 ? 13.172 26.203 10.328 1 92.38 362 GLN B C 1
ATOM 5788 O O . GLN B 1 362 ? 13.969 25.328 9.953 1 92.38 362 GLN B O 1
ATOM 5793 N N . GLY B 1 363 ? 12.336 26.812 9.492 1 93.5 363 GLY B N 1
ATOM 5794 C CA . GLY B 1 363 ? 12.195 26.312 8.133 1 93.5 363 GLY B CA 1
ATOM 5795 C C . GLY B 1 363 ? 12.508 27.359 7.078 1 93.5 363 GLY B C 1
ATOM 5796 O O . GLY B 1 363 ? 12.359 27.094 5.883 1 93.5 363 GLY B O 1
ATOM 5797 N N . ALA B 1 364 ? 13.016 28.547 7.52 1 92.94 364 ALA B N 1
ATOM 5798 C CA . ALA B 1 364 ? 13.227 29.641 6.578 1 92.94 364 ALA B CA 1
ATOM 5799 C C . ALA B 1 364 ? 14.219 29.25 5.488 1 92.94 364 ALA B C 1
ATOM 5801 O O . ALA B 1 364 ? 15.312 28.766 5.781 1 92.94 364 ALA B O 1
ATOM 5802 N N . GLY B 1 365 ? 13.789 29.406 4.227 1 92.62 365 GLY B N 1
ATOM 5803 C CA . GLY B 1 365 ? 14.648 29.203 3.072 1 92.62 365 GLY B CA 1
ATOM 5804 C C . GLY B 1 365 ? 14.852 27.734 2.729 1 92.62 365 GLY B C 1
ATOM 5805 O O . GLY B 1 365 ? 15.516 27.406 1.739 1 92.62 365 GLY B O 1
ATOM 5806 N N . LEU B 1 366 ? 14.328 26.828 3.439 1 93 366 LEU B N 1
ATOM 5807 C CA . LEU B 1 366 ? 14.625 25.422 3.25 1 93 366 LEU B CA 1
ATOM 5808 C C . LEU B 1 366 ? 13.797 24.844 2.105 1 93 366 LEU B C 1
ATOM 5810 O O . LEU B 1 366 ? 14.102 23.75 1.604 1 93 366 LEU B O 1
ATOM 5814 N N . GLY B 1 367 ? 12.766 25.562 1.65 1 94.25 367 GLY B N 1
ATOM 5815 C CA . GLY B 1 367 ? 11.93 25.125 0.545 1 94.25 367 GLY B CA 1
ATOM 5816 C C . GLY B 1 367 ? 12.484 25.5 -0.813 1 94.25 367 GLY B C 1
ATOM 5817 O O . GLY B 1 367 ? 11.914 25.141 -1.847 1 94.25 367 GLY B O 1
ATOM 5818 N N . ILE B 1 368 ? 13.602 26.203 -0.819 1 90.5 368 ILE B N 1
ATOM 5819 C CA . ILE B 1 368 ? 14.18 26.75 -2.047 1 90.5 368 ILE B CA 1
ATOM 5820 C C . ILE B 1 368 ? 14.539 25.609 -2.998 1 90.5 368 ILE B C 1
ATOM 5822 O O . ILE B 1 368 ? 14.43 25.75 -4.219 1 90.5 368 ILE B O 1
ATOM 5826 N N . SER B 1 369 ? 14.883 24.484 -2.494 1 90.44 369 SER B N 1
ATOM 5827 C CA . SER B 1 369 ? 15.375 23.375 -3.303 1 90.44 369 SER B CA 1
ATOM 5828 C C . SER B 1 369 ? 14.234 22.578 -3.91 1 90.44 369 SER B C 1
ATOM 5830 O O . SER B 1 369 ? 14.445 21.734 -4.777 1 90.44 369 SER B O 1
ATOM 5832 N N . VAL B 1 370 ? 13.023 22.797 -3.555 1 94.62 370 VAL B N 1
ATOM 5833 C CA . VAL B 1 370 ? 11.875 21.969 -3.916 1 94.62 370 VAL B CA 1
ATOM 5834 C C . VAL B 1 370 ? 11.641 22.047 -5.426 1 94.62 370 VAL B C 1
ATOM 5836 O O . VAL B 1 370 ? 11.344 21.031 -6.062 1 94.62 370 VAL B O 1
ATOM 5839 N N . PHE B 1 371 ? 11.812 23.203 -5.984 1 92.94 371 PHE B N 1
ATOM 5840 C CA . PHE B 1 371 ? 11.461 23.391 -7.387 1 92.94 371 PHE B CA 1
ATOM 5841 C C . PHE B 1 371 ? 12.711 23.469 -8.25 1 92.94 371 PHE B C 1
ATOM 5843 O O . PHE B 1 371 ? 12.633 23.766 -9.445 1 92.94 371 PHE B O 1
ATOM 5850 N N . LEU B 1 372 ? 13.859 23.234 -7.586 1 83.56 372 LEU B N 1
ATOM 5851 C CA . LEU B 1 372 ? 15.102 23.25 -8.344 1 83.56 372 LEU B CA 1
ATOM 5852 C C . LEU B 1 372 ? 15.297 21.953 -9.117 1 83.56 372 LEU B C 1
ATOM 5854 O O . LEU B 1 372 ? 14.992 20.875 -8.602 1 83.56 372 LEU B O 1
ATOM 5858 N N . GLU B 1 373 ? 15.359 22 -10.391 1 74.31 373 GLU B N 1
ATOM 5859 C CA . GLU B 1 373 ? 15.57 20.828 -11.242 1 74.31 373 GLU B CA 1
ATOM 5860 C C . GLU B 1 373 ? 17.047 20.422 -11.266 1 74.31 373 GLU B C 1
ATOM 5862 O O . GLU B 1 373 ? 17.938 21.266 -11.172 1 74.31 373 GLU B O 1
#

Nearest PDB structures (foldseek):
  7cv1-assembly1_D  TM=9.862E-01  e=8.077E-29  Homo sapiens
  3otc-assembly1_B-2  TM=9.788E-01  e=4.479E-29  Homo sapiens
  3otc-assembly1_A-2  TM=9.869E-01  e=1.545E-28  Homo sapiens
  7cv1-assembly1_B  TM=9.885E-01  e=1.956E-28  Homo sapiens
  7cv1-assembly1_C  TM=9.784E-01  e=2.627E-28  Homo sapiens

Solvent-accessible surface area (backbone atoms only — not comparable to full-atom values): 42913 Å² total; per-residue (Å²): 124,90,71,57,94,33,57,66,56,62,70,52,57,73,89,55,55,54,73,81,71,28,31,38,34,38,37,36,36,50,56,65,47,72,58,49,38,58,75,67,63,55,52,79,72,66,33,68,58,63,48,48,44,53,46,52,10,47,50,51,41,46,62,76,38,58,79,34,47,32,37,34,42,36,44,89,65,30,38,36,38,32,32,37,38,80,47,60,63,80,68,32,26,48,52,49,53,43,20,28,51,41,8,36,30,33,13,32,39,60,67,45,41,55,79,70,31,72,89,54,76,84,86,67,66,62,35,34,28,29,44,72,37,64,37,78,48,69,67,57,49,51,33,40,55,26,36,52,34,52,48,28,32,55,52,38,53,50,39,45,43,40,42,46,35,27,73,72,67,64,38,50,70,66,55,29,52,59,70,51,56,89,60,53,72,70,52,47,53,45,47,29,35,74,75,66,69,39,60,76,90,72,47,61,42,45,61,46,37,17,38,38,38,35,48,32,72,56,69,66,72,71,60,65,79,68,72,73,71,77,73,76,78,80,76,80,77,80,80,79,77,78,76,78,75,74,77,77,71,82,68,76,81,70,60,72,69,60,51,56,52,44,50,52,47,47,50,48,47,50,48,46,50,50,47,51,53,46,48,54,48,44,56,61,48,65,54,40,42,81,43,63,30,26,36,72,65,68,53,62,52,14,54,33,73,64,72,75,72,72,77,76,71,81,72,79,78,81,78,78,78,80,77,81,80,76,82,75,76,80,74,83,73,76,76,83,73,84,70,69,80,65,71,78,69,73,75,89,69,82,76,71,54,79,82,68,36,66,77,22,51,63,44,69,26,48,43,47,52,50,80,57,128,122,90,71,57,94,34,56,67,55,61,70,53,58,72,90,53,56,55,72,81,72,28,31,38,35,36,38,35,37,51,55,65,47,71,61,49,38,58,74,66,63,52,51,79,70,67,33,69,59,61,49,47,44,54,48,51,8,48,50,51,41,44,62,75,38,58,79,34,48,32,37,33,40,36,45,90,65,30,38,36,37,31,32,37,38,80,48,60,64,80,70,32,25,48,51,47,54,43,18,29,53,44,7,35,28,34,13,31,38,59,68,45,41,54,80,71,30,73,91,54,74,85,85,69,66,63,35,33,29,31,43,72,35,66,39,79,48,70,69,58,50,51,33,40,54,26,35,54,34,53,49,28,32,55,53,38,53,52,39,47,42,40,41,45,36,28,72,73,69,65,38,50,72,68,56,30,52,59,70,51,56,90,60,52,72,67,53,49,51,46,48,28,36,74,74,67,68,39,61,75,88,72,49,62,41,46,63,47,38,15,37,38,38,35,47,34,74,56,70,65,74,71,60,65,77,67,73,73,72,74,78,73,81,81,78,82,80,81,76,78,75,77,79,74,75,72,79,75,73,82,68,77,83,70,60,73,69,58,52,55,52,45,50,52,47,46,48,47,47,51,47,46,50,49,47,51,53,47,48,54,46,46,55,61,48,64,54,41,42,81,42,66,28,26,36,71,64,67,52,63,52,14,53,32,73,64,71,75,70,71,77,76,72,80,70,78,77,80,79,78,77,78,75,82,79,80,78,76,75,79,74,83,70,74,73,82,78,79,70,68,82,67,72,78,69,73,75,89,69,83,76,69,55,79,82,68,35,67,77,22,50,62,43,68,25,49,43,47,52,48,80,58,127